Protein AF-M1AY85-F1 (afdb_monomer_lite)

Foldseek 3Di:
DPDPVPVVVPPPDDDPDDPPCPVLVVLVVLLVCCQPDVVSVVVVLVCLALVNLLPDDLVVVLSVLLQLLSVVVNDDLVSNLVSLVSLLVSLVVLVPDPPDDPLSNLSNLLSNLNNLQSNLVVPPDDDPRRLVSSLVSLLSSLVVLDQQPPPDPCNVSSVSSVVSNLSSLLSDDPVSSCVSLDADLVQQPPDLAHDPSNLSSLLSQLSSCLVVSDPCVVNVVCLLSLQLHDCVRNVVSLLSNLVSLLSDDLVSLLVSLLVLLLSLLFHQHVLSSLLSNLSSLCCQFPNNPPDDSDSLSSLQCLLVSVLRNCVDPSNVVCLLSNLVSLLSSLVVLLVCLVCVVVVHDDPRHDPVCVLCSLVNNVSSLSSCVSVVVSDDPVSNVVSVVRDHPDDDDSVNSVVVVVVVVVPDDDD

Structure (mmCIF, N/CA/C/O backbone):
data_AF-M1AY85-F1
#
_entry.id   AF-M1AY85-F1
#
loop_
_atom_site.group_PDB
_atom_site.id
_atom_site.type_symbol
_atom_site.label_atom_id
_atom_site.label_alt_id
_atom_site.label_comp_id
_atom_site.label_asym_id
_atom_site.label_entity_id
_atom_site.label_seq_id
_atom_site.pdbx_PDB_ins_code
_atom_site.Cartn_x
_atom_site.Cartn_y
_atom_site.Cartn_z
_atom_site.occupancy
_atom_site.B_iso_or_equiv
_atom_site.auth_seq_id
_atom_site.auth_comp_id
_atom_site.auth_asym_id
_atom_site.auth_atom_id
_atom_site.pdbx_PDB_model_num
ATOM 1 N N . MET A 1 1 ? 16.829 0.681 -63.361 1.00 41.28 1 MET A N 1
ATOM 2 C CA . MET A 1 1 ? 15.889 1.117 -62.310 1.00 41.28 1 MET A CA 1
ATOM 3 C C . MET A 1 1 ? 14.473 0.714 -62.709 1.00 41.28 1 MET A C 1
ATOM 5 O O . MET A 1 1 ? 13.866 1.378 -63.533 1.00 41.28 1 MET A O 1
ATOM 9 N N . ARG A 1 2 ? 13.992 -0.438 -62.228 1.00 37.09 2 ARG A N 1
ATOM 10 C CA . ARG A 1 2 ? 12.624 -0.956 -62.438 1.00 37.09 2 ARG A CA 1
ATOM 11 C C . ARG A 1 2 ? 12.160 -1.625 -61.138 1.00 37.09 2 ARG A C 1
ATOM 13 O O . ARG A 1 2 ? 12.037 -2.836 -61.093 1.00 37.09 2 ARG A O 1
ATOM 20 N N . TYR A 1 3 ? 12.012 -0.843 -60.072 1.00 40.38 3 TYR A N 1
ATOM 21 C CA . TYR A 1 3 ? 11.387 -1.315 -58.824 1.00 40.38 3 TYR A CA 1
ATOM 22 C C . TYR A 1 3 ? 10.556 -0.238 -58.102 1.00 40.38 3 TYR A C 1
ATOM 24 O O . TYR A 1 3 ? 9.799 -0.572 -57.201 1.00 40.38 3 TYR A O 1
ATOM 32 N N . GLU A 1 4 ? 10.594 1.030 -58.531 1.00 43.78 4 GLU A N 1
ATOM 33 C CA . GLU A 1 4 ? 9.813 2.106 -57.893 1.00 43.78 4 GLU A CA 1
ATOM 34 C C . GLU A 1 4 ? 8.296 1.980 -58.120 1.00 43.78 4 GLU A C 1
ATOM 36 O O . GLU A 1 4 ? 7.507 2.363 -57.262 1.00 43.78 4 GLU A O 1
ATOM 41 N N . SER A 1 5 ? 7.856 1.382 -59.232 1.00 38.75 5 SER A N 1
ATOM 42 C CA . SER A 1 5 ? 6.428 1.309 -59.568 1.00 38.75 5 SER A CA 1
ATOM 43 C C . SER A 1 5 ? 5.662 0.158 -58.905 1.00 38.75 5 SER A C 1
ATOM 45 O O . SER A 1 5 ? 4.437 0.142 -58.982 1.00 38.75 5 SER A O 1
ATOM 47 N N . GLN A 1 6 ? 6.342 -0.799 -58.258 1.00 38.62 6 GLN A N 1
ATOM 48 C CA . GLN A 1 6 ? 5.682 -1.934 -57.588 1.00 38.62 6 GLN A CA 1
ATOM 49 C C . GLN A 1 6 ? 5.478 -1.729 -56.081 1.00 38.62 6 GLN A C 1
ATOM 51 O O . GLN A 1 6 ? 4.607 -2.374 -55.508 1.00 38.62 6 GLN A O 1
ATOM 56 N N . VAL A 1 7 ? 6.204 -0.803 -55.445 1.00 43.25 7 VAL A N 1
ATOM 57 C CA . VAL A 1 7 ? 6.041 -0.511 -54.006 1.00 43.25 7 VAL A CA 1
ATOM 58 C C . VAL A 1 7 ? 4.966 0.555 -53.764 1.00 43.25 7 VAL A C 1
ATOM 60 O O . VAL A 1 7 ? 4.219 0.475 -52.792 1.00 43.25 7 VAL A O 1
ATOM 63 N N . ALA A 1 8 ? 4.799 1.496 -54.699 1.00 38.50 8 ALA A N 1
ATOM 64 C CA . ALA A 1 8 ? 3.798 2.560 -54.595 1.00 38.50 8 ALA A CA 1
ATOM 65 C C . ALA A 1 8 ? 2.338 2.053 -54.608 1.00 38.50 8 ALA A C 1
ATOM 67 O O . ALA A 1 8 ? 1.444 2.761 -54.157 1.00 38.50 8 ALA A O 1
ATOM 68 N N . GLY A 1 9 ? 2.087 0.830 -55.093 1.00 33.88 9 GLY A N 1
ATOM 69 C CA . GLY A 1 9 ? 0.748 0.228 -55.136 1.00 33.88 9 GLY A CA 1
ATOM 70 C C . GLY A 1 9 ? 0.290 -0.447 -53.837 1.00 33.88 9 GLY A C 1
ATOM 71 O O . GLY A 1 9 ? -0.885 -0.782 -53.730 1.00 33.88 9 GLY A O 1
ATOM 72 N N . LEU A 1 10 ? 1.184 -0.654 -52.861 1.00 38.16 10 LEU A N 1
ATOM 73 C CA . LEU A 1 10 ? 0.879 -1.365 -51.607 1.00 38.16 10 LEU A CA 1
ATOM 74 C C . LEU A 1 10 ? 0.710 -0.441 -50.389 1.00 38.16 10 LEU A C 1
ATOM 76 O O . LEU A 1 10 ? 0.252 -0.901 -49.350 1.00 38.16 10 LEU A O 1
ATOM 80 N N . LEU A 1 11 ? 1.038 0.850 -50.510 1.00 40.22 11 LEU A N 1
ATOM 81 C CA . LEU A 1 11 ? 1.024 1.817 -49.400 1.00 40.22 11 LEU A CA 1
ATOM 82 C C . LEU A 1 11 ? -0.182 2.770 -49.421 1.00 40.22 11 LEU A C 1
ATOM 84 O O . LEU A 1 11 ? -0.154 3.827 -48.799 1.00 40.22 11 LEU A O 1
ATOM 88 N N . ALA A 1 12 ? -1.253 2.401 -50.122 1.00 42.38 12 ALA A N 1
ATOM 89 C CA . ALA A 1 12 ? -2.529 3.105 -50.053 1.00 42.38 12 ALA A CA 1
ATOM 90 C C . ALA A 1 12 ? -3.440 2.436 -49.014 1.00 42.38 12 ALA A C 1
ATOM 92 O O . ALA A 1 12 ? -4.435 1.797 -49.350 1.00 42.38 12 ALA A O 1
ATOM 93 N N . GLN A 1 13 ? -3.076 2.560 -47.741 1.00 38.09 13 GLN A N 1
ATOM 94 C CA . GLN A 1 13 ? -4.054 2.526 -46.660 1.00 38.09 13 GLN A CA 1
ATOM 95 C C . GLN A 1 13 ? -3.875 3.809 -45.866 1.00 38.09 13 GLN A C 1
ATOM 97 O O . GLN A 1 13 ? -2.769 4.127 -45.438 1.00 38.09 13 GLN A O 1
ATOM 102 N N . ASP A 1 14 ? -4.964 4.566 -45.774 1.00 38.91 14 ASP A N 1
ATOM 103 C CA . ASP A 1 14 ? -5.072 5.859 -45.114 1.00 38.91 14 ASP A CA 1
ATOM 104 C C . ASP A 1 14 ? -4.510 5.806 -43.687 1.00 38.91 14 ASP A C 1
ATOM 106 O O . ASP A 1 14 ? -5.201 5.441 -42.738 1.00 38.91 14 ASP A O 1
ATOM 110 N N . ILE A 1 15 ? -3.246 6.196 -43.531 1.00 40.78 15 ILE A N 1
ATOM 111 C CA . ILE A 1 15 ? -2.683 6.592 -42.247 1.00 40.78 15 ILE A CA 1
ATOM 112 C C . ILE A 1 15 ? -2.688 8.113 -42.271 1.00 40.78 15 ILE A C 1
ATOM 114 O O . ILE A 1 15 ? -1.895 8.755 -42.963 1.00 40.78 15 ILE A O 1
ATOM 118 N N . THR A 1 16 ? -3.630 8.706 -41.547 1.00 34.34 16 THR A N 1
ATOM 119 C CA . THR A 1 16 ? -3.599 10.132 -41.236 1.00 34.34 16 THR A CA 1
ATOM 120 C C . THR A 1 16 ? -2.305 10.420 -40.479 1.00 34.34 16 THR A C 1
ATOM 122 O O . THR A 1 16 ? -2.194 10.104 -39.298 1.00 34.34 16 THR A O 1
ATOM 125 N N . PHE A 1 17 ? -1.309 10.977 -41.172 1.00 43.12 17 PHE A N 1
ATOM 126 C CA . PHE A 1 17 ? -0.049 11.402 -40.570 1.00 43.12 17 PHE A CA 1
ATOM 127 C C . PHE A 1 17 ? -0.321 12.536 -39.579 1.00 43.12 17 PHE A C 1
ATOM 129 O O . PHE A 1 17 ? -0.465 13.700 -39.963 1.00 43.12 17 PHE A O 1
ATOM 136 N N . GLU A 1 18 ? -0.380 12.208 -38.290 1.00 45.59 18 GLU A N 1
ATOM 137 C CA . GLU A 1 18 ? -0.295 13.217 -37.247 1.00 45.59 18 GLU A CA 1
ATOM 138 C C . GLU A 1 18 ? 1.096 13.859 -37.300 1.00 45.59 18 GLU A C 1
ATOM 140 O O . GLU A 1 18 ? 2.137 13.196 -37.307 1.00 45.59 18 GLU A O 1
ATOM 145 N N . ARG A 1 19 ? 1.110 15.188 -37.402 1.00 43.81 19 ARG A N 1
ATOM 146 C CA . ARG A 1 19 ? 2.298 16.021 -37.604 1.00 43.81 19 ARG A CA 1
ATOM 147 C C . ARG A 1 19 ? 3.160 16.018 -36.331 1.00 43.81 19 ARG A C 1
ATOM 149 O O . ARG A 1 19 ? 3.127 16.966 -35.559 1.00 43.81 19 ARG A O 1
ATOM 156 N N . GLY A 1 20 ? 3.892 14.930 -36.102 1.00 55.34 20 GLY A N 1
ATOM 157 C CA . GLY A 1 20 ? 4.744 14.725 -34.925 1.00 55.34 20 GLY A CA 1
ATOM 158 C C . GLY A 1 20 ? 5.475 13.375 -34.859 1.00 55.34 20 GLY A C 1
ATOM 159 O O . GLY A 1 20 ? 6.430 13.268 -34.102 1.00 55.34 20 GLY A O 1
ATOM 160 N N . ASN A 1 21 ? 5.094 12.376 -35.669 1.00 73.44 21 ASN A N 1
ATOM 161 C CA . ASN A 1 21 ? 5.582 10.996 -35.504 1.00 73.44 21 ASN A CA 1
ATOM 162 C C . ASN A 1 21 ? 6.885 10.652 -36.254 1.00 73.44 21 ASN A C 1
ATOM 164 O O . ASN A 1 21 ? 7.569 9.706 -35.890 1.00 73.44 21 ASN A O 1
ATOM 168 N N . LEU A 1 22 ? 7.284 11.419 -37.281 1.00 86.75 22 LEU A N 1
ATOM 169 C CA . LEU A 1 22 ? 8.407 11.019 -38.153 1.00 86.75 22 LEU A CA 1
ATOM 170 C C . LEU A 1 22 ? 9.731 10.844 -37.390 1.00 86.75 22 LEU A C 1
ATOM 172 O O . LEU A 1 22 ? 10.517 9.956 -37.701 1.00 86.75 22 LEU A O 1
ATOM 176 N N . ARG A 1 23 ? 10.003 11.695 -36.393 1.00 90.00 23 ARG A N 1
ATOM 177 C CA . ARG A 1 23 ? 11.230 11.578 -35.589 1.00 90.00 23 ARG A CA 1
ATOM 178 C C . ARG A 1 23 ? 11.206 10.332 -34.701 1.00 90.00 23 ARG A C 1
ATOM 180 O O . ARG A 1 23 ? 12.227 9.664 -34.607 1.00 90.00 23 ARG A O 1
ATOM 187 N N . GLU A 1 24 ? 10.060 10.010 -34.103 1.00 90.44 24 GLU A N 1
ATOM 188 C CA . GLU A 1 24 ? 9.864 8.791 -33.304 1.00 90.44 24 GLU A CA 1
ATOM 189 C C . GLU A 1 24 ? 9.985 7.542 -34.181 1.00 90.44 24 GLU A C 1
ATOM 191 O O . GLU A 1 24 ? 10.707 6.614 -33.835 1.00 90.44 24 GLU A O 1
ATOM 196 N N . GLU A 1 25 ? 9.388 7.555 -35.373 1.00 89.31 25 GLU A N 1
ATOM 197 C CA . GLU A 1 25 ? 9.512 6.479 -36.363 1.00 89.31 25 GLU A CA 1
ATOM 198 C C . GLU A 1 25 ? 10.964 6.273 -36.813 1.00 89.31 25 GLU A C 1
ATOM 200 O O . GLU A 1 25 ? 11.428 5.137 -36.898 1.00 89.31 25 GLU A O 1
ATOM 205 N N . CYS A 1 26 ? 11.721 7.353 -37.043 1.00 92.06 26 CYS A N 1
ATOM 206 C CA . CYS A 1 26 ? 13.153 7.267 -37.340 1.00 92.06 26 CYS A CA 1
ATOM 207 C C . CYS A 1 26 ? 13.956 6.678 -36.169 1.00 92.06 26 CYS A C 1
ATOM 209 O O . CYS A 1 26 ? 14.889 5.901 -36.396 1.00 92.06 26 CYS A O 1
ATOM 211 N N . LEU A 1 27 ? 13.615 7.025 -34.923 1.00 93.31 27 LEU A N 1
ATOM 212 C CA . LEU A 1 27 ? 14.247 6.433 -33.740 1.00 93.31 27 LEU A CA 1
ATOM 213 C C . LEU A 1 27 ? 13.897 4.953 -33.607 1.00 93.31 27 LEU A C 1
ATOM 215 O O . LEU A 1 27 ? 14.796 4.145 -33.402 1.00 93.31 27 LEU A O 1
ATOM 219 N N . LEU A 1 28 ? 12.636 4.576 -33.804 1.00 93.56 28 LEU A N 1
ATOM 220 C CA . LEU A 1 28 ? 12.197 3.182 -33.783 1.00 93.56 28 LEU A CA 1
ATOM 221 C C . LEU A 1 28 ? 12.878 2.356 -34.879 1.00 93.56 28 LEU A C 1
ATOM 223 O O . LEU A 1 28 ? 13.328 1.232 -34.644 1.00 93.56 28 LEU A O 1
ATOM 227 N N . PHE A 1 29 ? 13.002 2.925 -36.078 1.00 93.62 29 PHE A N 1
ATOM 228 C CA . PHE A 1 29 ? 13.765 2.329 -37.167 1.00 93.62 29 PHE A CA 1
ATOM 229 C C . PHE A 1 29 ? 15.230 2.128 -36.765 1.00 93.62 29 PHE A C 1
ATOM 231 O O . PHE A 1 29 ? 15.783 1.049 -36.975 1.00 93.62 29 PHE A O 1
ATOM 238 N N . SER A 1 30 ? 15.840 3.137 -36.138 1.00 95.00 30 SER A N 1
ATOM 239 C CA . SER A 1 30 ? 17.222 3.054 -35.661 1.00 95.00 30 SER A CA 1
ATOM 240 C C . SER A 1 30 ? 17.378 1.955 -34.607 1.00 95.00 30 SER A C 1
ATOM 242 O O . SER A 1 30 ? 18.254 1.111 -34.752 1.00 95.00 30 SER A O 1
ATOM 244 N N . LEU A 1 31 ? 16.494 1.906 -33.605 1.00 94.06 31 LEU A N 1
ATOM 245 C CA . LEU A 1 31 ? 16.491 0.897 -32.538 1.00 94.06 31 LEU A CA 1
ATOM 246 C C . LEU A 1 31 ? 16.362 -0.528 -33.092 1.00 94.06 31 LEU A C 1
ATOM 248 O O . LEU A 1 31 ? 17.121 -1.417 -32.718 1.00 94.06 31 LEU A O 1
ATOM 252 N N . SER A 1 32 ? 15.439 -0.740 -34.032 1.00 93.44 32 SER A N 1
ATOM 253 C CA . SER A 1 32 ? 15.174 -2.065 -34.613 1.00 93.44 32 SER A CA 1
ATOM 254 C C . SER A 1 32 ? 16.296 -2.587 -35.518 1.00 93.44 32 SER A C 1
ATOM 256 O O . SER A 1 32 ? 16.450 -3.802 -35.658 1.00 93.44 32 SER A O 1
ATOM 258 N N . HIS A 1 33 ? 17.099 -1.700 -36.114 1.00 93.69 33 HIS A N 1
ATOM 259 C CA . HIS A 1 33 ? 18.129 -2.072 -37.089 1.00 93.69 33 HIS A CA 1
ATOM 260 C C . HIS A 1 33 ? 19.569 -1.825 -36.607 1.00 93.69 33 HIS A C 1
ATOM 262 O O . HIS A 1 33 ? 20.507 -2.192 -37.314 1.00 93.69 33 HIS A O 1
ATOM 268 N N . ALA A 1 34 ? 19.780 -1.265 -35.411 1.00 92.94 34 ALA A N 1
ATOM 269 C CA . ALA A 1 34 ? 21.111 -0.923 -34.896 1.00 92.94 34 ALA A CA 1
ATOM 270 C C . ALA A 1 34 ? 22.079 -2.115 -34.832 1.00 92.94 34 ALA A C 1
ATOM 272 O O . ALA A 1 34 ? 23.253 -1.962 -35.149 1.00 92.94 34 ALA A O 1
ATOM 273 N N . ASN A 1 35 ? 21.582 -3.319 -34.533 1.00 89.44 35 ASN A N 1
ATOM 274 C CA . ASN A 1 35 ? 22.397 -4.543 -34.520 1.00 89.44 35 ASN A CA 1
ATOM 275 C C . ASN A 1 35 ? 22.911 -4.971 -35.906 1.00 89.44 35 ASN A C 1
ATOM 277 O O . ASN A 1 35 ? 23.779 -5.835 -35.999 1.00 89.44 35 ASN A O 1
ATOM 281 N N . GLN A 1 36 ? 22.344 -4.424 -36.983 1.00 92.31 36 GLN A N 1
ATOM 282 C CA . GLN A 1 36 ? 22.707 -4.752 -38.365 1.00 92.31 36 GLN A CA 1
ATOM 283 C C . GLN A 1 36 ? 23.559 -3.654 -39.016 1.00 92.31 36 GLN A C 1
ATOM 285 O O . GLN A 1 36 ? 24.231 -3.917 -40.013 1.00 92.31 36 GLN A O 1
ATOM 290 N N . PHE A 1 37 ? 23.527 -2.432 -38.476 1.00 93.50 37 PHE A N 1
ATOM 291 C CA . PHE A 1 37 ? 24.174 -1.264 -39.065 1.00 93.50 37 PHE A CA 1
ATOM 292 C C . PHE A 1 37 ? 24.897 -0.436 -37.998 1.00 93.50 37 PHE A C 1
ATOM 294 O O . PHE A 1 37 ? 24.276 0.374 -37.307 1.00 93.50 37 PHE A O 1
ATOM 301 N N . ASP A 1 38 ? 26.227 -0.555 -37.951 1.00 92.19 38 ASP A N 1
ATOM 302 C CA . ASP A 1 38 ? 27.087 0.195 -37.021 1.00 92.19 38 ASP A CA 1
ATOM 303 C C . ASP A 1 38 ? 26.814 1.713 -36.992 1.00 92.19 38 ASP A C 1
ATOM 305 O O . ASP A 1 38 ? 26.781 2.277 -35.899 1.00 92.19 38 ASP A O 1
ATOM 309 N N . PRO A 1 39 ? 26.538 2.408 -38.121 1.00 95.38 39 PRO A N 1
ATOM 310 C CA . PRO A 1 39 ? 26.232 3.838 -38.075 1.00 95.38 39 PRO A CA 1
ATOM 311 C C . PRO A 1 39 ? 24.971 4.180 -37.269 1.00 95.38 39 PRO A C 1
ATOM 313 O O . PRO A 1 39 ? 24.919 5.242 -36.652 1.00 95.38 39 PRO A O 1
ATOM 316 N N . LEU A 1 40 ? 23.961 3.299 -37.258 1.00 94.56 40 LEU A N 1
ATOM 317 C CA . LEU A 1 40 ? 22.746 3.493 -36.458 1.00 94.56 40 LEU A CA 1
ATOM 318 C C . LEU A 1 40 ? 23.033 3.258 -34.975 1.00 94.56 40 LEU A C 1
ATOM 320 O O . LEU A 1 40 ? 22.535 4.002 -34.134 1.00 94.56 40 LEU A O 1
ATOM 324 N N . LEU A 1 41 ? 23.876 2.273 -34.658 1.00 93.25 41 LEU A N 1
ATOM 325 C CA . LEU A 1 41 ? 24.322 2.025 -33.291 1.00 93.25 41 LEU A CA 1
ATOM 326 C C . LEU A 1 41 ? 25.130 3.209 -32.740 1.00 93.25 41 LEU A C 1
ATOM 328 O O . LEU A 1 41 ? 24.836 3.682 -31.647 1.00 93.25 41 LEU A O 1
ATOM 332 N N . SER A 1 42 ? 26.092 3.732 -33.509 1.00 93.75 42 SER A N 1
ATOM 333 C CA . SER A 1 42 ? 26.859 4.927 -33.128 1.00 93.75 42 SER A CA 1
ATOM 334 C C . SER A 1 42 ? 25.968 6.160 -32.982 1.00 93.75 42 SER A C 1
ATOM 336 O O . SER A 1 42 ? 26.139 6.932 -32.044 1.00 93.75 42 SER A O 1
ATOM 338 N N . PHE A 1 43 ? 24.984 6.334 -33.869 1.00 94.75 43 PHE A N 1
ATOM 339 C CA . PHE A 1 43 ? 24.010 7.418 -33.755 1.00 94.75 43 PHE A CA 1
ATOM 340 C C . PHE A 1 43 ? 23.212 7.342 -32.446 1.00 94.75 43 PHE A C 1
ATOM 342 O O . PHE A 1 43 ? 23.070 8.357 -31.764 1.00 94.75 43 PHE A O 1
ATOM 349 N N . LEU A 1 44 ? 22.714 6.155 -32.081 1.00 94.56 44 LEU A N 1
ATOM 350 C CA . LEU A 1 44 ? 21.981 5.949 -30.831 1.00 94.56 44 LEU A CA 1
ATOM 351 C C . LEU A 1 44 ? 22.876 6.140 -29.604 1.00 94.56 44 LEU A C 1
ATOM 353 O O . LEU A 1 44 ? 22.440 6.754 -28.636 1.00 94.56 44 LEU A O 1
ATOM 357 N N . ASP A 1 45 ? 24.122 5.666 -29.649 1.00 93.44 45 ASP A N 1
ATOM 358 C CA . ASP A 1 45 ? 25.088 5.845 -28.562 1.00 93.44 45 ASP A CA 1
ATOM 359 C C . ASP A 1 45 ? 25.343 7.332 -28.274 1.00 93.44 45 ASP A C 1
ATOM 361 O O . ASP A 1 45 ? 25.173 7.786 -27.139 1.00 93.44 45 ASP A O 1
ATOM 365 N N . GLU A 1 46 ? 25.637 8.110 -29.324 1.00 92.50 46 GLU A N 1
ATOM 366 C CA . GLU A 1 46 ? 25.820 9.559 -29.220 1.00 92.50 46 GLU A CA 1
ATOM 367 C C . GLU A 1 46 ? 24.544 10.271 -28.749 1.00 92.50 46 GLU A C 1
ATOM 369 O O . GLU A 1 46 ? 24.614 11.237 -27.990 1.00 92.50 46 GLU A O 1
ATOM 374 N N . LEU A 1 47 ? 23.369 9.838 -29.218 1.00 91.88 47 LEU A N 1
ATOM 375 C CA . LEU A 1 47 ? 22.088 10.423 -28.820 1.00 91.88 47 LEU A CA 1
ATOM 376 C C . LEU A 1 47 ? 21.784 10.180 -27.335 1.00 91.88 47 LEU A C 1
ATOM 378 O O . LEU A 1 47 ? 21.228 11.057 -26.674 1.00 91.88 47 LEU A O 1
ATOM 382 N N . CYS A 1 48 ? 22.171 9.014 -26.818 1.00 92.06 48 CYS A N 1
ATOM 383 C CA . CYS A 1 48 ? 22.008 8.618 -25.424 1.00 92.06 48 CYS A CA 1
ATOM 384 C C . CYS A 1 48 ? 23.094 9.173 -24.488 1.00 92.06 48 CYS A C 1
ATOM 386 O O . CYS A 1 48 ? 23.039 8.910 -23.288 1.00 92.06 48 CYS A O 1
ATOM 388 N N . ASP A 1 49 ? 24.089 9.916 -24.978 1.00 90.06 49 ASP A N 1
ATOM 389 C CA . ASP A 1 49 ? 25.007 10.642 -24.097 1.00 90.06 49 ASP A CA 1
ATOM 390 C C . ASP A 1 49 ? 24.283 11.817 -23.416 1.00 90.06 49 ASP A C 1
ATOM 392 O O . ASP A 1 49 ? 23.585 12.598 -24.072 1.00 90.06 49 ASP A O 1
ATOM 396 N N . ILE A 1 50 ? 24.505 11.994 -22.104 1.00 87.88 50 ILE A N 1
ATOM 397 C CA . ILE A 1 50 ? 23.803 12.986 -21.260 1.00 87.88 50 ILE A CA 1
ATOM 398 C C . ILE A 1 50 ? 23.664 14.368 -21.915 1.00 87.88 50 ILE A C 1
ATOM 400 O O . ILE A 1 50 ? 22.550 14.897 -21.927 1.00 87.88 50 ILE A O 1
ATOM 404 N N . PRO A 1 51 ? 24.728 14.998 -22.462 1.00 88.31 51 PRO A N 1
ATOM 405 C CA . PRO A 1 51 ? 24.607 16.354 -22.986 1.00 88.31 51 PRO A CA 1
ATOM 406 C C . PRO A 1 51 ? 23.648 16.441 -24.174 1.00 88.31 51 PRO A C 1
ATOM 408 O O . PRO A 1 51 ? 22.943 17.438 -24.313 1.00 88.31 51 PRO A O 1
ATOM 411 N N . ARG A 1 52 ? 23.603 15.405 -25.023 1.00 89.56 52 ARG A N 1
ATOM 412 C CA . ARG A 1 52 ? 22.690 15.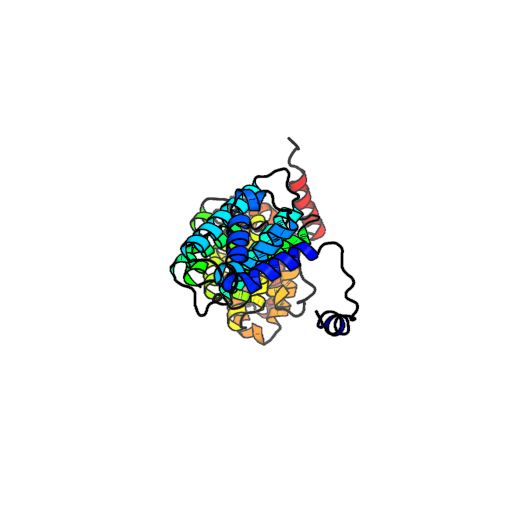358 -26.170 1.00 89.56 52 ARG A CA 1
ATOM 413 C C . ARG A 1 52 ? 21.282 14.999 -25.731 1.00 89.56 52 ARG A C 1
ATOM 415 O O . ARG A 1 52 ? 20.341 15.671 -26.147 1.00 89.56 52 ARG A O 1
ATOM 422 N N . LEU A 1 53 ? 21.152 14.019 -24.841 1.00 87.31 53 LEU A N 1
ATOM 423 C CA . LEU A 1 53 ? 19.865 13.595 -24.306 1.00 87.31 53 LEU A CA 1
ATOM 424 C C . LEU A 1 53 ? 19.157 14.741 -23.567 1.00 87.31 53 LEU A C 1
ATOM 426 O O . LEU A 1 53 ? 17.963 14.939 -23.758 1.00 87.31 53 LEU A O 1
ATOM 430 N N . ARG A 1 54 ? 19.896 15.562 -22.805 1.00 86.69 54 ARG A N 1
ATOM 431 C CA . ARG A 1 54 ? 19.360 16.727 -22.076 1.00 86.69 54 ARG A CA 1
ATOM 432 C C . ARG A 1 54 ? 18.826 17.830 -22.998 1.00 86.69 54 ARG A C 1
ATOM 434 O O . ARG A 1 54 ? 17.895 18.533 -22.622 1.00 86.69 54 ARG A O 1
ATOM 441 N N . VAL A 1 55 ? 19.424 18.011 -24.177 1.00 88.38 55 VAL A N 1
ATOM 442 C CA . VAL A 1 55 ? 19.029 19.049 -25.155 1.00 88.38 55 VAL A CA 1
ATOM 443 C C . VAL A 1 55 ? 17.947 18.544 -26.119 1.00 88.38 55 VAL A C 1
ATOM 445 O O . VAL A 1 55 ? 17.355 19.324 -26.865 1.00 88.38 55 VAL A O 1
ATOM 448 N N . LEU A 1 56 ? 17.670 17.240 -26.108 1.00 87.94 56 LEU A N 1
ATOM 449 C CA . LEU A 1 56 ? 16.662 16.623 -26.954 1.00 87.94 56 LEU A CA 1
ATOM 450 C C . LEU A 1 56 ? 15.254 17.134 -26.608 1.00 87.94 56 LEU A C 1
ATOM 452 O O . LEU A 1 56 ? 14.962 17.463 -25.463 1.00 87.94 56 LEU A O 1
ATOM 456 N N . GLU A 1 57 ? 14.363 17.172 -27.596 1.00 88.81 57 GLU A N 1
ATOM 457 C CA . GLU A 1 57 ? 12.945 17.481 -27.388 1.00 88.81 57 GLU A CA 1
ATOM 458 C C . GLU A 1 57 ? 12.315 16.513 -26.370 1.00 88.81 57 GLU A C 1
ATOM 460 O O . GLU A 1 57 ? 12.508 15.301 -26.490 1.00 88.81 57 GLU A O 1
ATOM 465 N N . SER A 1 58 ? 11.535 17.024 -25.404 1.00 87.31 58 SER A N 1
ATOM 466 C CA . SER A 1 58 ? 10.959 16.240 -24.294 1.00 87.31 58 SER A CA 1
ATOM 467 C C . SER A 1 58 ? 10.252 14.974 -24.777 1.00 87.31 58 SER A C 1
ATOM 469 O O . SER A 1 58 ? 10.475 13.889 -24.250 1.00 87.31 58 SER A O 1
ATOM 471 N N . ARG A 1 59 ? 9.478 15.082 -25.863 1.00 88.25 59 ARG A N 1
ATOM 472 C CA . ARG A 1 59 ? 8.776 13.952 -26.481 1.00 88.25 59 ARG A CA 1
ATOM 473 C C . ARG A 1 59 ? 9.722 12.822 -26.913 1.00 88.25 59 ARG A C 1
ATOM 475 O O . ARG A 1 59 ? 9.445 11.658 -26.649 1.00 88.25 59 ARG A O 1
ATOM 482 N N . LEU A 1 60 ? 10.867 13.153 -27.508 1.00 90.31 60 LEU A N 1
ATOM 483 C CA . LEU A 1 60 ? 11.861 12.158 -27.916 1.00 90.31 60 LEU A CA 1
ATOM 484 C C . LEU A 1 60 ? 12.647 11.604 -26.720 1.00 90.31 60 LEU A C 1
ATOM 486 O O . LEU A 1 60 ? 13.039 10.441 -26.752 1.00 90.31 60 LEU A O 1
ATOM 490 N N . GLN A 1 61 ? 12.844 12.396 -25.657 1.00 90.56 61 GLN A N 1
ATOM 491 C CA . GLN A 1 61 ? 13.385 11.874 -24.397 1.00 90.56 61 GLN A CA 1
ATOM 492 C C . GLN A 1 61 ? 12.446 10.807 -23.816 1.00 90.56 61 GLN A C 1
ATOM 494 O O . GLN A 1 61 ? 12.890 9.708 -23.496 1.00 90.56 61 GLN A O 1
ATOM 499 N N . PHE A 1 62 ? 11.142 11.100 -23.739 1.00 91.00 62 PHE A N 1
ATOM 500 C CA . PHE A 1 62 ? 10.117 10.162 -23.264 1.00 91.00 62 PHE A CA 1
ATOM 501 C C . PHE A 1 62 ? 10.080 8.892 -24.120 1.00 91.00 62 PHE A C 1
ATOM 503 O O . PHE A 1 62 ? 10.015 7.782 -23.591 1.00 91.00 62 PHE A O 1
ATOM 510 N N . PHE A 1 63 ? 10.180 9.055 -25.442 1.00 92.06 63 PHE A N 1
ATOM 511 C CA . PHE A 1 63 ? 10.237 7.948 -26.387 1.00 92.06 63 PHE A CA 1
ATOM 512 C C . PHE A 1 63 ? 11.441 7.037 -26.112 1.00 92.06 63 PHE A C 1
ATOM 514 O O . PHE A 1 63 ? 11.269 5.843 -25.886 1.00 92.06 63 PHE A O 1
ATOM 521 N N . LEU A 1 64 ? 12.655 7.593 -26.035 1.00 92.81 64 LEU A N 1
ATOM 522 C CA . LEU A 1 64 ? 13.864 6.812 -25.741 1.00 92.81 64 LEU A CA 1
ATOM 523 C C . LEU A 1 64 ? 13.784 6.100 -24.384 1.00 92.81 64 LEU A C 1
ATOM 525 O O . LEU A 1 64 ? 14.181 4.943 -24.280 1.00 92.81 64 LEU A O 1
ATOM 529 N N . LEU A 1 65 ? 13.231 6.760 -23.362 1.00 93.12 65 LEU A N 1
ATOM 530 C CA . LEU A 1 65 ? 13.037 6.161 -22.040 1.00 93.12 65 LEU A CA 1
ATOM 531 C C . LEU A 1 65 ? 12.029 5.012 -22.052 1.00 93.12 65 LEU A C 1
ATOM 533 O O . LEU A 1 65 ? 12.249 4.006 -21.390 1.00 93.12 65 LEU A O 1
ATOM 537 N N . SER A 1 66 ? 10.955 5.125 -22.829 1.00 93.12 66 SER A N 1
ATOM 538 C CA . SER A 1 66 ? 9.974 4.042 -22.980 1.00 93.12 66 SER A CA 1
ATOM 539 C C . SER A 1 66 ? 10.559 2.833 -23.725 1.00 93.12 66 SER A C 1
ATOM 541 O O . SER A 1 66 ? 10.090 1.713 -23.550 1.00 93.12 66 SER A O 1
ATOM 543 N N . HIS A 1 67 ? 11.623 3.050 -24.504 1.00 92.75 67 HIS A N 1
ATOM 544 C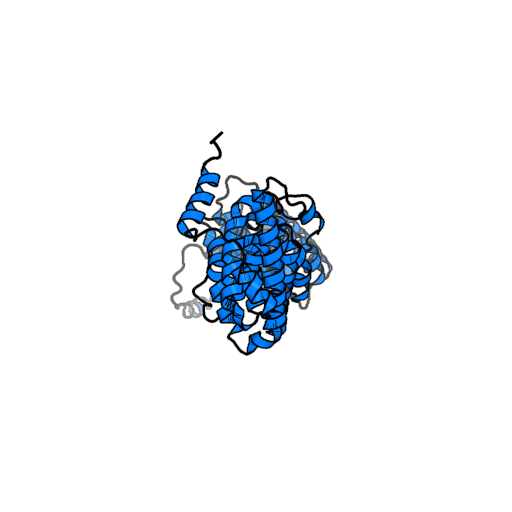 CA . HIS A 1 67 ? 12.344 2.044 -25.285 1.00 92.75 67 HIS A CA 1
ATOM 545 C C . HIS A 1 67 ? 13.698 1.633 -24.669 1.00 92.75 67 HIS A C 1
ATOM 547 O O . HIS A 1 67 ? 14.573 1.114 -25.367 1.00 92.75 67 HIS A O 1
ATOM 553 N N . LEU A 1 68 ? 13.889 1.810 -23.352 1.00 92.62 68 LEU A N 1
ATOM 554 C CA . LEU A 1 68 ? 15.120 1.386 -22.662 1.00 92.62 68 LEU A CA 1
ATOM 555 C C . LEU A 1 68 ? 15.456 -0.094 -22.896 1.00 92.62 68 LEU A C 1
ATOM 557 O O . LEU A 1 68 ? 16.626 -0.431 -23.059 1.00 92.62 68 LEU A O 1
ATOM 561 N N . ALA A 1 69 ? 14.450 -0.965 -22.969 1.00 90.94 69 ALA A N 1
ATOM 562 C CA . ALA A 1 69 ? 14.649 -2.389 -23.231 1.00 90.94 69 ALA A CA 1
ATOM 563 C C . ALA A 1 69 ? 15.311 -2.648 -24.595 1.00 90.94 69 ALA A C 1
ATOM 565 O O . ALA A 1 69 ? 16.205 -3.487 -24.709 1.00 90.94 69 ALA A O 1
ATOM 566 N N . ASP A 1 70 ? 14.946 -1.876 -25.620 1.00 91.56 70 ASP A N 1
ATOM 567 C CA . ASP A 1 70 ? 15.547 -1.988 -26.948 1.00 91.56 70 ASP A CA 1
ATOM 568 C C . ASP A 1 70 ? 16.996 -1.485 -26.949 1.00 91.56 70 ASP A C 1
ATOM 570 O O . ASP A 1 70 ? 17.863 -2.115 -27.551 1.00 91.56 70 ASP A O 1
ATOM 574 N N . LEU A 1 71 ? 17.295 -0.420 -26.196 1.00 91.81 71 LEU A N 1
ATOM 575 C CA . LEU A 1 71 ? 18.667 0.062 -25.987 1.00 91.81 71 LEU A CA 1
ATOM 576 C C . LEU A 1 71 ? 19.539 -0.978 -25.259 1.00 91.81 71 LEU A C 1
ATOM 578 O O . LEU A 1 71 ? 20.694 -1.197 -25.624 1.00 91.81 71 LEU A O 1
ATOM 582 N N . VAL A 1 72 ? 18.978 -1.672 -24.265 1.00 90.50 72 VAL A N 1
ATOM 583 C CA . VAL A 1 72 ? 19.659 -2.752 -23.528 1.00 90.50 72 VAL A CA 1
ATOM 584 C C . VAL A 1 72 ? 19.997 -3.945 -24.433 1.00 90.50 72 VAL A C 1
ATOM 586 O O . VAL A 1 72 ? 21.010 -4.601 -24.211 1.00 90.50 72 VAL A O 1
ATOM 589 N N . LYS A 1 73 ? 19.204 -4.223 -25.476 1.00 89.00 73 LYS A N 1
ATOM 590 C CA . LYS A 1 73 ? 19.491 -5.312 -26.433 1.00 89.00 73 LYS A CA 1
ATOM 591 C C . LYS A 1 73 ? 20.651 -5.013 -27.377 1.00 89.00 73 LYS A C 1
ATOM 593 O O . LYS A 1 73 ? 21.266 -5.952 -27.879 1.00 89.00 73 LYS A O 1
ATOM 598 N N . ILE A 1 74 ? 20.882 -3.738 -27.685 1.00 90.75 74 ILE A N 1
ATOM 599 C CA . ILE A 1 74 ? 21.843 -3.322 -28.716 1.00 90.75 74 ILE A CA 1
ATOM 600 C C . ILE A 1 74 ? 23.180 -2.866 -28.122 1.00 90.75 74 ILE A C 1
ATOM 602 O O . ILE A 1 74 ? 24.219 -2.986 -28.769 1.00 90.75 74 ILE A O 1
ATOM 606 N N . PHE A 1 75 ? 23.182 -2.344 -26.893 1.00 90.44 75 PHE A N 1
ATOM 607 C CA . PHE A 1 75 ? 24.390 -1.835 -26.252 1.00 90.44 75 PHE A CA 1
ATOM 608 C C . PHE A 1 75 ? 25.197 -2.918 -25.532 1.00 90.44 75 PHE A C 1
ATOM 610 O O . PHE A 1 75 ? 24.693 -3.947 -25.089 1.00 90.44 75 PHE A O 1
ATOM 617 N N . SER A 1 76 ? 26.498 -2.662 -25.384 1.00 88.38 76 SER A N 1
ATOM 618 C CA . SER A 1 76 ? 27.383 -3.493 -24.570 1.00 88.38 76 SER A CA 1
ATOM 619 C C . SER A 1 76 ? 27.091 -3.313 -23.075 1.00 88.38 76 SER A C 1
ATOM 621 O O . SER A 1 76 ? 26.626 -2.258 -22.644 1.00 88.38 76 SER A O 1
ATOM 623 N N . GLY A 1 77 ? 27.427 -4.311 -22.248 1.00 85.75 77 GLY A N 1
ATOM 624 C CA . GLY A 1 77 ? 27.176 -4.270 -20.798 1.00 85.75 77 GLY A CA 1
ATOM 625 C C . GLY A 1 77 ? 27.729 -3.021 -20.097 1.00 85.75 77 GLY A C 1
ATOM 626 O O . GLY A 1 77 ? 27.040 -2.414 -19.280 1.00 85.75 77 GLY A O 1
ATOM 627 N N . SER A 1 78 ? 28.939 -2.579 -20.458 1.00 87.31 78 SER A N 1
ATOM 628 C CA . SER A 1 78 ? 29.530 -1.351 -19.909 1.00 87.31 78 SER A CA 1
ATOM 629 C C . SER A 1 78 ? 28.775 -0.091 -20.326 1.00 87.31 78 SER A C 1
ATOM 631 O O . SER A 1 78 ? 28.592 0.808 -19.505 1.00 87.31 78 SER A O 1
ATOM 633 N N . ARG A 1 79 ? 28.289 -0.028 -21.572 1.00 91.12 79 ARG A N 1
ATOM 634 C CA . ARG A 1 79 ? 27.483 1.103 -22.037 1.00 91.12 79 ARG A CA 1
ATOM 635 C C . ARG A 1 79 ? 26.101 1.124 -21.391 1.00 91.12 79 ARG A C 1
ATOM 637 O O . ARG A 1 79 ? 25.624 2.207 -21.071 1.00 91.12 79 ARG A O 1
ATOM 644 N N . ILE A 1 80 ? 25.497 -0.039 -21.142 1.00 90.31 80 ILE A N 1
ATOM 645 C CA . ILE A 1 80 ? 24.220 -0.155 -20.420 1.00 90.31 80 ILE A CA 1
ATOM 646 C C . ILE A 1 80 ? 24.353 0.384 -18.993 1.00 90.31 80 ILE A C 1
ATOM 648 O O . ILE A 1 80 ? 23.507 1.157 -18.553 1.00 90.31 80 ILE A O 1
ATOM 652 N N . MET A 1 81 ? 25.430 0.033 -18.278 1.00 89.06 81 MET A N 1
ATOM 653 C CA . MET A 1 81 ? 25.683 0.595 -16.944 1.00 89.06 81 MET A CA 1
ATOM 654 C C . MET A 1 81 ? 25.755 2.124 -16.989 1.00 89.06 81 MET A C 1
ATOM 656 O O . MET A 1 81 ? 25.052 2.781 -16.225 1.00 89.06 81 MET A O 1
ATOM 660 N N . LYS A 1 82 ? 26.524 2.677 -17.939 1.00 91.25 82 LYS A N 1
ATOM 661 C CA . LYS A 1 82 ? 26.603 4.126 -18.161 1.00 91.25 82 LYS A CA 1
ATOM 662 C C . LYS A 1 82 ? 25.234 4.722 -18.511 1.00 91.25 82 LYS A C 1
ATOM 664 O O . LYS A 1 82 ? 24.878 5.755 -17.975 1.00 91.25 82 LYS A O 1
ATOM 669 N N . LEU A 1 83 ? 24.436 4.065 -19.358 1.00 92.38 83 LEU A N 1
ATOM 670 C CA . LEU A 1 83 ? 23.098 4.536 -19.739 1.00 92.38 83 LEU A CA 1
ATOM 671 C C . LEU A 1 83 ? 22.186 4.691 -18.515 1.00 92.38 83 LEU A C 1
ATOM 673 O O . LEU A 1 83 ? 21.489 5.691 -18.398 1.00 92.38 83 LEU A O 1
ATOM 677 N N . PHE A 1 84 ? 22.195 3.730 -17.590 1.00 91.50 84 PHE A N 1
ATOM 678 C CA . PHE A 1 84 ? 21.407 3.834 -16.360 1.00 91.50 84 PHE A CA 1
ATOM 679 C C . PHE A 1 84 ? 21.909 4.952 -15.433 1.00 91.50 84 PHE A C 1
ATOM 681 O O . PHE A 1 84 ? 21.098 5.681 -14.861 1.00 91.50 84 PHE A O 1
ATOM 688 N N . GLU A 1 85 ? 23.226 5.146 -15.327 1.00 89.88 85 GLU A N 1
ATOM 689 C CA . GLU A 1 85 ? 23.804 6.295 -14.612 1.00 89.88 85 GLU A CA 1
ATOM 690 C C . GLU A 1 85 ? 23.379 7.629 -15.250 1.00 89.88 85 GLU A C 1
ATOM 692 O O . GLU A 1 85 ? 22.910 8.528 -14.549 1.00 89.88 85 GLU A O 1
ATOM 697 N N . ASP A 1 86 ? 23.440 7.717 -16.580 1.00 90.62 86 ASP A N 1
ATOM 698 C CA . ASP A 1 86 ? 23.028 8.876 -17.373 1.00 90.62 86 ASP A CA 1
ATOM 699 C C . ASP A 1 86 ? 21.530 9.192 -17.170 1.00 90.62 86 ASP A C 1
ATOM 701 O O . ASP A 1 86 ? 21.140 10.351 -16.999 1.00 90.62 86 ASP A O 1
ATOM 705 N N . VAL A 1 87 ? 20.675 8.162 -17.133 1.00 90.00 87 VAL A N 1
ATOM 706 C CA . VAL A 1 87 ? 19.232 8.288 -16.857 1.00 90.00 87 VAL A CA 1
ATOM 707 C C . VAL A 1 87 ? 18.977 8.767 -15.427 1.00 90.00 87 VAL A C 1
ATOM 709 O O . VAL A 1 87 ? 18.119 9.628 -15.220 1.00 90.00 87 VAL A O 1
ATOM 712 N N . ALA A 1 88 ? 19.714 8.257 -14.437 1.00 87.94 88 ALA A N 1
ATOM 713 C CA . ALA A 1 88 ? 19.605 8.718 -13.053 1.00 87.94 88 ALA A CA 1
ATOM 714 C C . ALA A 1 88 ? 20.020 10.195 -12.916 1.00 87.94 88 ALA A C 1
ATOM 716 O O . ALA A 1 88 ? 19.318 10.978 -12.267 1.00 87.94 88 ALA A O 1
ATOM 717 N N . GLU A 1 89 ? 21.100 10.610 -13.589 1.00 88.69 89 GLU A N 1
ATOM 718 C CA . GLU A 1 89 ? 21.495 12.019 -13.649 1.00 88.69 89 GLU A CA 1
ATOM 719 C C . GLU A 1 89 ? 20.395 12.868 -14.303 1.00 88.69 89 GLU A C 1
ATOM 721 O O . GLU A 1 89 ? 20.023 13.920 -13.774 1.00 88.69 89 GLU A O 1
ATOM 726 N N . LEU A 1 90 ? 19.813 12.408 -15.413 1.00 86.12 90 LEU A N 1
ATOM 727 C CA . LEU A 1 90 ? 18.754 13.136 -16.109 1.00 86.12 90 LEU A CA 1
ATOM 728 C C . LEU A 1 90 ? 17.481 13.275 -15.258 1.00 86.12 90 LEU A C 1
ATOM 730 O O . LEU A 1 90 ? 16.896 14.359 -15.204 1.00 86.12 90 LEU A O 1
ATOM 734 N N . LEU A 1 91 ? 17.096 12.226 -14.526 1.00 85.25 91 LEU A N 1
ATOM 735 C CA . LEU A 1 91 ? 16.000 12.265 -13.553 1.00 85.25 91 LEU A CA 1
ATOM 736 C C . LEU A 1 91 ? 16.260 13.314 -12.463 1.00 85.25 91 LEU A C 1
ATOM 738 O O . LEU A 1 91 ? 15.373 14.115 -12.148 1.00 85.25 91 LEU A O 1
ATOM 742 N N . SER A 1 92 ? 17.484 13.362 -11.928 1.00 84.62 92 SER A N 1
ATOM 743 C CA . SER A 1 92 ? 17.854 14.336 -10.895 1.00 84.62 92 SER A CA 1
ATOM 744 C C . SER A 1 92 ? 17.781 15.773 -11.424 1.00 84.62 92 SER A C 1
ATOM 746 O O . SER A 1 92 ? 17.207 16.655 -10.781 1.00 84.62 92 SER A O 1
ATOM 748 N N . TRP A 1 93 ? 18.256 15.991 -12.653 1.00 82.25 93 TRP A N 1
ATOM 749 C CA . TRP A 1 93 ? 18.218 17.285 -13.321 1.00 82.25 93 TRP A CA 1
ATOM 750 C C . TRP A 1 93 ? 16.784 17.747 -13.603 1.00 82.25 93 TRP A C 1
ATOM 752 O O . TRP A 1 93 ? 16.442 18.894 -13.310 1.00 82.25 93 TRP A O 1
ATOM 762 N N . SER A 1 94 ? 15.930 16.850 -14.109 1.00 75.94 94 SER A N 1
ATOM 763 C CA . SER A 1 94 ? 14.520 17.154 -14.392 1.00 75.94 94 SER A CA 1
ATOM 764 C C . SER A 1 94 ? 13.767 17.597 -13.132 1.00 75.94 94 SER A C 1
ATOM 766 O O . SER A 1 94 ? 12.919 18.488 -13.181 1.00 75.94 94 SER A O 1
ATOM 768 N N . THR A 1 95 ? 14.126 17.033 -11.977 1.00 67.25 95 THR A N 1
ATOM 769 C CA . THR A 1 95 ? 13.505 17.361 -10.692 1.00 67.25 95 THR A CA 1
ATOM 770 C C . THR A 1 95 ? 13.915 18.760 -10.228 1.00 67.25 95 THR A C 1
ATOM 772 O O . THR A 1 95 ? 13.043 19.564 -9.894 1.00 67.25 95 THR A O 1
ATOM 775 N N . CYS A 1 96 ? 15.212 19.083 -10.295 1.00 62.59 96 CYS A N 1
ATOM 776 C CA . CYS A 1 96 ? 15.779 20.362 -9.846 1.00 62.59 96 CYS A CA 1
ATOM 777 C C . CYS A 1 96 ? 15.528 21.546 -1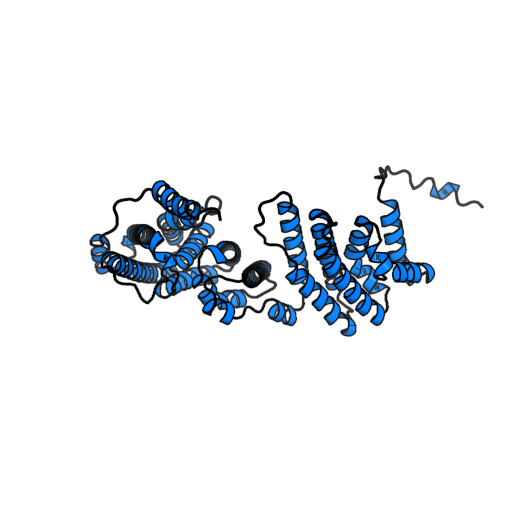0.796 1.00 62.59 96 CYS A C 1
ATOM 779 O O . CYS A 1 96 ? 15.674 22.697 -10.391 1.00 62.59 96 CYS A O 1
ATOM 781 N N . SER A 1 97 ? 15.181 21.298 -12.060 1.00 67.31 97 SER A N 1
ATOM 782 C CA . SER A 1 97 ? 14.925 22.364 -13.031 1.00 67.31 97 SER A CA 1
ATOM 783 C C . SER A 1 97 ? 13.585 23.059 -12.753 1.00 67.31 97 SER A C 1
ATOM 785 O O . SER A 1 97 ? 12.520 22.479 -12.965 1.00 67.31 97 SER A O 1
ATOM 787 N N . GLU A 1 98 ? 13.615 24.317 -12.307 1.00 61.59 98 GLU A N 1
ATOM 788 C CA . GLU A 1 98 ? 12.406 25.146 -12.126 1.00 61.59 98 GLU A CA 1
ATOM 789 C C . GLU A 1 98 ? 11.718 25.501 -13.456 1.00 61.59 98 GLU A C 1
ATOM 791 O O . GLU A 1 98 ? 10.543 25.852 -13.471 1.00 61.59 98 GLU A O 1
ATOM 796 N N . SER A 1 99 ? 12.428 25.384 -14.582 1.00 64.31 99 SER A N 1
ATOM 797 C CA . SER A 1 99 ? 11.921 25.738 -15.913 1.00 64.31 99 SER A CA 1
ATOM 798 C C . SER A 1 99 ? 11.095 24.644 -16.596 1.00 64.31 99 SER A C 1
ATOM 800 O O . SER A 1 99 ? 10.538 24.900 -17.659 1.00 64.31 99 SER A O 1
ATOM 802 N N . CYS A 1 100 ? 11.056 23.427 -16.048 1.00 65.75 100 CYS A N 1
ATOM 803 C CA . CYS A 1 100 ? 10.343 22.303 -16.655 1.00 65.75 100 CYS A CA 1
ATOM 804 C C . CYS A 1 100 ? 8.918 22.195 -16.100 1.00 65.75 100 CYS A C 1
ATOM 806 O O . CYS A 1 100 ? 8.704 22.265 -14.885 1.00 65.75 100 CYS A O 1
ATOM 808 N N . ASP A 1 101 ? 7.952 22.019 -16.999 1.00 81.75 101 ASP A N 1
ATOM 809 C CA . ASP A 1 101 ? 6.539 21.919 -16.659 1.00 81.75 101 ASP A CA 1
ATOM 810 C C . ASP A 1 101 ? 6.259 20.676 -15.779 1.00 81.75 101 ASP A C 1
ATOM 812 O O . ASP A 1 101 ? 6.779 19.589 -16.056 1.00 81.75 101 ASP A O 1
ATOM 816 N N . PRO A 1 102 ? 5.452 20.783 -14.704 1.00 81.88 102 PRO A N 1
ATOM 817 C CA . PRO A 1 102 ? 5.177 19.655 -13.814 1.00 81.88 102 PRO A CA 1
ATOM 818 C C . PRO A 1 102 ? 4.611 18.414 -14.519 1.00 81.88 102 PRO A C 1
ATOM 820 O O . PRO A 1 102 ? 4.924 17.291 -14.112 1.00 81.88 102 PRO A O 1
ATOM 823 N N . LEU A 1 103 ? 3.813 18.590 -15.580 1.00 85.06 103 LEU A N 1
ATOM 824 C CA . LEU A 1 103 ? 3.236 17.479 -16.337 1.00 85.06 103 LEU A CA 1
ATOM 825 C C . LEU A 1 103 ? 4.299 16.766 -17.181 1.00 85.06 103 LEU A C 1
ATOM 827 O O . LEU A 1 103 ? 4.289 15.534 -17.268 1.00 85.06 103 LEU A O 1
ATOM 831 N N . GLU A 1 104 ? 5.242 17.512 -17.756 1.00 86.06 104 GLU A N 1
ATOM 832 C CA . GLU A 1 104 ? 6.398 16.941 -18.453 1.00 86.06 104 GLU A CA 1
ATOM 833 C C . GLU A 1 104 ? 7.270 16.121 -17.499 1.00 86.06 104 GLU A C 1
ATOM 835 O O . GLU A 1 104 ? 7.642 14.998 -17.836 1.00 86.06 104 GLU A O 1
ATOM 840 N N . LYS A 1 105 ? 7.518 16.613 -16.276 1.00 87.62 105 LYS A N 1
ATOM 841 C CA . LYS A 1 105 ? 8.273 15.865 -15.253 1.00 87.62 105 LYS A CA 1
ATOM 842 C C . LYS A 1 105 ? 7.606 14.536 -14.893 1.00 87.62 105 LYS A C 1
ATOM 844 O O . LYS A 1 105 ? 8.291 13.525 -14.763 1.00 87.62 105 LYS A O 1
ATOM 849 N N . ILE A 1 106 ? 6.280 14.522 -14.722 1.00 88.50 106 ILE A N 1
ATOM 850 C CA . ILE A 1 106 ? 5.531 13.286 -14.435 1.00 88.50 106 ILE A CA 1
ATOM 851 C C . ILE A 1 106 ? 5.593 12.335 -15.638 1.00 88.50 106 ILE A C 1
ATOM 853 O O . ILE A 1 106 ? 5.898 11.156 -15.480 1.00 88.50 106 ILE A O 1
ATOM 857 N N . THR A 1 107 ? 5.379 12.848 -16.852 1.00 90.81 107 THR A N 1
ATOM 858 C CA . THR A 1 107 ? 5.416 12.048 -18.090 1.00 90.81 107 THR A CA 1
ATOM 859 C C . THR A 1 107 ? 6.796 11.432 -18.330 1.00 90.81 107 THR A C 1
ATOM 861 O O . THR A 1 107 ? 6.900 10.271 -18.731 1.00 90.81 107 THR A O 1
ATOM 864 N N . PHE A 1 108 ? 7.859 12.167 -18.008 1.00 90.75 108 PHE A N 1
ATOM 865 C CA . PHE A 1 108 ? 9.232 11.677 -18.035 1.00 90.75 108 PHE A CA 1
ATOM 866 C C . PHE A 1 108 ? 9.424 10.466 -17.110 1.00 90.75 108 PHE A C 1
ATOM 868 O O . PHE A 1 108 ? 9.936 9.430 -17.538 1.00 90.75 108 PHE A O 1
ATOM 875 N N . ARG A 1 109 ? 8.965 10.561 -15.853 1.00 93.00 109 ARG A N 1
ATOM 876 C CA . ARG A 1 109 ? 9.064 9.460 -14.880 1.00 93.00 109 ARG A CA 1
ATOM 877 C C . ARG A 1 109 ? 8.209 8.258 -15.276 1.00 93.00 109 ARG A C 1
ATOM 879 O O . ARG A 1 109 ? 8.703 7.139 -15.193 1.00 93.00 109 ARG A O 1
ATOM 886 N N . ILE A 1 110 ? 6.987 8.477 -15.775 1.00 94.00 110 ILE A N 1
ATOM 887 C CA . ILE A 1 110 ? 6.125 7.412 -16.326 1.00 94.00 110 ILE A CA 1
ATOM 888 C C . ILE A 1 110 ? 6.851 6.655 -17.444 1.00 94.00 110 ILE A C 1
ATOM 890 O O . ILE A 1 110 ? 6.906 5.427 -17.426 1.00 94.00 110 ILE A O 1
ATOM 894 N N . SER A 1 111 ? 7.447 7.385 -18.389 1.00 94.31 111 SER A N 1
ATOM 895 C CA . SER A 1 111 ? 8.168 6.796 -19.525 1.00 94.31 111 SER A CA 1
ATOM 896 C C . SER A 1 111 ? 9.355 5.950 -19.063 1.00 94.31 111 SER A C 1
ATOM 898 O O . SER A 1 111 ? 9.561 4.839 -19.545 1.00 94.31 111 SER A O 1
ATOM 900 N N . CYS A 1 112 ? 10.099 6.443 -18.068 1.00 94.62 112 CYS A N 1
ATOM 901 C CA . CYS A 1 112 ? 11.212 5.713 -17.468 1.00 94.62 112 CYS A CA 1
ATOM 902 C C . CYS A 1 112 ? 10.746 4.433 -16.751 1.00 94.62 112 CYS A C 1
ATOM 904 O O . CYS A 1 112 ? 11.311 3.363 -16.982 1.00 94.62 112 CYS A O 1
ATOM 906 N N . TRP A 1 113 ? 9.676 4.505 -15.947 1.00 95.50 113 TRP A N 1
ATOM 907 C CA . TRP A 1 113 ? 9.069 3.323 -15.321 1.00 95.50 113 TRP A CA 1
ATOM 908 C C . TRP A 1 113 ? 8.654 2.274 -16.353 1.00 95.50 113 TRP A C 1
ATOM 910 O O . TRP A 1 113 ? 8.914 1.085 -16.154 1.00 95.50 113 TRP A O 1
ATOM 920 N N . SER A 1 114 ? 8.053 2.715 -17.460 1.00 94.56 114 SER A N 1
ATOM 921 C CA . SER A 1 114 ? 7.593 1.827 -18.526 1.00 94.56 114 SER A CA 1
ATOM 922 C C . SER A 1 114 ? 8.742 1.115 -19.236 1.00 94.56 114 SER A C 1
ATOM 924 O O . SER A 1 114 ? 8.708 -0.108 -19.389 1.00 94.56 114 SER A O 1
ATOM 926 N N . GLY A 1 115 ? 9.810 1.840 -19.577 1.00 93.38 115 GLY A N 1
ATOM 927 C CA . GLY A 1 115 ? 11.004 1.235 -20.165 1.00 93.38 115 GLY A CA 1
ATOM 928 C C . GLY A 1 115 ? 11.695 0.243 -19.233 1.00 93.38 115 GLY A C 1
ATOM 929 O O . GLY A 1 115 ? 12.023 -0.864 -19.653 1.00 93.38 115 GLY A O 1
ATOM 930 N N . LEU A 1 116 ? 11.863 0.593 -17.951 1.00 93.00 116 LEU A N 1
ATOM 931 C CA . LEU A 1 116 ? 12.465 -0.293 -16.941 1.00 93.00 116 LEU A CA 1
ATOM 932 C C . LEU A 1 116 ? 11.661 -1.584 -16.748 1.00 93.00 116 LEU A C 1
ATOM 934 O O . LEU A 1 116 ? 12.226 -2.667 -16.609 1.00 93.00 116 LEU A O 1
ATOM 938 N N . LYS A 1 117 ? 10.334 -1.486 -16.784 1.00 92.81 117 LYS A N 1
ATOM 939 C CA . LYS A 1 117 ? 9.441 -2.644 -16.717 1.00 92.81 117 LYS A CA 1
ATOM 940 C C . LYS A 1 117 ? 9.616 -3.575 -17.913 1.00 92.81 117 LYS A C 1
ATOM 942 O O . LYS A 1 117 ? 9.614 -4.788 -17.722 1.00 92.81 117 LYS A O 1
ATOM 947 N N . LEU A 1 118 ? 9.774 -3.032 -19.122 1.00 91.19 118 LEU A N 1
ATOM 948 C CA . LEU A 1 118 ? 10.059 -3.838 -20.312 1.00 91.19 118 LEU A CA 1
ATOM 949 C C . LEU A 1 118 ? 11.434 -4.503 -20.222 1.00 91.19 118 LEU A C 1
ATOM 951 O O . LEU A 1 118 ? 11.556 -5.671 -20.585 1.00 91.19 118 LEU A O 1
ATOM 955 N N . CYS A 1 119 ? 12.435 -3.818 -19.654 1.00 89.81 119 CYS A N 1
ATOM 956 C CA . CYS A 1 119 ? 13.721 -4.446 -19.358 1.00 89.81 119 CYS A CA 1
ATOM 957 C C . CYS A 1 119 ? 13.518 -5.692 -18.485 1.00 89.81 119 CYS A C 1
ATOM 959 O O . CYS A 1 119 ? 14.066 -6.734 -18.809 1.00 89.81 119 CYS A O 1
ATOM 961 N N . LEU A 1 120 ? 12.686 -5.616 -17.438 1.00 87.62 120 LEU A N 1
ATOM 962 C CA . LEU A 1 120 ? 12.383 -6.743 -16.544 1.00 87.62 120 LEU A CA 1
ATOM 963 C C . LEU A 1 120 ? 11.565 -7.877 -17.197 1.00 87.62 120 LEU A C 1
ATOM 965 O O . LEU A 1 120 ? 11.630 -9.010 -16.722 1.00 87.62 120 LEU A O 1
ATOM 969 N N . ASP A 1 121 ? 10.793 -7.611 -18.254 1.00 81.38 121 ASP A N 1
ATOM 970 C CA . ASP A 1 121 ? 9.950 -8.611 -18.936 1.00 81.38 121 ASP A CA 1
ATOM 971 C C . ASP A 1 121 ? 10.726 -9.545 -19.862 1.00 81.38 121 ASP A C 1
ATOM 973 O O . ASP A 1 121 ? 10.421 -10.731 -19.976 1.00 81.38 121 ASP A O 1
ATOM 977 N N . GLU A 1 122 ? 11.746 -9.025 -20.533 1.00 70.44 122 GLU A N 1
ATOM 978 C CA . GLU A 1 122 ? 12.492 -9.753 -21.567 1.00 70.44 122 GLU A CA 1
ATOM 979 C C . GLU A 1 122 ? 13.603 -10.649 -20.966 1.00 70.44 122 GLU A C 1
ATOM 981 O O . GLU A 1 122 ? 14.503 -11.150 -21.646 1.00 70.44 122 GLU A O 1
ATOM 986 N N . SER A 1 123 ? 13.495 -10.901 -19.660 1.00 54.97 123 SER A N 1
ATOM 987 C CA . SER A 1 123 ? 14.518 -11.311 -18.698 1.00 54.97 123 SER A CA 1
ATOM 988 C C . SER A 1 123 ? 14.902 -12.794 -18.673 1.00 54.97 123 SER A C 1
ATOM 990 O O . SER A 1 123 ? 15.252 -13.332 -17.623 1.00 54.97 123 SER A O 1
ATOM 992 N N . SER A 1 124 ? 14.946 -13.476 -19.820 1.00 49.66 124 SER A N 1
ATOM 993 C CA . SER A 1 124 ? 15.592 -14.806 -19.870 1.00 49.66 124 SER A CA 1
ATOM 994 C C . SER A 1 124 ? 17.130 -14.742 -19.945 1.00 49.66 124 SER A C 1
ATOM 996 O O . SER A 1 124 ? 17.791 -15.761 -19.740 1.00 49.66 124 SER A O 1
ATOM 998 N N . HIS A 1 125 ? 17.720 -13.558 -20.181 1.00 51.28 125 HIS A N 1
ATOM 999 C CA . HIS A 1 125 ? 19.153 -13.412 -20.490 1.00 51.28 125 HIS A CA 1
ATOM 1000 C C . HIS A 1 125 ? 19.904 -12.277 -19.764 1.00 51.28 125 HIS A C 1
ATOM 1002 O O . HIS A 1 125 ? 21.014 -11.944 -20.176 1.00 51.28 125 HIS A O 1
ATOM 1008 N N . HIS A 1 126 ? 19.375 -11.672 -18.692 1.00 56.66 126 HIS A N 1
ATOM 1009 C CA . HIS A 1 126 ? 20.117 -10.604 -18.005 1.00 56.66 126 HIS A CA 1
ATOM 1010 C C . HIS A 1 126 ? 21.424 -11.111 -17.394 1.00 56.66 126 HIS A C 1
ATOM 1012 O O . HIS A 1 126 ? 21.431 -11.915 -16.460 1.00 56.66 126 HIS A O 1
ATOM 1018 N N . THR A 1 127 ? 22.540 -10.582 -17.885 1.00 57.88 127 THR A N 1
ATOM 1019 C CA . THR A 1 127 ? 23.832 -10.681 -17.217 1.00 57.88 127 THR A CA 1
ATOM 1020 C C . THR A 1 127 ? 23.745 -9.920 -15.893 1.00 57.88 127 THR A C 1
ATOM 1022 O O . THR A 1 127 ? 23.268 -8.785 -15.856 1.00 57.88 127 THR A O 1
ATOM 1025 N N . GLN A 1 128 ? 24.211 -10.535 -14.802 1.00 64.88 128 GLN A N 1
ATOM 1026 C CA . GLN A 1 128 ? 24.265 -9.956 -13.448 1.00 64.88 128 GLN A CA 1
ATOM 1027 C C . GLN A 1 128 ? 24.869 -8.531 -13.418 1.00 64.88 128 GLN A C 1
ATOM 1029 O O . GLN A 1 128 ? 24.564 -7.743 -12.524 1.00 64.88 128 GLN A O 1
ATOM 1034 N N . ASP A 1 129 ? 25.688 -8.206 -14.419 1.00 69.25 129 ASP A N 1
ATOM 1035 C CA . ASP A 1 129 ? 26.545 -7.029 -14.526 1.00 69.25 129 ASP A CA 1
ATOM 1036 C C . ASP A 1 129 ? 25.814 -5.677 -14.436 1.00 69.25 129 ASP A C 1
ATOM 1038 O O . ASP A 1 129 ? 26.312 -4.781 -13.762 1.00 69.25 129 ASP A O 1
ATOM 1042 N N . TYR A 1 130 ? 24.633 -5.505 -15.046 1.00 79.56 130 TYR A N 1
ATOM 1043 C CA . TYR A 1 130 ? 23.922 -4.206 -15.054 1.00 79.56 130 TYR A CA 1
ATOM 1044 C C . TYR A 1 130 ? 22.639 -4.174 -14.216 1.00 79.56 130 TYR A C 1
ATOM 1046 O O . TYR A 1 130 ? 22.002 -3.126 -14.089 1.00 79.56 130 TYR A O 1
ATOM 1054 N N . LYS A 1 131 ? 22.264 -5.304 -13.605 1.00 85.06 131 LYS A N 1
ATOM 1055 C CA . LYS A 1 131 ? 21.054 -5.418 -12.781 1.00 85.06 131 LYS A CA 1
ATOM 1056 C C . LYS A 1 131 ? 21.042 -4.412 -11.628 1.00 85.06 131 LYS A C 1
ATOM 1058 O O . LYS A 1 131 ? 20.041 -3.741 -11.404 1.00 85.06 131 LYS A O 1
ATOM 1063 N N . SER A 1 132 ? 22.179 -4.268 -10.948 1.00 86.81 132 SER A N 1
ATOM 1064 C CA . SER A 1 132 ? 22.317 -3.331 -9.828 1.00 86.81 132 SER A CA 1
ATOM 1065 C C . SER A 1 132 ? 22.151 -1.864 -10.245 1.00 86.81 132 SER A C 1
ATOM 1067 O O . SER A 1 132 ? 21.612 -1.068 -9.481 1.00 86.81 132 SER A O 1
ATOM 1069 N N . SER A 1 133 ? 22.570 -1.488 -11.459 1.00 87.88 133 SER A N 1
ATOM 1070 C CA . SER A 1 133 ? 22.362 -0.133 -11.987 1.00 87.88 133 SER A CA 1
ATOM 1071 C C . SER A 1 133 ? 20.885 0.135 -12.267 1.00 87.88 133 SER A C 1
ATOM 1073 O O . SER A 1 133 ? 20.380 1.198 -11.919 1.00 87.88 133 SER A O 1
ATOM 1075 N N . MET A 1 134 ? 20.173 -0.850 -12.820 1.00 89.00 134 MET A N 1
ATOM 1076 C CA . MET A 1 134 ? 18.729 -0.762 -13.046 1.00 89.00 134 MET A CA 1
ATOM 1077 C C . MET A 1 134 ? 17.952 -0.631 -11.725 1.00 89.00 134 MET A C 1
ATOM 1079 O O . MET A 1 134 ? 17.089 0.235 -11.599 1.00 89.00 134 MET A O 1
ATOM 1083 N N . GLU A 1 135 ? 18.304 -1.436 -10.720 1.00 91.12 135 GLU A N 1
ATOM 1084 C CA . GLU A 1 135 ? 17.737 -1.363 -9.367 1.00 91.12 135 GLU A CA 1
ATOM 1085 C C . GLU A 1 135 ? 17.953 0.022 -8.733 1.00 91.12 135 GLU A C 1
ATOM 1087 O O . GLU A 1 135 ? 17.012 0.600 -8.193 1.00 91.12 135 GLU A O 1
ATOM 1092 N N . LYS A 1 136 ? 19.142 0.624 -8.882 1.00 90.19 136 LYS A N 1
ATOM 1093 C CA . LYS A 1 136 ? 19.405 2.004 -8.429 1.00 90.19 136 LYS A CA 1
ATOM 1094 C C . LYS A 1 136 ? 18.527 3.041 -9.134 1.00 90.19 136 LYS A C 1
ATOM 1096 O O . LYS A 1 136 ? 18.063 3.979 -8.488 1.00 90.19 136 LYS A O 1
ATOM 1101 N N . CYS A 1 137 ? 18.275 2.895 -10.437 1.00 91.44 137 CYS A N 1
ATOM 1102 C CA . CYS A 1 137 ? 17.354 3.783 -11.155 1.00 91.44 137 CYS A CA 1
ATOM 1103 C C . CYS A 1 137 ? 15.925 3.668 -10.617 1.00 91.44 137 CYS A C 1
ATOM 1105 O O . CYS A 1 137 ? 15.271 4.687 -10.400 1.00 91.44 137 CYS A O 1
ATOM 1107 N N . MET A 1 138 ? 15.450 2.442 -10.380 1.00 93.69 138 MET A N 1
ATOM 1108 C CA . MET A 1 138 ? 14.125 2.196 -9.808 1.00 93.69 138 MET A CA 1
ATOM 1109 C C . MET A 1 138 ? 14.014 2.742 -8.382 1.00 93.69 138 MET A C 1
ATOM 1111 O O . MET A 1 138 ? 13.010 3.365 -8.046 1.00 93.69 138 MET A O 1
ATOM 1115 N N . GLU A 1 139 ? 15.044 2.556 -7.554 1.00 93.00 139 GLU A N 1
ATOM 1116 C CA . GLU A 1 139 ? 15.118 3.139 -6.212 1.00 93.00 139 GLU A CA 1
ATOM 1117 C C . GLU A 1 139 ? 15.027 4.666 -6.282 1.00 93.00 139 GLU A C 1
ATOM 1119 O O . GLU A 1 139 ? 14.192 5.269 -5.608 1.00 93.00 139 GLU A O 1
ATOM 1124 N N . PHE A 1 140 ? 15.807 5.296 -7.164 1.00 91.69 140 PHE A N 1
ATOM 1125 C CA . PHE A 1 140 ? 15.770 6.742 -7.341 1.00 91.69 140 PHE A CA 1
ATOM 1126 C C . PHE A 1 140 ? 14.391 7.231 -7.808 1.00 91.69 140 PHE A C 1
ATOM 1128 O O . PHE A 1 140 ? 13.824 8.136 -7.195 1.00 91.69 140 PHE A O 1
ATOM 1135 N N . LEU A 1 141 ? 13.789 6.591 -8.815 1.00 93.12 141 LEU A N 1
ATOM 1136 C CA . LEU A 1 141 ? 12.421 6.895 -9.250 1.00 93.12 141 LEU A CA 1
ATOM 1137 C C . LEU A 1 141 ? 11.402 6.737 -8.118 1.00 93.12 141 LEU A C 1
ATOM 1139 O O . LEU A 1 141 ? 10.509 7.570 -7.971 1.00 93.12 141 LEU A O 1
ATOM 1143 N N . PHE A 1 142 ? 11.549 5.705 -7.288 1.00 92.94 142 PHE A N 1
ATOM 1144 C CA . PHE A 1 142 ? 10.679 5.491 -6.141 1.00 92.94 142 PHE A CA 1
ATOM 1145 C C . PHE A 1 142 ? 10.795 6.633 -5.125 1.00 92.94 142 PHE A C 1
ATOM 1147 O O . PHE A 1 142 ? 9.778 7.078 -4.588 1.00 92.94 142 PHE A O 1
ATOM 1154 N N . THR A 1 143 ? 11.995 7.182 -4.891 1.00 89.88 143 THR A N 1
ATOM 1155 C CA . THR A 1 143 ? 12.152 8.370 -4.027 1.00 89.88 143 THR A CA 1
ATOM 1156 C C . THR A 1 143 ? 11.412 9.589 -4.585 1.00 89.88 143 THR A C 1
ATOM 1158 O O . THR A 1 143 ? 10.791 10.318 -3.809 1.00 89.88 143 THR A O 1
ATOM 1161 N N . LEU A 1 144 ? 11.375 9.735 -5.915 1.00 89.69 144 LEU A N 1
ATOM 1162 C CA . LEU A 1 144 ? 10.715 10.828 -6.637 1.00 89.69 144 LEU A CA 1
ATOM 1163 C C . LEU A 1 144 ? 9.195 10.672 -6.789 1.00 89.69 144 LEU A C 1
ATOM 1165 O O . LEU A 1 144 ? 8.544 11.635 -7.197 1.00 89.69 144 LEU A O 1
ATOM 1169 N N . LEU A 1 145 ? 8.622 9.504 -6.465 1.00 88.94 145 LEU A N 1
ATOM 1170 C CA . LEU A 1 145 ? 7.173 9.302 -6.549 1.00 88.94 145 LEU A CA 1
ATOM 1171 C C . LEU A 1 145 ? 6.424 10.366 -5.725 1.00 88.94 145 LEU A C 1
ATOM 1173 O O . LEU A 1 145 ? 6.716 10.512 -4.525 1.00 88.94 145 LEU A O 1
ATOM 1177 N N . PRO A 1 146 ? 5.462 11.077 -6.346 1.00 82.88 146 PRO A N 1
ATOM 1178 C CA . PRO A 1 146 ? 4.693 12.135 -5.706 1.00 82.88 146 PRO A CA 1
ATOM 1179 C C . PRO A 1 146 ? 3.715 11.574 -4.671 1.00 82.88 146 PRO A C 1
ATOM 1181 O O . PRO A 1 146 ? 3.390 10.385 -4.664 1.00 82.88 146 PRO A O 1
ATOM 1184 N N . SER A 1 147 ? 3.194 12.450 -3.810 1.00 76.69 147 SER A N 1
ATOM 1185 C CA . SER A 1 147 ? 2.118 12.064 -2.898 1.00 76.69 147 SER A CA 1
ATOM 1186 C C . SER A 1 147 ? 0.878 11.658 -3.682 1.00 76.69 147 SER A C 1
ATOM 1188 O O . SER A 1 147 ? 0.421 12.412 -4.545 1.00 76.69 147 SER A O 1
ATOM 1190 N N . ALA A 1 148 ? 0.328 10.485 -3.354 1.00 63.06 148 ALA A N 1
ATOM 1191 C CA . ALA A 1 148 ? -0.878 9.942 -3.976 1.00 63.06 148 ALA A CA 1
ATOM 1192 C C . ALA A 1 148 ? -2.097 10.884 -3.850 1.00 63.06 148 ALA A C 1
ATOM 1194 O O . ALA A 1 148 ? -3.025 10.782 -4.647 1.00 63.06 148 ALA A O 1
ATOM 1195 N N . HIS A 1 149 ? -2.062 11.842 -2.913 1.00 58.09 149 HIS A N 1
ATOM 1196 C CA . HIS A 1 149 ? -3.183 12.726 -2.567 1.00 58.09 149 HIS A CA 1
ATOM 1197 C C . HIS A 1 149 ? -2.905 14.209 -2.835 1.00 58.09 149 HIS A C 1
ATOM 1199 O O . HIS A 1 149 ? -3.374 15.086 -2.117 1.00 58.09 149 HIS A O 1
ATOM 1205 N N . THR A 1 150 ? -2.127 14.516 -3.874 1.00 56.97 150 THR A N 1
ATOM 1206 C CA . THR A 1 150 ? -1.982 15.912 -4.303 1.00 56.97 150 THR A CA 1
ATOM 1207 C C . THR A 1 150 ? -3.230 16.324 -5.085 1.00 56.97 150 THR A C 1
ATOM 1209 O O . THR A 1 150 ? -3.350 16.011 -6.272 1.00 56.97 150 THR A O 1
ATOM 1212 N N . ASP A 1 151 ? -4.154 17.020 -4.422 1.00 57.59 151 ASP A N 1
ATOM 1213 C CA . ASP A 1 151 ? -5.292 17.660 -5.082 1.00 57.59 151 ASP A CA 1
ATOM 1214 C C . ASP A 1 151 ? -4.773 18.712 -6.065 1.00 57.59 151 ASP A C 1
ATOM 1216 O O . ASP A 1 151 ? -4.083 19.667 -5.696 1.00 57.59 151 ASP A O 1
ATOM 1220 N N . GLY A 1 152 ? -5.062 18.524 -7.350 1.00 67.62 152 GLY A N 1
ATOM 1221 C CA . GLY A 1 152 ? -4.569 19.432 -8.371 1.00 67.62 152 GLY A CA 1
ATOM 1222 C C . GLY A 1 152 ? -4.776 18.945 -9.801 1.00 67.62 152 GLY A C 1
ATOM 1223 O O . GLY A 1 152 ? -5.187 17.808 -10.040 1.00 67.62 152 GLY A O 1
ATOM 1224 N N . PRO A 1 153 ? -4.440 19.793 -10.787 1.00 69.44 153 PRO A N 1
ATOM 1225 C CA . PRO A 1 153 ? -4.663 19.512 -12.206 1.00 69.44 153 PRO A CA 1
ATOM 1226 C C . PRO A 1 153 ? -3.894 18.283 -12.723 1.00 69.44 153 PRO A C 1
ATOM 1228 O O . PRO A 1 153 ? -4.235 17.744 -13.770 1.00 69.44 153 PRO A O 1
ATOM 1231 N N . CYS A 1 154 ? -2.874 17.817 -11.992 1.00 76.81 154 CYS A N 1
ATOM 1232 C CA . CYS A 1 154 ? -2.035 16.676 -12.366 1.00 76.81 154 CYS A CA 1
ATOM 1233 C C . CYS A 1 154 ? -2.470 15.335 -11.740 1.00 76.81 154 CYS A C 1
ATOM 1235 O O . CYS A 1 154 ? -1.791 14.332 -11.957 1.00 76.81 154 CYS A O 1
ATOM 1237 N N . GLN A 1 155 ? -3.576 15.278 -10.986 1.00 80.75 155 GLN A N 1
ATOM 1238 C CA . GLN A 1 155 ? -3.976 14.086 -10.219 1.00 80.75 155 GLN A CA 1
ATOM 1239 C C . GLN A 1 155 ? -4.088 12.813 -11.077 1.00 80.75 155 GLN A C 1
ATOM 1241 O O . GLN A 1 155 ? -3.574 11.763 -10.696 1.00 80.75 155 GLN A O 1
ATOM 1246 N N . GLY A 1 156 ? -4.694 12.903 -12.267 1.00 84.19 156 GLY A N 1
ATOM 1247 C CA . GLY A 1 156 ? -4.822 11.748 -13.166 1.00 84.19 156 GLY A CA 1
ATOM 1248 C C . GLY A 1 156 ? -3.469 11.177 -13.606 1.00 84.19 156 GLY A C 1
ATOM 1249 O O . GLY A 1 156 ? -3.298 9.964 -13.681 1.00 84.19 156 GLY A O 1
ATOM 1250 N N . LYS A 1 157 ? -2.479 12.048 -13.821 1.00 86.75 157 LYS A N 1
ATOM 1251 C CA . LYS A 1 157 ? -1.118 11.669 -14.224 1.00 86.75 157 LYS A CA 1
ATOM 1252 C C . LYS A 1 157 ? -0.288 11.145 -13.057 1.00 86.75 157 LYS A C 1
ATOM 1254 O O . LYS A 1 157 ? 0.505 10.234 -13.245 1.00 86.75 157 LYS A O 1
ATOM 1259 N N . ILE A 1 158 ? -0.518 11.653 -11.848 1.00 86.75 158 ILE A N 1
ATOM 1260 C CA . ILE A 1 158 ? 0.049 11.084 -10.618 1.00 86.75 158 ILE A CA 1
ATOM 1261 C C . ILE A 1 158 ? -0.440 9.643 -10.430 1.00 86.75 158 ILE A C 1
ATOM 1263 O O . ILE A 1 158 ? 0.360 8.752 -10.161 1.00 86.75 158 ILE A O 1
ATOM 1267 N N . PHE A 1 159 ? -1.738 9.391 -10.620 1.00 87.88 159 PHE A N 1
ATOM 1268 C CA . PHE A 1 159 ? -2.294 8.039 -10.531 1.00 87.88 159 PHE A CA 1
ATOM 1269 C C . PHE A 1 159 ? -1.717 7.097 -11.601 1.00 87.88 159 PHE A C 1
ATOM 1271 O O . PHE A 1 159 ? -1.419 5.934 -11.318 1.00 87.88 159 PHE A O 1
ATOM 1278 N N . GLU A 1 160 ? -1.525 7.600 -12.822 1.00 91.62 160 GLU A N 1
ATOM 1279 C CA . GLU A 1 160 ? -0.858 6.871 -13.906 1.00 91.62 160 GLU A CA 1
ATOM 1280 C C . GLU A 1 160 ? 0.598 6.527 -13.550 1.00 91.62 160 GLU A C 1
ATOM 1282 O O . GLU A 1 160 ? 1.015 5.384 -13.730 1.00 91.62 160 GLU A O 1
ATOM 1287 N N . GLU A 1 161 ? 1.346 7.471 -12.968 1.00 93.12 161 GLU A N 1
ATOM 1288 C CA . GLU A 1 161 ? 2.717 7.245 -12.493 1.00 93.12 161 GLU A CA 1
ATOM 1289 C C . GLU A 1 161 ? 2.789 6.155 -11.427 1.00 93.12 161 GL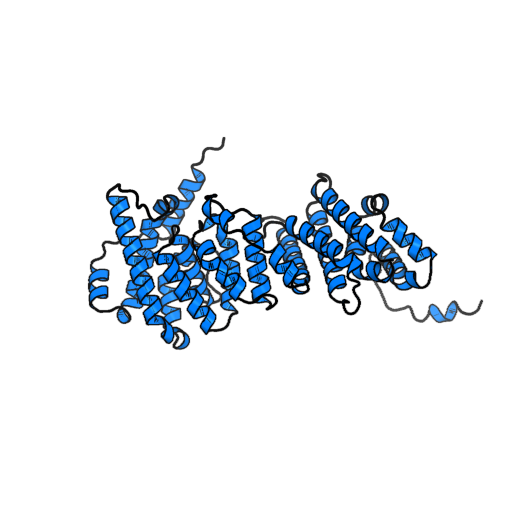U A C 1
ATOM 1291 O O . GLU A 1 161 ? 3.589 5.229 -11.553 1.00 93.12 161 GLU A O 1
ATOM 1296 N N . TRP A 1 162 ? 1.919 6.217 -10.419 1.00 92.31 162 TRP A N 1
ATOM 1297 C CA . TRP A 1 162 ? 1.814 5.167 -9.409 1.00 92.31 162 TRP A CA 1
ATOM 1298 C C . TRP A 1 162 ? 1.486 3.808 -10.031 1.00 92.31 162 TRP A C 1
ATOM 1300 O O . TRP A 1 162 ? 2.109 2.804 -9.690 1.00 92.31 162 TRP A O 1
ATOM 1310 N N . SER A 1 163 ? 0.548 3.773 -10.978 1.00 91.94 163 SER A N 1
ATOM 1311 C CA . SER A 1 163 ? 0.147 2.538 -11.656 1.00 91.94 163 SER A CA 1
ATOM 1312 C C . SER A 1 163 ? 1.306 1.899 -12.425 1.00 91.94 163 SER A C 1
ATOM 1314 O O . SER A 1 163 ? 1.511 0.687 -12.330 1.00 91.94 163 SER A O 1
ATOM 1316 N N . GLU A 1 164 ? 2.091 2.690 -13.160 1.00 94.06 164 GLU A N 1
ATOM 1317 C CA . GLU A 1 164 ? 3.223 2.155 -13.923 1.00 94.06 164 GLU A CA 1
ATOM 1318 C C . GLU A 1 164 ? 4.410 1.787 -13.023 1.00 94.06 164 GLU A C 1
ATOM 1320 O O . GLU A 1 164 ? 5.044 0.752 -13.247 1.00 94.06 164 GLU A O 1
ATOM 1325 N N . ALA A 1 165 ? 4.649 2.548 -11.948 1.00 94.88 165 ALA A N 1
ATOM 1326 C CA . ALA A 1 165 ? 5.625 2.190 -10.924 1.00 94.88 165 ALA A CA 1
ATOM 1327 C C . ALA A 1 165 ? 5.303 0.825 -10.301 1.00 94.88 165 ALA A C 1
ATOM 1329 O O . ALA A 1 165 ? 6.180 -0.035 -10.222 1.00 94.88 165 ALA A O 1
ATOM 1330 N N . PHE A 1 166 ? 4.043 0.572 -9.929 1.00 92.25 166 PHE A N 1
ATOM 1331 C CA . PHE A 1 166 ? 3.642 -0.726 -9.382 1.00 92.25 166 PHE A CA 1
ATOM 1332 C C . PHE A 1 166 ? 3.813 -1.857 -10.386 1.00 92.25 166 PHE A C 1
ATOM 1334 O O . PHE A 1 166 ? 4.442 -2.857 -10.050 1.00 92.25 166 PHE A O 1
ATOM 1341 N N . ARG A 1 167 ? 3.373 -1.682 -11.637 1.00 92.44 167 ARG A N 1
ATOM 1342 C CA . ARG A 1 167 ? 3.584 -2.698 -12.683 1.00 92.44 167 ARG A CA 1
ATOM 1343 C C . ARG A 1 167 ? 5.058 -3.025 -12.926 1.00 92.44 167 ARG A C 1
ATOM 1345 O O . ARG A 1 167 ? 5.357 -4.118 -13.405 1.00 92.44 167 ARG A O 1
ATOM 1352 N N . CYS A 1 168 ? 5.960 -2.080 -12.667 1.00 93.31 168 CYS A N 1
ATOM 1353 C CA . CYS A 1 168 ? 7.401 -2.297 -12.723 1.00 93.31 168 CYS A CA 1
ATOM 1354 C C . CYS A 1 168 ? 7.900 -3.060 -11.482 1.00 93.31 168 CYS A C 1
ATOM 1356 O O . CYS A 1 168 ? 8.561 -4.090 -11.609 1.00 93.31 168 CYS A O 1
ATOM 1358 N N . LEU A 1 169 ? 7.518 -2.614 -10.280 1.00 94.06 169 LEU A N 1
ATOM 1359 C CA . LEU A 1 169 ? 7.908 -3.230 -9.004 1.00 94.06 169 LEU A CA 1
ATOM 1360 C C . LEU A 1 169 ? 7.407 -4.673 -8.842 1.00 94.06 169 LEU A C 1
ATOM 1362 O O . LEU A 1 169 ? 8.113 -5.489 -8.256 1.00 94.06 169 LEU A O 1
ATOM 1366 N N . GLU A 1 170 ? 6.244 -5.017 -9.397 1.00 92.62 170 GLU A N 1
ATOM 1367 C CA . GLU A 1 170 ? 5.709 -6.392 -9.427 1.00 92.62 170 GLU A CA 1
ATOM 1368 C C . GLU A 1 170 ? 6.662 -7.396 -10.093 1.00 92.62 170 GLU A C 1
ATOM 1370 O O . GLU A 1 170 ? 6.642 -8.584 -9.776 1.00 92.62 170 GLU A O 1
ATOM 1375 N N . LYS A 1 171 ? 7.518 -6.922 -11.006 1.00 89.94 171 LYS A N 1
ATOM 1376 C CA . LYS A 1 171 ? 8.476 -7.747 -11.759 1.00 89.94 171 LYS A CA 1
ATOM 1377 C C . LYS A 1 171 ? 9.874 -7.742 -11.152 1.00 89.94 171 LYS A C 1
ATOM 1379 O O . LYS A 1 171 ? 10.755 -8.460 -11.621 1.00 89.94 171 LYS A O 1
ATOM 1384 N N . ALA A 1 172 ? 10.099 -6.918 -10.131 1.00 89.25 172 ALA A N 1
ATOM 1385 C CA . ALA A 1 172 ? 11.392 -6.797 -9.486 1.00 89.25 172 ALA A CA 1
ATOM 1386 C C . ALA A 1 172 ? 11.737 -8.054 -8.673 1.00 89.25 172 ALA A C 1
ATOM 1388 O O . ALA A 1 172 ? 10.874 -8.822 -8.243 1.00 89.25 172 ALA A O 1
ATOM 1389 N N . GLN A 1 173 ? 13.030 -8.259 -8.405 1.00 88.38 173 GLN A N 1
ATOM 1390 C CA . GLN A 1 173 ? 13.453 -9.353 -7.536 1.00 88.38 173 GLN A CA 1
ATOM 1391 C C . GLN A 1 173 ? 12.952 -9.114 -6.104 1.00 88.38 173 GLN A C 1
ATOM 1393 O O . GLN A 1 173 ? 13.258 -8.089 -5.498 1.00 88.38 173 GLN A O 1
ATOM 1398 N N . GLN A 1 174 ? 12.271 -10.110 -5.527 1.00 87.12 174 GLN A N 1
ATOM 1399 C CA . GLN A 1 174 ? 11.687 -10.007 -4.184 1.00 87.12 174 GLN A CA 1
ATOM 1400 C C . GLN A 1 174 ? 12.689 -9.601 -3.092 1.00 87.12 174 GLN A C 1
ATOM 1402 O O . GLN A 1 174 ? 12.330 -8.829 -2.212 1.00 87.12 174 GLN A O 1
ATOM 1407 N N . GLY A 1 175 ? 13.933 -10.096 -3.138 1.00 88.56 175 GLY A N 1
ATOM 1408 C CA . GLY A 1 175 ? 14.963 -9.748 -2.149 1.00 88.56 175 GLY A CA 1
ATOM 1409 C C . GLY A 1 175 ? 15.251 -8.245 -2.110 1.00 88.56 175 GLY A C 1
ATOM 1410 O O . GLY A 1 175 ? 15.076 -7.617 -1.072 1.00 88.56 175 GLY A O 1
ATOM 1411 N N . TRP A 1 176 ? 15.588 -7.665 -3.265 1.00 92.44 176 TRP A N 1
ATOM 1412 C CA . TRP A 1 176 ? 15.816 -6.225 -3.400 1.00 92.44 176 TRP A CA 1
ATOM 1413 C C . TRP A 1 176 ? 14.556 -5.407 -3.082 1.00 92.44 176 TRP A C 1
ATOM 1415 O O . TRP A 1 176 ? 14.628 -4.404 -2.377 1.00 92.44 176 TRP A O 1
ATOM 1425 N N . LEU A 1 177 ? 13.384 -5.860 -3.538 1.00 92.50 177 LEU A N 1
ATOM 1426 C CA . LEU A 1 177 ? 12.114 -5.174 -3.292 1.00 92.50 177 LEU A CA 1
ATOM 1427 C C . LEU A 1 177 ? 11.792 -5.071 -1.792 1.00 92.50 177 LEU A C 1
ATOM 1429 O O . LEU A 1 177 ? 11.319 -4.034 -1.329 1.00 92.50 177 LEU A O 1
ATOM 1433 N N . LEU A 1 178 ? 12.068 -6.126 -1.019 1.00 91.81 178 LEU A N 1
ATOM 1434 C CA . LEU A 1 178 ? 11.900 -6.117 0.436 1.00 91.81 178 LEU A CA 1
ATOM 1435 C C . LEU A 1 178 ? 12.887 -5.172 1.131 1.00 91.81 178 LEU A C 1
ATOM 1437 O O . LEU A 1 178 ? 12.513 -4.547 2.124 1.00 91.81 178 LEU A O 1
ATOM 1441 N N . ASP A 1 179 ? 14.110 -5.044 0.615 1.00 92.44 179 ASP A N 1
ATOM 1442 C CA . ASP A 1 179 ? 15.101 -4.098 1.134 1.00 92.44 179 ASP A CA 1
ATOM 1443 C C . ASP A 1 179 ? 14.699 -2.644 0.837 1.00 92.44 179 ASP A C 1
ATOM 1445 O O . ASP A 1 179 ? 14.720 -1.810 1.745 1.00 92.44 179 ASP A O 1
ATOM 1449 N N . LEU A 1 180 ? 14.233 -2.353 -0.386 1.00 92.00 180 LEU A N 1
ATOM 1450 C CA . LEU A 1 180 ? 13.705 -1.039 -0.781 1.00 92.00 180 LEU A CA 1
ATOM 1451 C C . LEU A 1 180 ? 12.522 -0.617 0.102 1.00 92.00 180 LEU A C 1
ATOM 1453 O O . LEU A 1 180 ? 12.453 0.517 0.582 1.00 92.00 180 LEU A O 1
ATOM 1457 N N . LEU A 1 181 ? 11.578 -1.536 0.319 1.00 91.94 181 LEU A N 1
ATOM 1458 C CA . LEU A 1 181 ? 10.339 -1.286 1.059 1.00 91.94 181 LEU A CA 1
ATOM 1459 C C . LEU A 1 181 ? 10.493 -1.452 2.570 1.00 91.94 181 LEU A C 1
ATOM 1461 O O . LEU A 1 181 ? 9.506 -1.364 3.301 1.00 91.94 181 LEU A O 1
ATOM 1465 N N . LYS A 1 182 ? 11.709 -1.680 3.068 1.00 89.69 182 LYS A N 1
ATOM 1466 C CA . LYS A 1 182 ? 11.943 -1.860 4.495 1.00 89.69 182 LYS A CA 1
ATOM 1467 C C . LYS A 1 182 ? 11.529 -0.607 5.265 1.00 89.69 182 LYS A C 1
ATOM 1469 O O . LYS A 1 182 ? 12.062 0.489 5.075 1.00 89.69 182 LYS A O 1
ATOM 1474 N N . VAL A 1 183 ? 10.578 -0.798 6.171 1.00 83.19 183 VAL A N 1
ATOM 1475 C CA . VAL A 1 183 ? 10.061 0.231 7.066 1.00 83.19 183 VAL A CA 1
ATOM 1476 C C . VAL A 1 183 ? 10.712 0.049 8.441 1.00 83.19 183 VAL A C 1
ATOM 1478 O O . VAL A 1 183 ? 10.668 -1.032 9.024 1.00 83.19 183 VAL A O 1
ATOM 1481 N N . SER A 1 184 ? 11.377 1.096 8.932 1.00 73.75 184 SER A N 1
ATOM 1482 C CA . SER A 1 184 ? 12.066 1.105 10.228 1.00 73.75 184 SER A CA 1
ATOM 1483 C C . SER A 1 184 ? 11.061 1.336 11.362 1.00 73.75 184 SER A C 1
ATOM 1485 O O . SER A 1 184 ? 10.323 2.317 11.333 1.00 73.75 184 SER A O 1
ATOM 1487 N N . GLU A 1 185 ? 11.060 0.475 12.386 1.00 63.53 185 GLU A N 1
ATOM 1488 C CA . GLU A 1 185 ? 10.218 0.642 13.587 1.00 63.53 185 GLU A CA 1
ATOM 1489 C C . GLU A 1 185 ? 10.564 1.921 14.376 1.00 63.53 185 GLU A C 1
ATOM 1491 O O . GLU A 1 185 ? 9.706 2.515 15.026 1.00 63.53 185 GLU A O 1
ATOM 1496 N N . VAL A 1 186 ? 11.805 2.408 14.261 1.00 56.69 186 VAL A N 1
ATOM 1497 C CA . VAL A 1 186 ? 12.265 3.653 14.904 1.00 56.69 186 VAL A CA 1
ATOM 1498 C C . VAL A 1 186 ? 11.533 4.879 14.344 1.00 56.69 186 VAL A C 1
ATOM 1500 O O . VAL A 1 186 ? 11.350 5.867 15.053 1.00 56.69 186 VAL A O 1
ATOM 1503 N N . ASN A 1 187 ? 11.036 4.805 13.104 1.00 57.31 187 ASN A N 1
ATOM 1504 C CA . ASN A 1 187 ? 10.300 5.906 12.479 1.00 57.31 187 ASN A CA 1
ATOM 1505 C C . ASN A 1 187 ? 8.942 6.168 13.159 1.00 57.31 187 ASN A C 1
ATOM 1507 O O . ASN A 1 187 ? 8.406 7.260 13.012 1.00 57.31 187 ASN A O 1
ATOM 1511 N N . PHE A 1 188 ? 8.404 5.198 13.907 1.00 59.78 188 PHE A N 1
ATOM 1512 C CA . PHE A 1 188 ? 7.094 5.285 14.568 1.00 59.78 188 PHE A CA 1
ATOM 1513 C C . PHE A 1 188 ? 7.172 5.756 16.025 1.00 59.78 188 PHE A C 1
ATOM 1515 O O . PHE A 1 188 ? 6.181 6.215 16.589 1.00 59.78 188 PHE A O 1
ATOM 1522 N N . THR A 1 189 ? 8.332 5.603 16.668 1.00 52.72 189 THR A N 1
ATOM 1523 C CA . THR A 1 189 ? 8.471 5.794 18.120 1.00 52.72 189 THR A CA 1
ATOM 1524 C C . THR A 1 189 ? 8.957 7.187 18.509 1.00 52.72 189 THR A C 1
ATOM 1526 O O . THR A 1 189 ? 8.657 7.641 19.609 1.00 52.72 189 THR A O 1
ATOM 1529 N N . VAL A 1 190 ? 9.687 7.877 17.625 1.00 48.19 190 VAL A N 1
ATOM 1530 C CA . VAL A 1 190 ? 10.344 9.162 17.937 1.00 48.19 190 VAL A CA 1
ATOM 1531 C C . VAL A 1 190 ? 9.583 10.374 17.394 1.00 48.19 190 VAL A C 1
ATOM 1533 O O . VAL A 1 190 ? 9.656 11.455 17.976 1.00 48.19 190 VAL A O 1
ATOM 1536 N N . ALA A 1 191 ? 8.848 10.218 16.295 1.00 49.62 191 ALA A N 1
ATOM 1537 C CA . ALA A 1 191 ? 8.142 11.315 15.652 1.00 49.62 191 ALA A CA 1
ATOM 1538 C C . ALA A 1 191 ? 6.635 11.170 15.877 1.00 49.62 191 ALA A C 1
ATOM 1540 O O . ALA A 1 191 ? 6.034 10.172 15.493 1.00 49.62 191 ALA A O 1
ATOM 1541 N N . ASN A 1 192 ? 6.005 12.203 16.439 1.00 53.72 192 ASN A N 1
ATOM 1542 C CA . ASN A 1 192 ? 4.543 12.326 16.519 1.00 53.72 192 ASN A CA 1
ATOM 1543 C C . ASN A 1 192 ? 3.870 12.487 15.134 1.00 53.72 192 ASN A C 1
ATOM 1545 O O . ASN A 1 192 ? 2.701 12.856 15.073 1.00 53.72 192 ASN A O 1
ATOM 1549 N N . SER A 1 193 ? 4.616 12.270 14.047 1.00 61.38 193 SER A N 1
ATOM 1550 C CA . SER A 1 193 ? 4.163 12.265 12.663 1.00 61.38 193 SER A CA 1
ATOM 1551 C C . SER A 1 193 ? 5.029 11.320 11.825 1.00 61.38 193 SER A C 1
ATOM 1553 O O . SER A 1 193 ? 6.253 11.263 11.963 1.00 61.38 193 SER A O 1
ATOM 1555 N N . LEU A 1 194 ? 4.387 10.563 10.939 1.00 71.44 194 LEU A N 1
ATOM 1556 C CA . LEU A 1 194 ? 5.073 9.676 10.003 1.00 71.44 194 LEU A CA 1
ATOM 1557 C C . LEU A 1 194 ? 5.715 10.467 8.867 1.00 71.44 194 LEU A C 1
ATOM 1559 O O . LEU A 1 194 ? 5.130 11.408 8.332 1.00 71.44 194 LEU A O 1
ATOM 1563 N N . SER A 1 195 ? 6.909 10.046 8.439 1.00 79.06 195 SER A N 1
ATOM 1564 C CA . SER A 1 195 ? 7.496 10.604 7.224 1.00 79.06 195 SER A CA 1
ATOM 1565 C C . SER A 1 195 ? 6.680 10.182 6.003 1.00 79.06 195 SER A C 1
ATOM 1567 O O . SER A 1 195 ? 6.257 9.029 5.884 1.00 79.06 195 SER A O 1
ATOM 1569 N N . PHE A 1 196 ? 6.534 11.103 5.051 1.00 79.19 196 PHE A N 1
ATOM 1570 C CA . PHE A 1 196 ? 5.908 10.839 3.754 1.00 79.19 196 PHE A CA 1
ATOM 1571 C C . PHE A 1 196 ? 6.482 9.584 3.068 1.00 79.19 196 PHE A C 1
ATOM 1573 O O . PHE A 1 196 ? 5.752 8.777 2.496 1.00 79.19 196 PHE A O 1
ATOM 1580 N N . GLU A 1 197 ? 7.796 9.374 3.183 1.00 84.50 197 GLU A N 1
ATOM 1581 C CA . GLU A 1 197 ? 8.475 8.197 2.639 1.00 84.50 197 GLU A CA 1
ATOM 1582 C C . GLU A 1 197 ? 7.979 6.882 3.264 1.00 84.50 197 GLU A C 1
ATOM 1584 O O . GLU A 1 197 ? 7.814 5.886 2.560 1.00 84.50 197 GLU A O 1
ATOM 1589 N N . THR A 1 198 ? 7.697 6.876 4.570 1.00 87.31 198 THR A N 1
ATOM 1590 C CA . THR A 1 198 ? 7.190 5.689 5.271 1.00 87.31 198 THR A CA 1
ATOM 1591 C C . THR A 1 198 ? 5.777 5.343 4.800 1.00 87.31 198 THR A C 1
ATOM 1593 O O . THR A 1 198 ? 5.510 4.185 4.483 1.00 87.31 198 THR A O 1
ATOM 1596 N N . VAL A 1 199 ? 4.898 6.343 4.672 1.00 88.06 199 VAL A N 1
ATOM 1597 C CA . VAL A 1 199 ? 3.526 6.167 4.159 1.00 88.06 199 VAL A CA 1
ATOM 1598 C C . VAL A 1 199 ? 3.547 5.609 2.735 1.00 88.06 199 VAL A C 1
ATOM 1600 O O . VAL A 1 199 ? 2.896 4.602 2.459 1.00 88.06 199 VAL A O 1
ATOM 1603 N N . LYS A 1 200 ? 4.383 6.183 1.860 1.00 89.94 200 LYS A N 1
ATOM 1604 C CA . LYS A 1 200 ? 4.593 5.700 0.487 1.00 89.94 200 LYS A CA 1
ATOM 1605 C C . LYS A 1 200 ? 5.046 4.236 0.446 1.00 89.94 200 LYS A C 1
ATOM 1607 O O . LYS A 1 200 ? 4.517 3.454 -0.344 1.00 89.94 200 LYS A O 1
ATOM 1612 N N . LYS A 1 201 ? 5.994 3.836 1.302 1.00 92.38 201 LYS A N 1
ATOM 1613 C CA . LYS A 1 201 ? 6.442 2.435 1.401 1.00 92.38 201 LYS A CA 1
ATOM 1614 C C . LYS A 1 201 ? 5.305 1.505 1.824 1.00 92.38 201 LYS A C 1
ATOM 1616 O O . LYS A 1 201 ? 5.144 0.445 1.227 1.00 92.38 201 LYS A O 1
ATOM 1621 N N . ILE A 1 202 ? 4.481 1.907 2.791 1.00 92.00 202 ILE A N 1
ATOM 1622 C CA . ILE A 1 202 ? 3.325 1.117 3.244 1.00 92.00 202 ILE A CA 1
ATOM 1623 C C . ILE A 1 202 ? 2.289 0.958 2.125 1.00 92.00 202 ILE A C 1
ATOM 1625 O O . ILE A 1 202 ? 1.825 -0.157 1.888 1.00 92.00 202 ILE A O 1
ATOM 1629 N N . GLN A 1 203 ? 1.961 2.035 1.406 1.00 91.50 203 GLN A N 1
ATOM 1630 C CA . GLN A 1 203 ? 1.048 1.988 0.257 1.00 91.50 203 GLN A CA 1
ATOM 1631 C C . GLN A 1 203 ? 1.571 1.045 -0.831 1.00 91.50 203 GLN A C 1
ATOM 1633 O O . GLN A 1 203 ? 0.817 0.230 -1.365 1.00 91.50 203 GLN A O 1
ATOM 1638 N N . ALA A 1 204 ? 2.877 1.093 -1.107 1.00 93.06 204 ALA A N 1
ATOM 1639 C CA . ALA A 1 204 ? 3.500 0.187 -2.059 1.00 93.06 204 ALA A CA 1
ATOM 1640 C C . ALA A 1 204 ? 3.444 -1.277 -1.609 1.00 93.06 204 ALA A C 1
ATOM 1642 O O . ALA A 1 204 ? 3.074 -2.140 -2.402 1.00 93.06 204 ALA A O 1
ATOM 1643 N N . ILE A 1 205 ? 3.732 -1.560 -0.334 1.00 94.75 205 ILE A N 1
ATOM 1644 C CA . ILE A 1 205 ? 3.578 -2.905 0.237 1.00 94.75 205 ILE A CA 1
ATOM 1645 C C . ILE A 1 205 ? 2.134 -3.389 0.079 1.00 94.75 205 ILE A C 1
ATOM 1647 O O . ILE A 1 205 ? 1.925 -4.516 -0.363 1.00 94.75 205 ILE A O 1
ATOM 1651 N N . ALA A 1 206 ? 1.144 -2.557 0.410 1.00 93.31 206 ALA A N 1
ATOM 1652 C CA . ALA A 1 206 ? -0.270 -2.909 0.309 1.00 93.31 206 ALA A CA 1
ATOM 1653 C C . ALA A 1 206 ? -0.658 -3.289 -1.133 1.00 93.31 206 ALA A C 1
ATOM 1655 O O . ALA A 1 206 ? -1.133 -4.400 -1.368 1.00 93.31 206 ALA A O 1
ATOM 1656 N N . LYS A 1 207 ? -0.330 -2.441 -2.116 1.00 92.38 207 LYS A N 1
ATOM 1657 C CA . LYS A 1 207 ? -0.586 -2.711 -3.542 1.00 92.38 207 LYS A CA 1
ATOM 1658 C C . LYS A 1 207 ? 0.100 -3.978 -4.055 1.00 92.38 207 LYS A C 1
ATOM 1660 O O . LYS A 1 207 ? -0.527 -4.778 -4.744 1.00 92.38 207 LYS A O 1
ATOM 1665 N N . LEU A 1 208 ? 1.360 -4.201 -3.683 1.00 93.94 208 LEU A N 1
ATOM 1666 C CA . LEU A 1 208 ? 2.114 -5.393 -4.089 1.00 93.94 208 LEU A CA 1
ATOM 1667 C C . LEU A 1 208 ? 1.598 -6.677 -3.427 1.00 93.94 208 LEU A C 1
ATOM 1669 O O . LEU A 1 208 ? 1.694 -7.757 -4.008 1.00 93.94 208 LEU A O 1
ATOM 1673 N N . VAL A 1 209 ? 1.042 -6.582 -2.217 1.00 94.25 209 VAL A N 1
ATOM 1674 C CA . VAL A 1 209 ? 0.326 -7.695 -1.581 1.00 94.25 209 VAL A CA 1
ATOM 1675 C C . VAL A 1 209 ? -0.996 -7.959 -2.298 1.00 94.25 209 VAL A C 1
ATOM 1677 O O . VAL A 1 209 ? -1.331 -9.117 -2.539 1.00 94.25 209 VAL A O 1
ATOM 1680 N N . GLN A 1 210 ? -1.728 -6.909 -2.680 1.00 90.94 210 GLN A N 1
ATOM 1681 C CA . GLN A 1 210 ? -2.991 -7.033 -3.408 1.00 90.94 210 GLN A CA 1
ATOM 1682 C C . GLN A 1 210 ? -2.811 -7.740 -4.759 1.00 90.94 210 GLN A C 1
ATOM 1684 O O . GLN A 1 210 ? -3.643 -8.571 -5.120 1.00 90.94 210 GLN A O 1
ATOM 1689 N N . SER A 1 211 ? -1.728 -7.452 -5.488 1.00 90.25 211 SER A N 1
ATOM 1690 C CA . SER A 1 211 ? -1.422 -8.125 -6.757 1.00 90.25 211 SER A CA 1
ATOM 1691 C C . SER A 1 211 ? -0.794 -9.514 -6.604 1.00 90.25 211 SER A C 1
ATOM 1693 O O . SER A 1 211 ? -0.619 -10.223 -7.593 1.00 90.25 211 SER A O 1
ATOM 1695 N N . GLY A 1 212 ? -0.484 -9.935 -5.373 1.00 89.06 212 GLY A N 1
ATOM 1696 C CA . GLY A 1 212 ? 0.110 -11.240 -5.071 1.00 89.06 212 GLY A CA 1
ATOM 1697 C C . GLY A 1 212 ? 1.633 -11.305 -5.231 1.00 89.06 212 GLY A C 1
ATOM 1698 O O . GLY A 1 212 ? 2.211 -12.380 -5.075 1.00 89.06 212 GLY A O 1
ATOM 1699 N N . SER A 1 213 ? 2.297 -10.176 -5.496 1.00 89.88 213 SER A N 1
ATOM 1700 C CA . SER A 1 213 ? 3.761 -10.094 -5.628 1.00 89.88 213 SER A CA 1
ATOM 1701 C C . SER A 1 213 ? 4.484 -10.245 -4.286 1.00 89.88 213 SER A C 1
ATOM 1703 O O . SER A 1 213 ? 5.607 -10.756 -4.227 1.00 89.88 213 SER A O 1
ATOM 1705 N N . LEU A 1 214 ? 3.834 -9.826 -3.195 1.00 92.88 214 LEU A N 1
ATOM 1706 C CA . LEU A 1 214 ? 4.304 -9.989 -1.820 1.00 92.88 214 LEU A CA 1
ATOM 1707 C C . LEU A 1 214 ? 3.293 -10.782 -0.977 1.00 92.88 214 LEU A C 1
ATOM 1709 O O . LEU A 1 214 ? 2.084 -10.659 -1.176 1.00 92.88 214 LEU A O 1
ATOM 1713 N N . PRO A 1 215 ? 3.748 -11.568 0.015 1.00 91.81 215 PRO A N 1
ATOM 1714 C CA . PRO A 1 215 ? 2.835 -12.263 0.907 1.00 91.81 215 PRO A CA 1
ATOM 1715 C C . PRO A 1 215 ? 2.203 -11.293 1.916 1.00 91.81 215 PRO A C 1
ATOM 1717 O O . PRO A 1 215 ? 2.870 -10.412 2.463 1.00 91.81 215 PRO A O 1
ATOM 1720 N N . LEU A 1 216 ? 0.930 -11.528 2.257 1.00 92.75 216 LEU A N 1
ATOM 1721 C CA . LEU A 1 216 ? 0.169 -10.736 3.239 1.00 92.75 216 LEU A CA 1
ATOM 1722 C C . LEU A 1 216 ? 0.849 -10.650 4.619 1.00 92.75 216 LEU A C 1
ATOM 1724 O O . LEU A 1 216 ? 0.608 -9.716 5.382 1.00 92.75 216 LEU A O 1
ATOM 1728 N N . THR A 1 217 ? 1.733 -11.597 4.941 1.00 91.81 217 THR A N 1
ATOM 1729 C CA . THR A 1 217 ? 2.523 -11.601 6.178 1.00 91.81 217 THR A CA 1
ATOM 1730 C C . THR A 1 217 ? 3.468 -10.405 6.294 1.00 91.81 217 THR A C 1
ATOM 1732 O O . THR A 1 217 ? 3.735 -9.976 7.414 1.00 91.81 217 THR A O 1
ATOM 1735 N N . VAL A 1 218 ? 3.946 -9.834 5.180 1.00 92.44 218 VAL A N 1
ATOM 1736 C CA . VAL A 1 218 ? 4.770 -8.610 5.191 1.00 92.44 218 VAL A CA 1
ATOM 1737 C C . VAL A 1 218 ? 3.954 -7.449 5.744 1.00 92.44 218 VAL A C 1
ATOM 1739 O O . VAL A 1 218 ? 4.390 -6.777 6.674 1.00 92.44 218 VAL A O 1
ATOM 1742 N N . LEU A 1 219 ? 2.735 -7.279 5.234 1.00 92.94 219 LEU A N 1
ATOM 1743 C CA . LEU A 1 219 ? 1.816 -6.248 5.699 1.00 92.94 219 LEU A CA 1
ATOM 1744 C C . LEU A 1 219 ? 1.337 -6.518 7.135 1.00 92.94 219 LEU A C 1
ATOM 1746 O O . LEU A 1 219 ? 1.211 -5.598 7.937 1.00 92.94 219 LEU A O 1
ATOM 1750 N N . GLY A 1 220 ? 1.150 -7.792 7.495 1.00 91.31 220 GLY A N 1
ATOM 1751 C CA . GLY A 1 220 ? 0.776 -8.205 8.847 1.00 91.31 220 GLY A CA 1
ATOM 1752 C C . GLY A 1 220 ? 1.772 -7.786 9.932 1.00 91.31 220 GLY A C 1
ATOM 1753 O O . GLY A 1 220 ? 1.351 -7.438 11.030 1.00 91.31 220 GLY A O 1
ATOM 1754 N N . LYS A 1 221 ? 3.075 -7.740 9.626 1.00 91.56 221 LYS A N 1
ATOM 1755 C CA . LYS A 1 221 ? 4.109 -7.281 10.574 1.00 91.56 221 LYS A CA 1
ATOM 1756 C C . LYS A 1 221 ? 3.990 -5.797 10.927 1.00 91.56 221 LYS A C 1
ATOM 1758 O O . LYS A 1 221 ? 4.474 -5.391 11.973 1.00 91.56 221 LYS A O 1
ATOM 1763 N N . LEU A 1 222 ? 3.343 -5.000 10.077 1.00 91.19 222 LEU A N 1
ATOM 1764 C CA . LEU A 1 222 ? 3.222 -3.555 10.265 1.00 91.19 222 LEU A CA 1
ATOM 1765 C C . LEU A 1 222 ? 1.988 -3.156 11.088 1.00 91.19 222 LEU A C 1
ATOM 1767 O O . LEU A 1 222 ? 1.901 -2.006 11.500 1.00 91.19 222 LEU A O 1
ATOM 1771 N N . LYS A 1 223 ? 1.054 -4.079 11.369 1.00 92.00 223 LYS A N 1
ATOM 1772 C CA . LYS A 1 223 ? -0.236 -3.800 12.037 1.00 92.00 223 LYS A CA 1
ATOM 1773 C C . LYS A 1 223 ? -0.109 -2.949 13.296 1.00 92.00 223 LYS A C 1
ATOM 1775 O O . LYS A 1 223 ? -0.743 -1.904 13.389 1.00 92.00 223 LYS A O 1
ATOM 1780 N N . ALA A 1 224 ? 0.715 -3.393 14.244 1.00 88.94 224 ALA A N 1
ATOM 1781 C CA . ALA A 1 224 ? 0.874 -2.713 15.525 1.00 88.94 224 ALA A CA 1
ATOM 1782 C C . ALA A 1 224 ? 1.384 -1.277 15.338 1.00 88.94 224 ALA A C 1
ATOM 1784 O O . ALA A 1 224 ? 0.846 -0.356 15.938 1.00 88.94 224 ALA A O 1
ATOM 1785 N N . CYS A 1 225 ? 2.357 -1.078 14.446 1.00 87.81 225 CYS A N 1
ATOM 1786 C CA . CYS A 1 225 ? 2.903 0.242 14.144 1.00 87.81 225 CYS A CA 1
ATOM 1787 C C . CYS A 1 225 ? 1.887 1.139 13.424 1.00 87.81 225 CYS A C 1
ATOM 1789 O O . CYS A 1 225 ? 1.744 2.302 13.782 1.00 87.81 225 CYS A O 1
ATOM 1791 N N . LEU A 1 226 ? 1.163 0.603 12.434 1.00 90.31 226 LEU A N 1
ATOM 1792 C CA . LEU A 1 226 ? 0.163 1.347 11.658 1.00 90.31 226 LEU A CA 1
ATOM 1793 C C . LEU A 1 226 ? -0.964 1.882 12.539 1.00 90.31 226 LEU A C 1
ATOM 1795 O O . LEU A 1 226 ? -1.383 3.026 12.386 1.00 90.31 226 LEU A O 1
ATOM 1799 N N . LEU A 1 227 ? -1.459 1.039 13.444 1.00 92.12 227 LEU A N 1
ATOM 1800 C CA . LEU A 1 227 ? -2.589 1.377 14.304 1.00 92.12 227 LEU A CA 1
ATOM 1801 C C . LEU A 1 227 ? -2.174 2.178 15.543 1.00 92.12 227 LEU A C 1
ATOM 1803 O O . LEU A 1 227 ? -3.038 2.766 16.180 1.00 92.12 227 LEU A O 1
ATOM 1807 N N . ASP A 1 228 ? -0.872 2.257 15.838 1.00 89.94 228 ASP A N 1
ATOM 1808 C CA . ASP A 1 228 ? -0.297 3.115 16.881 1.00 89.94 228 ASP A CA 1
ATOM 1809 C C . ASP A 1 228 ? 0.229 4.458 16.343 1.00 89.94 228 ASP A C 1
ATOM 1811 O O . ASP A 1 228 ? 1.136 5.063 16.914 1.00 89.94 228 ASP A O 1
ATOM 1815 N N . CYS A 1 229 ? -0.362 4.937 15.248 1.00 88.12 229 CYS A N 1
ATOM 1816 C CA . CYS A 1 229 ? -0.094 6.248 14.660 1.00 88.12 229 CYS A CA 1
ATOM 1817 C C . CYS A 1 229 ? -1.315 7.155 14.723 1.00 88.12 229 CYS A C 1
ATOM 1819 O O . CYS A 1 229 ? -2.453 6.689 14.769 1.00 88.12 229 CYS A O 1
ATOM 1821 N N . ARG A 1 230 ? -1.095 8.468 14.628 1.00 88.50 230 ARG A N 1
ATOM 1822 C CA . ARG A 1 230 ? -2.185 9.428 14.462 1.00 88.50 230 ARG A CA 1
ATOM 1823 C C . ARG A 1 230 ? -2.869 9.223 13.111 1.00 88.50 230 ARG A C 1
ATOM 1825 O O . ARG A 1 230 ? -2.214 9.189 12.071 1.00 88.50 230 ARG A O 1
ATOM 1832 N N . SER A 1 231 ? -4.198 9.175 13.127 1.00 86.19 231 SER A N 1
ATOM 1833 C CA . SER A 1 231 ? -5.023 8.943 11.937 1.00 86.19 231 SER A CA 1
ATOM 1834 C C . SER A 1 231 ? -4.713 9.882 10.773 1.00 86.19 231 SER A C 1
ATOM 1836 O O . SER A 1 231 ? -4.635 9.432 9.637 1.00 86.19 231 SER A O 1
ATOM 1838 N N . GLN A 1 232 ? -4.478 11.169 11.044 1.00 84.44 232 GLN A N 1
ATOM 1839 C CA . GLN A 1 232 ? -4.192 12.174 10.015 1.00 84.44 232 GLN A CA 1
ATOM 1840 C C . GLN A 1 232 ? -2.947 11.852 9.177 1.00 84.44 232 GLN A C 1
ATOM 1842 O O . GLN A 1 232 ? -2.908 12.210 8.005 1.00 84.44 232 GLN A O 1
ATOM 1847 N N . ASP A 1 233 ? -1.959 11.175 9.761 1.00 84.44 233 ASP A N 1
ATOM 1848 C CA . ASP A 1 233 ? -0.669 10.934 9.111 1.00 84.44 233 ASP A CA 1
ATOM 1849 C C . ASP A 1 233 ? -0.644 9.613 8.330 1.00 84.44 233 ASP A C 1
ATOM 1851 O O . ASP A 1 233 ? 0.238 9.402 7.501 1.00 84.44 233 ASP A O 1
ATOM 1855 N N . ILE A 1 234 ? -1.591 8.707 8.601 1.00 88.12 234 ILE A N 1
ATOM 1856 C CA . ILE A 1 234 ? -1.598 7.342 8.054 1.00 88.12 234 ILE A CA 1
ATOM 1857 C C . ILE A 1 234 ? -2.905 6.970 7.343 1.00 88.12 234 ILE A C 1
ATOM 1859 O O . ILE A 1 234 ? -2.991 5.884 6.775 1.00 88.12 234 ILE A O 1
ATOM 1863 N N . TRP A 1 235 ? -3.915 7.848 7.335 1.00 88.25 235 TRP A N 1
ATOM 1864 C CA . TRP A 1 235 ? -5.243 7.570 6.773 1.00 88.25 235 TRP A CA 1
ATOM 1865 C C . TRP A 1 235 ? -5.179 6.959 5.372 1.00 88.25 235 TRP A C 1
ATOM 1867 O O . TRP A 1 235 ? -5.727 5.886 5.129 1.00 88.25 235 TRP A O 1
ATOM 1877 N N . ASP A 1 236 ? -4.419 7.584 4.482 1.00 85.38 236 ASP A N 1
ATOM 1878 C CA . ASP A 1 236 ? -4.270 7.154 3.095 1.00 85.38 236 ASP A CA 1
ATOM 1879 C C . ASP A 1 236 ? -3.692 5.739 2.982 1.00 85.38 236 ASP A C 1
ATOM 1881 O O . ASP A 1 236 ? -4.172 4.909 2.210 1.00 85.38 236 ASP A O 1
ATOM 1885 N N . ALA A 1 237 ? -2.700 5.413 3.810 1.00 89.50 237 ALA A N 1
ATOM 1886 C CA . ALA A 1 237 ? -2.173 4.059 3.880 1.00 89.50 237 ALA A CA 1
ATOM 1887 C C . ALA A 1 237 ? -3.192 3.078 4.478 1.00 89.50 237 ALA A C 1
ATOM 1889 O O . ALA A 1 237 ? -3.323 1.971 3.965 1.00 89.50 237 ALA A O 1
ATOM 1890 N N . LEU A 1 238 ? -3.948 3.460 5.513 1.00 91.44 238 LEU A N 1
ATOM 1891 C CA . LEU A 1 238 ? -4.987 2.604 6.098 1.00 91.44 238 LEU A CA 1
ATOM 1892 C C . LEU A 1 238 ? -6.096 2.276 5.096 1.00 91.44 238 LEU A C 1
ATOM 1894 O O . LEU A 1 238 ? -6.556 1.134 5.063 1.00 91.44 238 LEU A O 1
ATOM 1898 N N . THR A 1 239 ? -6.496 3.237 4.259 1.00 89.62 239 THR A N 1
ATOM 1899 C CA . THR A 1 239 ? -7.488 2.989 3.203 1.00 89.62 239 THR A CA 1
ATOM 1900 C C . THR A 1 239 ? -6.971 1.957 2.200 1.00 89.62 239 THR A C 1
ATOM 1902 O O . THR A 1 239 ? -7.642 0.951 1.967 1.00 89.62 239 THR A O 1
ATOM 1905 N N . GLU A 1 240 ? -5.741 2.107 1.707 1.00 89.88 240 GLU A N 1
ATOM 1906 C CA . GLU A 1 240 ? -5.118 1.156 0.778 1.00 89.88 240 GLU A CA 1
ATOM 1907 C C . GLU A 1 240 ? -4.922 -0.239 1.404 1.00 89.88 240 GLU A C 1
ATOM 1909 O O . GLU A 1 240 ? -5.210 -1.273 0.792 1.00 89.88 240 GLU A O 1
ATOM 1914 N N . VAL A 1 241 ? -4.503 -0.287 2.671 1.00 92.94 241 VAL A N 1
ATOM 1915 C CA . VAL A 1 241 ? -4.385 -1.532 3.442 1.00 92.94 241 VAL A CA 1
ATOM 1916 C C . VAL A 1 241 ? -5.748 -2.200 3.607 1.00 92.94 241 VAL A C 1
ATOM 1918 O O . VAL A 1 241 ? -5.848 -3.416 3.450 1.00 92.94 241 VAL A O 1
ATOM 1921 N N . SER A 1 242 ? -6.812 -1.438 3.866 1.00 91.81 242 SER A N 1
ATOM 1922 C CA . SER A 1 242 ? -8.163 -1.992 4.006 1.00 91.81 242 SER A CA 1
ATOM 1923 C C . SER A 1 242 ? -8.663 -2.616 2.700 1.00 91.81 242 SER A C 1
ATOM 1925 O O . SER A 1 242 ? -9.179 -3.735 2.723 1.00 91.81 242 SER A O 1
ATOM 1927 N N . ILE A 1 243 ? -8.409 -1.967 1.557 1.00 89.38 243 ILE A N 1
ATOM 1928 C CA . ILE A 1 243 ? -8.709 -2.501 0.221 1.00 89.38 243 ILE A CA 1
ATOM 1929 C C . ILE A 1 243 ? -7.922 -3.794 -0.009 1.00 89.38 243 ILE A C 1
ATOM 1931 O O . ILE A 1 243 ? -8.475 -4.794 -0.466 1.00 89.38 243 ILE A O 1
ATOM 1935 N N . THR A 1 244 ? -6.643 -3.815 0.360 1.00 91.88 244 THR A N 1
ATOM 1936 C CA . THR A 1 244 ? -5.793 -5.006 0.234 1.00 91.88 244 THR A CA 1
ATOM 1937 C C . THR A 1 24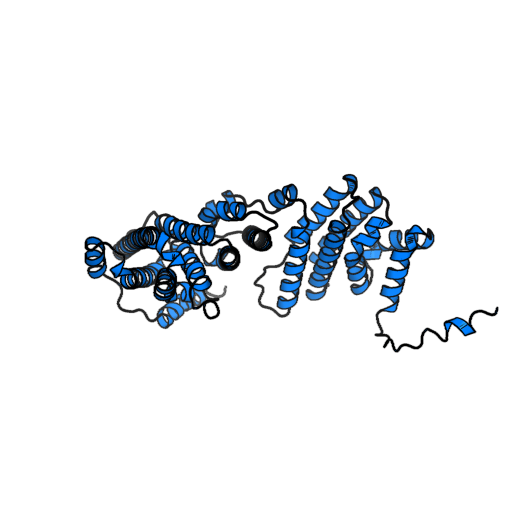4 ? -6.337 -6.175 1.061 1.00 91.88 244 THR A C 1
ATOM 1939 O O . THR A 1 244 ? -6.511 -7.283 0.550 1.00 91.88 244 THR A O 1
ATOM 1942 N N . VAL A 1 245 ? -6.686 -5.934 2.328 1.00 91.81 245 VAL A N 1
ATOM 1943 C CA . VAL A 1 245 ? -7.263 -6.953 3.221 1.00 91.81 245 VAL A CA 1
ATOM 1944 C C . VAL A 1 245 ? -8.628 -7.422 2.712 1.00 91.81 245 VAL A C 1
ATOM 1946 O O . VAL A 1 245 ? -8.918 -8.618 2.759 1.00 91.81 245 VAL A O 1
ATOM 1949 N N . GLN A 1 246 ? -9.444 -6.535 2.139 1.00 89.06 246 GLN A N 1
ATOM 1950 C CA . GLN A 1 246 ? -10.730 -6.890 1.533 1.00 89.06 246 GLN A CA 1
ATOM 1951 C C . GLN A 1 246 ? -10.589 -7.933 0.410 1.00 89.06 246 GLN A C 1
ATOM 1953 O O . GLN A 1 246 ? -11.515 -8.720 0.206 1.00 89.06 246 GLN A O 1
ATOM 1958 N N . HIS A 1 247 ? -9.450 -7.997 -0.283 1.00 87.56 247 HIS A N 1
ATOM 1959 C CA . HIS A 1 247 ? -9.183 -8.985 -1.337 1.00 87.56 247 HIS A CA 1
ATOM 1960 C C . HIS A 1 247 ? -8.529 -10.282 -0.822 1.00 87.56 247 HIS A C 1
ATOM 1962 O O . HIS A 1 247 ? -8.425 -11.247 -1.574 1.00 87.56 247 HIS A O 1
ATOM 1968 N N . ALA A 1 248 ? -8.135 -10.345 0.455 1.00 90.00 248 ALA A N 1
ATOM 1969 C CA . ALA A 1 248 ? -7.505 -11.524 1.049 1.00 90.00 248 ALA A CA 1
ATOM 1970 C C . ALA A 1 248 ? -8.481 -12.705 1.250 1.00 90.00 248 ALA A C 1
ATOM 1972 O O . ALA A 1 248 ? -9.689 -12.608 1.027 1.00 90.00 248 ALA A O 1
ATOM 1973 N N . GLU A 1 249 ? -7.972 -13.843 1.723 1.00 89.00 249 GLU A N 1
ATOM 1974 C CA . GLU A 1 249 ? -8.804 -14.986 2.117 1.00 89.00 249 GLU A CA 1
ATOM 1975 C C . GLU A 1 249 ? -9.664 -14.683 3.356 1.00 89.00 249 GLU A C 1
ATOM 1977 O O . GLU A 1 249 ? -9.293 -13.888 4.222 1.00 89.00 249 GLU A O 1
ATOM 1982 N N . GLY A 1 250 ? -10.809 -15.364 3.490 1.00 87.19 250 GLY A N 1
ATOM 1983 C CA . GLY A 1 250 ? -11.769 -15.110 4.574 1.00 87.19 250 GLY A CA 1
ATOM 1984 C C . GLY A 1 250 ? -11.178 -15.242 5.984 1.00 87.19 250 GLY A C 1
ATOM 1985 O O . GLY A 1 250 ? -11.451 -14.406 6.839 1.00 87.19 250 GLY A O 1
ATOM 1986 N N . ASN A 1 251 ? -10.321 -16.240 6.224 1.00 91.44 251 ASN A N 1
ATOM 1987 C CA . ASN A 1 251 ? -9.656 -16.405 7.523 1.00 91.44 251 ASN A CA 1
ATOM 1988 C C . ASN A 1 251 ? -8.709 -15.242 7.831 1.00 91.44 251 ASN A C 1
ATOM 1990 O O . ASN A 1 251 ? -8.702 -14.744 8.953 1.00 91.44 251 ASN A O 1
ATOM 1994 N N . ALA A 1 252 ? -7.967 -14.767 6.827 1.00 92.62 252 ALA A N 1
ATOM 1995 C CA . ALA A 1 252 ? -7.093 -13.618 6.992 1.00 92.62 252 ALA A CA 1
ATOM 1996 C C . ALA A 1 252 ? -7.903 -12.361 7.344 1.00 92.62 252 ALA A C 1
ATOM 1998 O O . ALA A 1 252 ? -7.579 -11.703 8.326 1.00 92.62 252 ALA A O 1
ATOM 1999 N N . LYS A 1 253 ? -8.999 -12.062 6.630 1.00 93.06 253 LYS A N 1
ATOM 2000 C CA . LYS A 1 253 ? -9.861 -10.897 6.932 1.00 93.06 253 LYS A CA 1
ATOM 2001 C C . LYS A 1 253 ? -10.360 -10.889 8.372 1.00 93.06 253 LYS A C 1
ATOM 2003 O O . LYS A 1 253 ? -10.269 -9.875 9.057 1.00 93.06 253 LYS A O 1
ATOM 2008 N N . ARG A 1 254 ? -10.866 -12.037 8.828 1.00 95.19 254 ARG A N 1
ATOM 2009 C CA . ARG A 1 254 ? -11.358 -12.213 10.199 1.00 95.19 254 ARG A CA 1
ATOM 2010 C C . ARG A 1 254 ? -10.259 -11.968 11.225 1.00 95.19 254 ARG A C 1
ATOM 2012 O O . ARG A 1 254 ? -10.480 -11.250 12.192 1.00 95.19 254 ARG A O 1
ATOM 2019 N N . GLN A 1 255 ? -9.069 -12.509 10.976 1.00 95.19 255 GLN A N 1
ATOM 2020 C CA . GLN A 1 255 ? -7.924 -12.321 11.857 1.00 95.19 255 GLN A CA 1
ATOM 2021 C C . GLN A 1 255 ? -7.467 -10.856 11.902 1.00 95.19 255 GLN A C 1
ATOM 2023 O O . GLN A 1 255 ? -7.175 -10.335 12.971 1.00 95.19 255 GLN A O 1
ATOM 2028 N N . TRP A 1 256 ? -7.460 -10.164 10.759 1.00 96.25 256 TRP A N 1
ATOM 2029 C CA . TRP A 1 256 ? -7.176 -8.728 10.689 1.00 96.25 256 TRP A CA 1
ATOM 2030 C C . TRP A 1 256 ? -8.174 -7.891 11.503 1.00 96.25 256 TRP A C 1
ATOM 2032 O O . TRP A 1 256 ? -7.754 -6.954 12.176 1.00 96.25 256 TRP A O 1
ATOM 2042 N N . LEU A 1 257 ? -9.465 -8.242 11.483 1.00 96.56 257 LEU A N 1
ATOM 2043 C CA . LEU A 1 257 ? -10.485 -7.573 12.296 1.00 96.56 257 LEU A CA 1
ATOM 2044 C C . LEU A 1 257 ? -10.264 -7.797 13.800 1.00 96.56 257 LEU A C 1
ATOM 2046 O O . LEU A 1 257 ? -10.303 -6.836 14.566 1.00 96.56 257 LEU A O 1
ATOM 2050 N N . ILE A 1 258 ? -10.020 -9.047 14.215 1.00 96.81 258 ILE A N 1
ATOM 2051 C CA . ILE A 1 258 ? -9.758 -9.386 15.623 1.00 96.81 258 ILE A CA 1
ATOM 2052 C C . ILE A 1 258 ? -8.529 -8.630 16.129 1.00 96.81 258 ILE A C 1
ATOM 2054 O O . ILE A 1 258 ? -8.604 -7.957 17.151 1.00 96.81 258 ILE A O 1
ATOM 2058 N N . GLU A 1 259 ? -7.416 -8.703 15.399 1.00 96.69 259 GLU A N 1
ATOM 2059 C CA . GLU A 1 259 ? -6.160 -8.076 15.816 1.00 96.69 259 GLU A CA 1
ATOM 2060 C C . GLU A 1 259 ? -6.257 -6.547 15.846 1.00 96.69 259 GLU A C 1
ATOM 2062 O O . GLU A 1 259 ? -5.670 -5.918 16.719 1.00 96.69 259 GLU A O 1
ATOM 2067 N N . ALA A 1 260 ? -7.019 -5.922 14.942 1.00 97.12 260 ALA A N 1
ATOM 2068 C CA . ALA A 1 260 ? -7.234 -4.476 14.982 1.00 97.12 260 ALA A CA 1
ATOM 2069 C C . ALA A 1 260 ? -8.005 -4.034 16.243 1.00 97.12 260 ALA A C 1
ATOM 2071 O O . ALA A 1 260 ? -7.652 -3.026 16.856 1.00 97.12 260 ALA A O 1
ATOM 2072 N N . LEU A 1 261 ? -9.014 -4.808 16.661 1.00 96.88 261 LEU A N 1
ATOM 2073 C CA . LEU A 1 261 ? -9.742 -4.587 17.918 1.00 96.88 261 LEU A CA 1
ATOM 2074 C C . LEU A 1 261 ? -8.887 -4.900 19.152 1.00 96.88 261 LEU A C 1
ATOM 2076 O O . LEU A 1 261 ? -8.964 -4.211 20.164 1.00 96.88 261 LEU A O 1
ATOM 2080 N N . GLU A 1 262 ? -8.044 -5.924 19.085 1.00 97.00 262 GLU A N 1
ATOM 2081 C CA . GLU A 1 262 ? -7.088 -6.211 20.151 1.00 97.00 262 GLU A CA 1
ATOM 2082 C C . GLU A 1 262 ? -6.092 -5.053 20.318 1.00 97.00 262 GLU A C 1
ATOM 2084 O O . GLU A 1 262 ? -5.871 -4.576 21.432 1.00 97.00 262 GLU A O 1
ATOM 2089 N N . ILE A 1 263 ? -5.560 -4.519 19.215 1.00 95.75 263 ILE A N 1
ATOM 2090 C CA . ILE A 1 263 ? -4.665 -3.357 19.242 1.00 95.75 263 ILE A CA 1
ATOM 2091 C C . ILE A 1 263 ? -5.390 -2.111 19.772 1.00 95.75 263 ILE A C 1
ATOM 2093 O O . ILE A 1 263 ? -4.794 -1.359 20.547 1.00 95.75 263 ILE A O 1
ATOM 2097 N N . SER A 1 264 ? -6.679 -1.908 19.461 1.00 95.88 264 SER A N 1
ATOM 2098 C CA . SER A 1 264 ? -7.458 -0.780 20.007 1.00 95.88 264 SER A CA 1
ATOM 2099 C C . SER A 1 264 ? -7.564 -0.809 21.541 1.00 95.88 264 SER A C 1
ATOM 2101 O O . SER A 1 264 ? -7.750 0.231 22.181 1.00 95.88 264 SER A O 1
ATOM 2103 N N . CYS A 1 265 ? -7.382 -1.978 22.162 1.00 94.94 265 CYS A N 1
ATOM 2104 C CA . CYS A 1 265 ? -7.356 -2.127 23.615 1.00 94.94 265 CYS A CA 1
ATOM 2105 C C . CYS A 1 265 ? -6.058 -1.615 24.258 1.00 94.94 265 CYS A C 1
ATOM 2107 O O . CYS A 1 265 ? -6.065 -1.352 25.457 1.00 94.94 265 CYS A O 1
ATOM 2109 N N . ILE A 1 266 ? -4.966 -1.439 23.502 1.00 93.69 266 ILE A N 1
ATOM 2110 C CA . ILE A 1 266 ? -3.641 -1.093 24.060 1.00 93.69 266 ILE A CA 1
ATOM 2111 C C . ILE A 1 266 ? -2.953 0.116 23.410 1.00 93.69 266 ILE A C 1
ATOM 2113 O O . ILE A 1 266 ? -2.125 0.754 24.053 1.00 93.69 266 ILE A O 1
ATOM 2117 N N . THR A 1 267 ? -3.303 0.473 22.174 1.00 92.38 267 THR A N 1
ATOM 2118 C CA . THR A 1 267 ? -2.672 1.578 21.429 1.00 92.38 267 THR A CA 1
ATOM 2119 C C . THR A 1 267 ? -2.827 2.939 22.110 1.00 92.38 267 THR A C 1
ATOM 2121 O O . THR A 1 267 ? -3.803 3.178 22.829 1.00 92.38 267 THR A O 1
ATOM 2124 N N . ARG A 1 268 ? -1.893 3.852 21.833 1.00 91.94 268 ARG A N 1
ATOM 2125 C CA . ARG A 1 268 ? -1.968 5.274 22.189 1.00 91.94 268 ARG A CA 1
ATOM 2126 C C . ARG A 1 268 ? -3.012 6.042 21.371 1.00 91.94 268 ARG A C 1
ATOM 2128 O O . ARG A 1 268 ? -3.465 7.082 21.839 1.00 91.94 268 ARG A O 1
ATOM 2135 N N . PHE A 1 269 ? -3.405 5.529 20.199 1.00 93.00 269 PHE A N 1
ATOM 2136 C CA . PHE A 1 269 ? -4.322 6.175 19.250 1.00 93.00 269 PHE A CA 1
ATOM 2137 C C . PHE A 1 269 ? -5.564 5.306 18.982 1.00 93.00 269 PHE A C 1
ATOM 2139 O O . PHE A 1 269 ? -5.713 4.729 17.899 1.00 93.00 269 PHE A O 1
ATOM 2146 N N . PRO A 1 270 ? -6.478 5.167 19.963 1.00 94.31 270 PRO A N 1
ATOM 2147 C CA . PRO A 1 270 ? -7.671 4.341 19.802 1.00 94.31 270 PRO A CA 1
ATOM 2148 C C . PRO A 1 270 ? -8.549 4.787 18.625 1.00 94.31 270 PRO A C 1
ATOM 2150 O O . PRO A 1 270 ? -9.166 3.923 18.000 1.00 94.31 270 PRO A O 1
ATOM 2153 N N . SER A 1 271 ? -8.583 6.081 18.266 1.00 94.44 271 SER A N 1
ATOM 2154 C CA . SER A 1 271 ? -9.321 6.538 17.082 1.00 94.44 271 SER A CA 1
ATOM 2155 C C . SER A 1 271 ? -8.837 5.863 15.801 1.00 94.44 271 SER A C 1
ATOM 2157 O O . SER A 1 271 ? -9.660 5.354 15.047 1.00 94.44 271 SER A O 1
ATOM 2159 N N . THR A 1 272 ? -7.524 5.786 15.579 1.00 94.44 272 THR A N 1
ATOM 2160 C CA . THR A 1 272 ? -6.919 5.200 14.377 1.00 94.44 272 THR A CA 1
ATOM 2161 C C . THR A 1 272 ? -7.251 3.717 14.250 1.00 94.44 272 THR A C 1
ATOM 2163 O O . THR A 1 272 ? -7.684 3.261 13.190 1.00 94.44 272 THR A O 1
ATOM 2166 N N . ALA A 1 273 ? -7.099 2.960 15.340 1.00 95.94 273 ALA A N 1
ATOM 2167 C CA . ALA A 1 273 ? -7.434 1.540 15.355 1.00 95.94 273 ALA A CA 1
ATOM 2168 C C . ALA A 1 273 ? -8.923 1.309 15.048 1.00 95.94 273 ALA A C 1
ATOM 2170 O O . ALA A 1 273 ? -9.260 0.486 14.197 1.00 95.94 273 ALA A O 1
ATOM 2171 N N . LEU A 1 274 ? -9.817 2.079 15.677 1.00 96.31 274 LEU A N 1
ATOM 2172 C CA . LEU A 1 274 ? -11.263 1.960 15.468 1.00 96.31 274 LEU A CA 1
ATOM 2173 C C . LEU A 1 274 ? -11.710 2.431 14.080 1.00 96.31 274 LEU A C 1
ATOM 2175 O O . LEU A 1 274 ? -12.612 1.840 13.490 1.00 96.31 274 LEU A O 1
ATOM 2179 N N . GLN A 1 275 ? -11.058 3.449 13.524 1.00 94.75 275 GLN A N 1
ATOM 2180 C CA . GLN A 1 275 ? -11.273 3.876 12.145 1.00 94.75 275 GLN A CA 1
ATOM 2181 C C . GLN A 1 275 ? -10.894 2.762 11.168 1.00 94.75 275 GLN A C 1
ATOM 2183 O O . GLN A 1 275 ? -11.651 2.458 10.250 1.00 94.75 275 GLN A O 1
ATOM 2188 N N . PHE A 1 276 ? -9.763 2.090 11.385 1.00 95.06 276 PHE A N 1
ATOM 2189 C CA . PHE A 1 276 ? -9.383 0.951 10.556 1.00 95.06 276 PHE A CA 1
ATOM 2190 C C . PHE A 1 276 ? -10.352 -0.234 10.706 1.00 95.06 276 PHE A C 1
ATOM 2192 O O . PHE A 1 276 ? -10.728 -0.850 9.709 1.00 95.06 276 PHE A O 1
ATOM 2199 N N . VAL A 1 277 ? -10.834 -0.513 11.923 1.00 95.50 277 VAL A N 1
ATOM 2200 C CA . VAL A 1 277 ? -11.913 -1.492 12.155 1.00 95.50 277 VAL A CA 1
ATOM 2201 C C . VAL A 1 277 ? -13.159 -1.123 11.349 1.00 95.50 277 VAL A C 1
ATOM 2203 O O . VAL A 1 277 ? -13.726 -1.987 10.679 1.00 95.50 277 VAL A O 1
ATOM 2206 N N . GLY A 1 278 ? -13.563 0.148 11.352 1.00 93.19 278 GLY A N 1
ATOM 2207 C CA . GLY A 1 278 ? -14.689 0.622 10.551 1.00 93.19 278 GLY A CA 1
ATOM 2208 C C . GLY A 1 278 ? -14.464 0.463 9.044 1.00 93.19 278 GLY A C 1
ATOM 2209 O O . GLY A 1 278 ? -15.377 0.019 8.352 1.00 93.19 278 GLY A O 1
ATOM 2210 N N . LEU A 1 279 ? -13.250 0.713 8.532 1.00 92.00 279 LEU A N 1
ATOM 2211 C CA . LEU A 1 279 ? -12.901 0.459 7.124 1.00 92.00 279 LEU A CA 1
ATOM 2212 C C . LEU A 1 279 ? -13.048 -1.028 6.766 1.00 92.00 279 LEU A C 1
ATOM 2214 O O . LEU A 1 279 ? -13.629 -1.375 5.733 1.00 92.00 279 LEU A O 1
ATOM 2218 N N . LEU A 1 280 ? -12.565 -1.930 7.628 1.00 92.25 280 LEU A N 1
ATOM 2219 C CA . LEU A 1 280 ? -12.719 -3.375 7.432 1.00 92.25 280 LEU A CA 1
ATOM 2220 C C . LEU A 1 280 ? -14.193 -3.800 7.470 1.00 92.25 280 LEU A C 1
ATOM 2222 O O . LEU A 1 280 ? -14.628 -4.588 6.629 1.00 92.25 280 LEU A O 1
ATOM 2226 N N . CYS A 1 281 ? -14.981 -3.254 8.398 1.00 91.38 281 CYS A N 1
ATOM 2227 C CA . CYS A 1 281 ? -16.408 -3.555 8.501 1.00 91.38 281 CYS A CA 1
ATOM 2228 C C . CYS A 1 281 ? -17.182 -3.043 7.282 1.00 91.38 281 CYS A C 1
ATOM 2230 O O . CYS A 1 281 ? -17.914 -3.809 6.653 1.00 91.38 281 CYS A O 1
ATOM 2232 N N . GLY A 1 282 ? -16.977 -1.782 6.897 1.00 88.62 282 GLY A N 1
ATOM 2233 C CA . GLY A 1 282 ? -17.610 -1.161 5.733 1.00 88.62 282 GLY A CA 1
ATOM 2234 C C . GLY A 1 282 ? -17.288 -1.895 4.430 1.00 88.62 282 GLY A C 1
ATOM 2235 O O . GLY A 1 282 ? -18.194 -2.232 3.668 1.00 88.62 282 GLY A O 1
ATOM 2236 N N . SER A 1 283 ? -16.018 -2.253 4.223 1.00 85.88 283 SER A N 1
ATOM 2237 C CA . SER A 1 283 ? -15.568 -2.974 3.024 1.00 85.88 283 SER A CA 1
ATOM 2238 C C . SER A 1 283 ? -16.016 -4.442 2.972 1.00 85.88 283 SER A C 1
ATOM 2240 O O . SER A 1 283 ? -16.079 -5.031 1.889 1.00 85.88 283 SER A O 1
ATOM 2242 N N . CYS A 1 284 ? -16.348 -5.066 4.105 1.00 86.12 284 CYS A N 1
ATOM 2243 C CA . CYS A 1 284 ? -16.721 -6.483 4.148 1.00 86.12 284 CYS A CA 1
ATOM 2244 C C . CYS A 1 284 ? -18.227 -6.738 4.321 1.00 86.12 284 CYS A C 1
ATOM 2246 O O . CYS A 1 284 ? -18.686 -7.824 3.950 1.00 86.12 284 CYS A O 1
ATOM 2248 N N . CYS A 1 285 ? -19.003 -5.768 4.812 1.00 84.12 285 CYS A N 1
ATOM 2249 C CA . CYS A 1 285 ? -20.448 -5.901 5.027 1.00 84.12 285 CYS A CA 1
ATOM 2250 C C . CYS A 1 285 ? -21.272 -5.758 3.728 1.00 84.12 285 CYS A C 1
ATOM 2252 O O . CYS A 1 285 ? -20.732 -5.671 2.625 1.00 84.12 285 CYS A O 1
ATOM 2254 N N . ILE A 1 286 ? -22.604 -5.754 3.834 1.00 76.12 286 ILE A N 1
ATOM 2255 C CA . ILE A 1 286 ? -23.512 -5.631 2.676 1.00 76.12 286 ILE A CA 1
ATOM 2256 C C . ILE A 1 286 ? -23.490 -4.239 2.017 1.00 76.12 286 ILE A C 1
ATOM 2258 O O . ILE A 1 286 ? -23.909 -4.101 0.872 1.00 76.12 286 ILE A O 1
ATOM 2262 N N . TYR A 1 287 ? -22.972 -3.218 2.706 1.00 71.94 287 TYR A N 1
ATOM 2263 C CA . TYR A 1 287 ? -22.952 -1.819 2.251 1.00 71.94 287 TYR A CA 1
ATOM 2264 C C . TYR A 1 287 ? -21.704 -1.449 1.419 1.00 71.94 287 TYR A C 1
ATOM 2266 O O . TYR A 1 287 ? -21.439 -0.270 1.186 1.00 71.94 287 TYR A O 1
ATOM 2274 N N . ARG A 1 288 ? -20.973 -2.466 0.934 1.00 66.00 288 ARG A N 1
ATOM 2275 C CA . ARG A 1 288 ? -19.696 -2.427 0.187 1.00 66.00 288 ARG A CA 1
ATOM 2276 C C . ARG A 1 288 ? -19.438 -1.250 -0.773 1.00 66.00 288 ARG A C 1
ATOM 2278 O O . ARG A 1 288 ? -18.283 -0.846 -0.829 1.00 66.00 288 ARG A O 1
ATOM 2285 N N . PRO A 1 289 ? -20.401 -0.717 -1.556 1.00 52.84 289 PRO A N 1
ATOM 2286 C CA . PRO A 1 289 ? -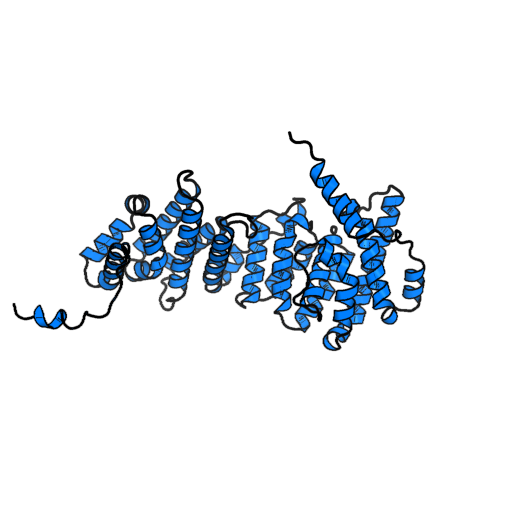20.108 0.370 -2.495 1.00 52.84 289 PRO A CA 1
ATOM 2287 C C . PRO A 1 289 ? -20.382 1.782 -1.949 1.00 52.84 289 PRO A C 1
ATOM 2289 O O . PRO A 1 289 ? -20.055 2.747 -2.631 1.00 52.84 289 PRO A O 1
ATOM 2292 N N . VAL A 1 290 ? -21.032 1.927 -0.787 1.00 49.84 290 VAL A N 1
ATOM 2293 C CA . VAL A 1 290 ? -21.611 3.217 -0.347 1.00 49.84 290 VAL A CA 1
ATOM 2294 C C . VAL A 1 290 ? -20.768 3.912 0.727 1.00 49.84 290 VAL A C 1
ATOM 2296 O O . VAL A 1 290 ? -20.930 5.109 0.941 1.00 49.84 290 VAL A O 1
ATOM 2299 N N . LEU A 1 291 ? -19.839 3.198 1.371 1.00 52.62 291 LEU A N 1
ATOM 2300 C CA . LEU A 1 291 ? -19.153 3.670 2.570 1.00 52.62 291 LEU A CA 1
ATOM 2301 C C . LEU A 1 291 ? -17.625 3.487 2.454 1.00 52.62 291 LEU A C 1
ATOM 2303 O O . LEU A 1 291 ? -17.201 2.364 2.214 1.00 52.62 291 LEU A O 1
ATOM 2307 N N . ILE A 1 292 ? -16.701 4.441 2.621 1.00 59.06 292 ILE A N 1
ATOM 2308 C CA . ILE A 1 292 ? -16.660 5.850 3.055 1.00 59.06 292 ILE A CA 1
ATOM 2309 C C . ILE A 1 292 ? -15.241 6.362 2.677 1.00 59.06 292 ILE A C 1
ATOM 2311 O O . ILE A 1 292 ? -14.281 5.602 2.783 1.00 59.06 292 ILE A O 1
ATOM 2315 N N . VAL A 1 293 ? -15.079 7.639 2.297 1.00 66.00 293 VAL A N 1
ATOM 2316 C CA . VAL A 1 293 ? -13.753 8.287 2.093 1.00 66.00 293 VAL A CA 1
ATOM 2317 C C . VAL A 1 293 ? -13.289 9.077 3.338 1.00 66.00 293 VAL A C 1
ATOM 2319 O O . VAL A 1 293 ? -12.096 9.303 3.528 1.00 66.00 293 VAL A O 1
ATOM 2322 N N . ASP A 1 294 ? -14.222 9.461 4.219 1.00 82.38 294 ASP A N 1
ATOM 2323 C CA . ASP A 1 294 ? -13.986 10.305 5.398 1.00 82.38 294 ASP A CA 1
ATOM 2324 C C . ASP A 1 294 ? -13.828 9.525 6.723 1.00 82.38 294 ASP A C 1
ATOM 2326 O O . ASP A 1 294 ? -14.678 8.730 7.124 1.00 82.38 294 ASP A O 1
ATOM 2330 N N . LYS A 1 295 ? -12.760 9.822 7.466 1.00 84.56 295 LYS A N 1
ATOM 2331 C CA . LYS A 1 295 ? -12.379 9.124 8.707 1.00 84.56 295 LYS A CA 1
ATOM 2332 C C . LYS A 1 295 ? -13.420 9.160 9.835 1.00 84.56 295 LYS A C 1
ATOM 2334 O O . LYS A 1 295 ? -13.475 8.227 10.634 1.00 84.56 295 LYS A O 1
ATOM 2339 N N . PHE A 1 296 ? -14.242 10.203 9.935 1.00 85.50 296 PHE A N 1
ATOM 2340 C CA . PHE A 1 296 ? -15.244 10.312 11.004 1.00 85.50 296 PHE A CA 1
ATOM 2341 C C . PHE A 1 296 ? -16.522 9.573 10.655 1.00 85.50 296 PHE A C 1
ATOM 2343 O O . PHE A 1 296 ? -17.096 8.911 11.519 1.00 85.50 296 PHE A O 1
ATOM 2350 N N . THR A 1 297 ? -16.914 9.626 9.385 1.00 86.69 297 THR A N 1
ATOM 2351 C CA . THR A 1 297 ? -18.061 8.864 8.892 1.00 86.69 297 THR A CA 1
ATOM 2352 C C . THR A 1 297 ? -17.820 7.360 9.092 1.00 86.69 297 THR A C 1
ATOM 2354 O O . THR A 1 297 ? -18.716 6.631 9.512 1.00 86.69 297 THR A O 1
ATOM 2357 N N . VAL A 1 298 ? -16.575 6.882 8.908 1.00 88.38 298 VAL A N 1
ATOM 2358 C CA . VAL A 1 298 ? -16.211 5.473 9.181 1.00 88.38 298 VAL A CA 1
ATOM 2359 C C . VAL A 1 298 ? -16.510 5.068 10.620 1.00 88.38 298 VAL A C 1
ATOM 2361 O O . VAL A 1 298 ? -16.999 3.966 10.869 1.00 88.38 298 VAL A O 1
ATOM 2364 N N . LEU A 1 299 ? -16.232 5.958 11.569 1.00 90.44 299 LEU A N 1
ATOM 2365 C CA . LEU A 1 299 ? -16.529 5.717 12.974 1.00 90.44 299 LEU A CA 1
ATOM 2366 C C . LEU A 1 299 ? -18.028 5.820 13.262 1.00 90.44 299 LEU A C 1
ATOM 2368 O O . LEU A 1 299 ? -18.552 4.958 13.960 1.00 90.44 299 LEU A O 1
ATOM 2372 N N . SER A 1 300 ? -18.732 6.824 12.730 1.00 88.56 300 SER A N 1
ATOM 2373 C CA . SER A 1 300 ? -20.175 6.975 12.981 1.00 88.56 300 SER A CA 1
ATOM 2374 C C . SER A 1 300 ? -20.975 5.769 12.502 1.00 88.56 300 SER A C 1
ATOM 2376 O O . SER A 1 300 ? -21.942 5.374 13.150 1.00 88.56 300 SER A O 1
ATOM 2378 N N . ASP A 1 301 ? -20.536 5.152 11.407 1.00 89.19 301 ASP A N 1
ATOM 2379 C CA . ASP A 1 301 ? -21.221 4.021 10.790 1.00 89.19 301 ASP A CA 1
ATOM 2380 C C . ASP A 1 301 ? -20.766 2.673 11.362 1.00 89.19 301 ASP A C 1
ATOM 2382 O O . ASP A 1 301 ? -21.345 1.630 11.037 1.00 89.19 301 ASP A O 1
ATOM 2386 N N . LEU A 1 302 ? -19.760 2.660 12.244 1.00 91.44 302 LEU A N 1
ATOM 2387 C CA . LEU A 1 302 ? -19.239 1.444 12.869 1.00 91.44 302 LEU A CA 1
ATOM 2388 C C . LEU A 1 302 ? -20.333 0.599 13.555 1.00 91.44 302 LEU A C 1
ATOM 2390 O O . LEU A 1 302 ? -20.367 -0.606 13.300 1.00 91.44 302 LEU A O 1
ATOM 2394 N N . PRO A 1 303 ? -21.271 1.158 14.353 1.00 91.50 303 PRO A N 1
ATOM 2395 C CA . PRO A 1 303 ? -22.326 0.367 14.991 1.00 91.50 303 PRO A CA 1
ATOM 2396 C C . PRO A 1 303 ? -23.194 -0.398 13.985 1.00 91.50 303 PRO A C 1
ATOM 2398 O O . PRO A 1 303 ? -23.587 -1.538 14.233 1.00 91.50 303 PRO A O 1
ATOM 2401 N N . VAL A 1 304 ? -23.460 0.206 12.825 1.00 90.00 304 VAL A N 1
ATOM 2402 C CA . VAL A 1 304 ? -24.293 -0.382 11.769 1.00 90.00 304 VAL A CA 1
ATOM 2403 C C . VAL A 1 304 ? -23.491 -1.381 10.936 1.00 90.00 304 VAL A C 1
ATOM 2405 O O . VAL A 1 304 ? -23.949 -2.500 10.694 1.00 90.00 304 VAL A O 1
ATOM 2408 N N . THR A 1 305 ? -22.289 -0.999 10.504 1.00 91.38 305 THR A N 1
ATOM 2409 C CA . THR A 1 305 ? -21.436 -1.822 9.634 1.00 91.38 305 THR A CA 1
ATOM 2410 C C . THR A 1 305 ? -20.931 -3.070 10.348 1.00 91.38 305 THR A C 1
ATOM 2412 O O . THR A 1 305 ? -20.985 -4.152 9.765 1.00 91.38 305 THR A O 1
ATOM 2415 N N . LEU A 1 306 ? -20.522 -2.963 11.617 1.00 92.50 306 LEU A N 1
ATOM 2416 C CA . LEU A 1 306 ? -20.074 -4.101 12.420 1.00 92.50 306 LEU A CA 1
ATOM 2417 C C . LEU A 1 306 ? -21.217 -5.088 12.688 1.00 92.50 306 LEU A C 1
ATOM 2419 O O . LEU A 1 306 ? -21.048 -6.292 12.513 1.00 92.50 306 LEU A O 1
ATOM 2423 N N . THR A 1 307 ? -22.402 -4.591 13.050 1.00 91.75 307 THR A N 1
ATOM 2424 C CA . THR A 1 307 ? -23.580 -5.445 13.283 1.00 91.75 307 THR A CA 1
ATOM 2425 C C . THR A 1 307 ? -24.016 -6.157 12.007 1.00 91.75 307 THR A C 1
ATOM 2427 O O . THR A 1 307 ? -24.293 -7.357 12.019 1.00 91.75 307 THR A O 1
ATOM 2430 N N . SER A 1 308 ? -24.016 -5.441 10.883 1.00 91.12 308 SER A N 1
ATOM 2431 C CA . SER A 1 308 ? -24.289 -6.014 9.565 1.00 91.12 308 SER A CA 1
ATOM 2432 C C . SER A 1 308 ? -23.269 -7.092 9.185 1.00 91.12 308 SER A C 1
ATOM 2434 O O . SER A 1 308 ? -23.651 -8.155 8.698 1.00 91.12 308 SER A O 1
ATOM 2436 N N . LEU A 1 309 ? -21.982 -6.859 9.466 1.00 92.06 309 LEU A N 1
ATOM 2437 C CA . LEU A 1 309 ? -20.915 -7.826 9.218 1.00 92.06 309 LEU A CA 1
ATOM 2438 C C . LEU A 1 309 ? -21.114 -9.113 10.028 1.00 92.06 309 LEU A C 1
ATOM 2440 O O . LEU A 1 309 ? -21.064 -10.201 9.464 1.00 92.06 309 LEU A O 1
ATOM 2444 N N . LEU A 1 310 ? -21.366 -8.991 11.334 1.00 92.50 310 LEU A N 1
ATOM 2445 C CA . LEU A 1 310 ? -21.542 -10.141 12.225 1.00 92.50 310 LEU A CA 1
ATOM 2446 C C . LEU A 1 310 ? -22.870 -10.875 12.009 1.00 92.50 310 LEU A C 1
ATOM 2448 O O . LEU A 1 310 ? -22.983 -12.034 12.385 1.00 92.50 310 LEU A O 1
ATOM 2452 N N . SER A 1 311 ? -23.855 -10.248 11.363 1.00 90.12 311 SER A N 1
ATOM 2453 C CA . SER A 1 311 ? -25.103 -10.921 10.979 1.00 90.12 311 SER A CA 1
ATOM 2454 C C . SER A 1 311 ? -24.897 -11.967 9.876 1.00 90.12 311 SER A C 1
ATOM 2456 O O . SER A 1 311 ? -25.731 -12.857 9.700 1.00 90.12 311 SER A O 1
ATOM 2458 N N . ASP A 1 312 ? -23.796 -11.886 9.123 1.00 89.81 312 ASP A N 1
ATOM 2459 C CA . ASP A 1 312 ? -23.418 -12.924 8.172 1.00 89.81 312 ASP A CA 1
ATOM 2460 C C . ASP A 1 312 ? -22.827 -14.136 8.911 1.00 89.81 312 ASP A C 1
ATOM 2462 O O . ASP A 1 312 ? -21.820 -14.051 9.618 1.00 89.81 312 ASP A O 1
ATOM 2466 N N . SER A 1 313 ? -23.420 -15.308 8.668 1.00 88.12 313 SER A N 1
ATOM 2467 C CA . SER A 1 313 ? -22.950 -16.613 9.148 1.00 88.12 313 SER A CA 1
ATOM 2468 C C . SER A 1 313 ? -21.453 -16.862 8.925 1.00 88.12 313 SER A C 1
ATOM 2470 O O . SER A 1 313 ? -20.816 -17.544 9.728 1.00 88.12 313 SER A O 1
ATOM 2472 N N . SER A 1 314 ? -20.868 -16.286 7.871 1.00 89.75 314 SER A N 1
ATOM 2473 C CA . SER A 1 314 ? -19.445 -16.420 7.580 1.00 89.75 314 SER A CA 1
ATOM 2474 C C . SER A 1 314 ? -18.554 -15.712 8.611 1.00 89.75 314 SER A C 1
ATOM 2476 O O . SER A 1 314 ? -17.392 -16.086 8.751 1.00 89.75 314 SER A O 1
ATOM 2478 N N . TRP A 1 315 ? -19.067 -14.737 9.363 1.00 92.56 315 TRP A N 1
ATOM 2479 C CA . TRP A 1 315 ? -18.340 -13.987 10.395 1.00 92.56 315 TRP A CA 1
ATOM 2480 C C . TRP A 1 315 ? -18.670 -14.430 11.822 1.00 92.56 315 TRP A C 1
ATOM 2482 O O . TRP A 1 315 ? -17.888 -14.160 12.732 1.00 92.56 315 TRP A O 1
ATOM 2492 N N . MET A 1 316 ? -19.746 -15.195 12.016 1.00 89.69 316 MET A N 1
ATOM 2493 C CA . MET A 1 316 ? -20.165 -15.687 13.336 1.00 89.69 316 MET A CA 1
ATOM 2494 C C . MET A 1 316 ? -19.084 -16.478 14.087 1.00 89.69 316 MET A C 1
ATOM 2496 O O . MET A 1 316 ? -19.048 -16.447 15.310 1.00 89.69 316 MET A O 1
ATOM 2500 N N . VAL A 1 317 ? -18.160 -17.136 13.376 1.00 93.00 317 VAL A N 1
ATOM 2501 C CA . VAL A 1 317 ? -17.048 -17.903 13.978 1.00 93.00 317 VAL A CA 1
ATOM 2502 C C . VAL A 1 317 ? -16.114 -17.029 14.827 1.00 93.00 317 VAL A C 1
ATOM 2504 O O . VAL A 1 317 ? -15.454 -17.539 15.725 1.00 93.00 317 VAL A O 1
ATOM 2507 N N . VAL A 1 318 ? -16.053 -15.721 14.558 1.00 95.06 318 VAL A N 1
ATOM 2508 C CA . VAL A 1 318 ? -15.205 -14.768 15.296 1.00 95.06 318 VAL A CA 1
ATOM 2509 C C . VAL A 1 318 ? -16.000 -13.767 16.133 1.00 95.06 318 VAL A C 1
ATOM 2511 O O . VAL A 1 318 ? -15.401 -12.885 16.746 1.00 95.06 318 VAL A O 1
ATOM 2514 N N . ALA A 1 319 ? -17.329 -13.899 16.186 1.00 92.69 319 ALA A N 1
ATOM 2515 C CA . ALA A 1 319 ? -18.208 -12.952 16.867 1.00 92.69 319 ALA A CA 1
ATOM 2516 C C . ALA A 1 319 ? -17.867 -12.809 18.359 1.00 92.69 319 ALA A C 1
ATOM 2518 O O . ALA A 1 319 ? -17.730 -11.686 18.836 1.00 92.69 319 ALA A O 1
ATOM 2519 N N . ASP A 1 320 ? -17.634 -13.918 19.066 1.00 93.12 320 ASP A N 1
ATOM 2520 C CA . ASP A 1 320 ? -17.305 -13.898 20.498 1.00 93.12 320 ASP A CA 1
ATOM 2521 C C . ASP A 1 320 ? -16.008 -13.124 20.780 1.00 93.12 320 ASP A C 1
ATOM 2523 O O . ASP A 1 320 ? -15.956 -12.282 21.680 1.00 93.12 320 ASP A O 1
ATOM 2527 N N . SER A 1 321 ? -14.963 -13.362 19.979 1.00 95.50 321 SER A N 1
ATOM 2528 C CA . SER A 1 321 ? -13.689 -12.642 20.093 1.00 95.50 321 SER A CA 1
ATOM 2529 C C . SER A 1 321 ? -13.868 -11.155 19.796 1.00 95.50 321 SER A C 1
ATOM 2531 O O . SER A 1 321 ? -13.437 -10.316 20.585 1.00 95.50 321 SER A O 1
ATOM 2533 N N . VAL A 1 322 ? -14.548 -10.826 18.694 1.00 95.81 322 VAL A N 1
ATOM 2534 C CA . VAL A 1 322 ? -14.822 -9.443 18.279 1.00 95.81 322 VAL A CA 1
ATOM 2535 C C . VAL A 1 322 ? -15.584 -8.685 19.366 1.00 95.81 322 VAL A C 1
ATOM 2537 O O . VAL A 1 322 ? -15.164 -7.601 19.760 1.00 95.81 322 VAL A O 1
ATOM 2540 N N . VAL A 1 323 ? -16.659 -9.264 19.902 1.00 95.06 323 VAL A N 1
ATOM 2541 C CA . VAL A 1 323 ? -17.481 -8.653 20.956 1.00 95.06 323 VAL A CA 1
ATOM 2542 C C . VAL A 1 323 ? -16.694 -8.503 22.260 1.00 95.06 323 VAL A C 1
ATOM 2544 O O . VAL A 1 323 ? -16.815 -7.482 22.939 1.00 95.06 323 VAL A O 1
ATOM 2547 N N . SER A 1 324 ? -15.849 -9.479 22.605 1.00 95.81 324 SER A N 1
ATOM 2548 C CA . SER A 1 324 ? -15.002 -9.406 23.798 1.00 95.81 324 SER A CA 1
ATOM 2549 C C . SER A 1 324 ? -13.991 -8.256 23.726 1.00 95.81 324 SER A C 1
ATOM 2551 O O . SER A 1 324 ? -13.890 -7.480 24.679 1.00 95.81 324 SER A O 1
ATOM 2553 N N . TYR A 1 325 ? -13.271 -8.110 22.607 1.00 97.31 325 TYR A N 1
ATOM 2554 C CA . TYR A 1 325 ? -12.308 -7.018 22.426 1.00 97.31 325 TYR A CA 1
ATOM 2555 C C . TYR A 1 325 ? -12.993 -5.659 22.240 1.00 97.31 325 TYR A C 1
ATOM 2557 O O . TYR A 1 325 ? -12.534 -4.666 22.802 1.00 97.31 325 TYR A O 1
ATOM 2565 N N . LEU A 1 326 ? -14.133 -5.603 21.539 1.00 96.38 326 LEU A N 1
ATOM 2566 C CA . LEU A 1 326 ? -14.941 -4.384 21.432 1.00 96.38 326 LEU A CA 1
ATOM 2567 C C . LEU A 1 326 ? -15.355 -3.876 22.820 1.00 96.38 326 LEU A C 1
ATOM 2569 O O . LEU A 1 326 ? -15.224 -2.687 23.115 1.00 96.38 326 LEU A O 1
ATOM 2573 N N . TRP A 1 327 ? -15.806 -4.783 23.693 1.00 96.00 327 TRP A N 1
ATOM 2574 C CA . TRP A 1 327 ? -16.147 -4.457 25.075 1.00 96.00 327 TRP A CA 1
ATOM 2575 C C . TRP A 1 327 ? -14.942 -3.923 25.855 1.00 96.00 327 TRP A C 1
ATOM 2577 O O . TRP A 1 327 ? -15.031 -2.849 26.443 1.00 96.00 327 TRP A O 1
ATOM 2587 N N . ALA A 1 328 ? -13.808 -4.627 25.817 1.00 96.31 328 ALA A N 1
ATOM 2588 C CA . ALA A 1 328 ? -12.594 -4.212 26.522 1.00 96.31 328 ALA A CA 1
ATOM 2589 C C . ALA A 1 328 ? -12.094 -2.830 26.052 1.00 96.31 328 ALA A C 1
ATOM 2591 O O . ALA A 1 328 ? -11.730 -1.978 26.865 1.00 96.31 328 ALA A O 1
ATOM 2592 N N . SER A 1 329 ? -12.144 -2.565 24.743 1.00 95.88 329 SER A N 1
ATOM 2593 C CA . SER A 1 329 ? -11.821 -1.252 24.178 1.00 95.88 329 SER A CA 1
ATOM 2594 C C . SER A 1 329 ? -12.819 -0.174 24.630 1.00 95.88 329 SER A C 1
ATOM 2596 O O . SER A 1 329 ? -12.408 0.935 24.975 1.00 95.88 329 SER A O 1
ATOM 2598 N N . THR A 1 330 ? -14.113 -0.507 24.723 1.00 95.94 330 THR A N 1
ATOM 2599 C CA . THR A 1 330 ? -15.155 0.398 25.245 1.00 95.94 330 THR A CA 1
ATOM 2600 C C . THR A 1 330 ? -14.907 0.758 26.710 1.00 95.94 330 THR A C 1
ATOM 2602 O O . THR A 1 330 ? -14.959 1.936 27.057 1.00 95.94 330 THR A O 1
ATOM 2605 N N . GLU A 1 331 ? -14.593 -0.220 27.567 1.00 94.81 331 GLU A N 1
ATOM 2606 C CA . GLU A 1 331 ? -14.271 0.020 28.982 1.00 94.81 331 GLU A CA 1
ATOM 2607 C C . GLU A 1 331 ? -13.067 0.949 29.130 1.00 94.81 331 GLU A C 1
ATOM 2609 O O . GLU A 1 331 ? -13.123 1.923 29.882 1.00 94.81 331 GLU A O 1
ATOM 2614 N N . ARG A 1 332 ? -12.004 0.708 28.353 1.00 94.56 332 ARG A N 1
ATOM 2615 C CA . ARG A 1 332 ? -10.817 1.569 28.347 1.00 94.56 332 ARG A CA 1
ATOM 2616 C C . ARG A 1 332 ? -11.155 3.010 27.963 1.00 94.56 332 ARG A C 1
ATOM 2618 O O . ARG A 1 332 ? -10.731 3.939 28.648 1.00 94.56 332 ARG A O 1
ATOM 2625 N N . ILE A 1 333 ? -11.927 3.204 26.893 1.00 94.19 333 ILE A N 1
ATOM 2626 C CA . ILE A 1 333 ? -12.337 4.539 26.428 1.00 94.19 333 ILE A CA 1
ATOM 2627 C C . ILE A 1 333 ? -13.255 5.220 27.453 1.00 94.19 333 ILE A C 1
ATOM 2629 O O . ILE A 1 333 ? -13.158 6.433 27.660 1.00 94.19 333 ILE A O 1
ATOM 2633 N N . TYR A 1 334 ? -14.125 4.462 28.120 1.00 93.50 334 TYR A N 1
ATOM 2634 C CA . TYR A 1 334 ? -15.007 4.972 29.167 1.00 93.50 334 TYR A CA 1
ATOM 2635 C C . TYR A 1 334 ? -14.228 5.456 30.396 1.00 93.50 334 TYR A C 1
ATOM 2637 O O . TYR A 1 334 ? -14.461 6.573 30.867 1.00 93.50 334 TYR A O 1
ATOM 2645 N N . GLU A 1 335 ? -13.267 4.668 30.883 1.00 92.19 335 GLU A N 1
ATOM 2646 C CA . GLU A 1 335 ? -12.411 5.060 32.008 1.00 92.19 335 GLU A CA 1
ATOM 2647 C C . GLU A 1 335 ? -11.524 6.261 31.661 1.00 92.19 335 GLU A C 1
ATOM 2649 O O . GLU A 1 335 ? -11.422 7.202 32.450 1.00 92.19 335 GLU A O 1
ATOM 2654 N N . TRP A 1 336 ? -10.976 6.308 30.445 1.00 92.19 336 TRP A N 1
ATOM 2655 C CA . TRP A 1 336 ? -10.262 7.485 29.949 1.00 92.19 336 TRP A CA 1
ATOM 2656 C C . TRP A 1 336 ? -11.144 8.744 29.937 1.00 92.19 336 TRP A C 1
ATOM 2658 O O . TRP A 1 336 ? -10.744 9.789 30.450 1.00 92.19 336 TRP A O 1
ATOM 2668 N N . ASN A 1 337 ? -12.386 8.649 29.451 1.00 91.06 337 ASN A N 1
ATOM 2669 C CA . ASN A 1 337 ? -13.332 9.771 29.469 1.00 91.06 337 ASN A CA 1
ATOM 2670 C C . ASN A 1 337 ? -13.657 10.253 30.895 1.00 91.06 337 ASN A C 1
ATOM 2672 O O . ASN A 1 337 ? -13.851 11.453 31.113 1.00 91.06 337 ASN A O 1
ATOM 2676 N N . LYS A 1 338 ? -13.726 9.349 31.883 1.00 89.06 338 LYS A N 1
ATOM 2677 C CA . LYS A 1 338 ? -13.886 9.735 33.297 1.00 89.06 338 LYS A CA 1
ATOM 2678 C C . LYS A 1 338 ? -12.666 10.489 33.818 1.00 89.06 338 LYS A C 1
ATOM 2680 O O . LYS A 1 338 ? -12.839 11.500 34.497 1.00 89.06 338 LYS A O 1
ATOM 2685 N N . GLN A 1 339 ? -11.461 10.019 33.497 1.00 87.94 339 GLN A N 1
ATOM 2686 C CA . GLN A 1 339 ? -10.206 10.654 33.911 1.00 87.94 339 GLN A CA 1
ATOM 2687 C C . GLN A 1 339 ? -10.086 12.076 33.351 1.00 87.94 339 GLN A C 1
ATOM 2689 O O . GLN A 1 339 ? -9.813 13.001 34.117 1.00 87.94 339 GLN A O 1
ATOM 2694 N N . LEU A 1 340 ? -10.433 12.272 32.073 1.00 86.12 340 LEU A N 1
ATOM 2695 C CA . LEU A 1 340 ? -10.463 13.594 31.438 1.00 86.12 340 LEU A CA 1
ATOM 2696 C C . LEU A 1 340 ? -11.409 14.567 32.156 1.00 86.12 340 LEU A C 1
ATOM 2698 O O . LEU A 1 340 ? -11.039 15.707 32.428 1.00 86.12 340 LEU A O 1
ATOM 2702 N N . LYS A 1 341 ? -12.615 14.118 32.531 1.00 82.00 341 LYS A N 1
ATOM 2703 C CA . LYS A 1 341 ? -13.567 14.937 33.311 1.00 82.00 341 LYS A CA 1
ATOM 2704 C C . LYS A 1 341 ? -13.077 15.228 34.731 1.00 82.00 341 LYS A C 1
ATOM 2706 O O . LYS A 1 341 ? -13.450 16.248 35.303 1.00 82.00 341 LYS A O 1
ATOM 2711 N N . GLY A 1 342 ? -12.267 14.334 35.296 1.00 77.31 342 GLY A N 1
ATOM 2712 C CA . GLY A 1 342 ? -11.624 14.495 36.599 1.00 77.31 342 GLY A CA 1
ATOM 2713 C C . GLY A 1 342 ? -10.375 15.381 36.585 1.00 77.31 342 GLY A C 1
ATOM 2714 O O . GLY A 1 342 ? -9.832 15.642 37.654 1.00 77.31 342 GLY A O 1
ATOM 2715 N N . GLY A 1 343 ? -9.922 15.844 35.412 1.00 70.38 343 GLY A N 1
ATOM 2716 C CA . GLY A 1 343 ? -8.707 16.651 35.264 1.00 70.38 343 GLY A CA 1
ATOM 2717 C C . GLY A 1 343 ? -7.403 15.856 35.384 1.00 70.38 343 GLY A C 1
ATOM 2718 O O . GLY A 1 343 ? -6.356 16.453 35.626 1.00 70.38 343 GLY A O 1
ATOM 2719 N N . PHE A 1 344 ? -7.457 14.529 35.240 1.00 66.31 344 PHE A N 1
ATOM 2720 C CA . PHE A 1 344 ? -6.280 13.661 35.239 1.00 66.31 344 PHE A CA 1
ATOM 2721 C C . PHE A 1 344 ? -5.883 13.311 33.802 1.00 66.31 344 PHE A C 1
ATOM 2723 O O . PHE A 1 344 ? -6.731 12.931 32.994 1.00 66.31 344 PHE A O 1
ATOM 2730 N N . ASP A 1 345 ? -4.588 13.403 33.500 1.00 62.12 345 ASP A N 1
ATOM 2731 C CA . ASP A 1 345 ? -4.038 12.913 32.237 1.00 62.12 345 ASP A CA 1
ATOM 2732 C C . ASP A 1 345 ? -4.032 11.377 32.250 1.00 62.12 345 ASP A C 1
ATOM 2734 O O . ASP A 1 345 ? -3.473 10.758 33.157 1.00 62.12 345 ASP A O 1
ATOM 2738 N N . ALA A 1 346 ? -4.634 10.748 31.239 1.00 63.59 346 ALA A N 1
ATOM 2739 C CA . ALA A 1 346 ? -4.503 9.309 31.052 1.00 63.59 346 ALA A CA 1
ATOM 2740 C C . ALA A 1 346 ? -3.114 8.993 30.490 1.00 63.59 346 ALA A C 1
ATOM 2742 O O . ALA A 1 346 ? -2.804 9.347 29.358 1.00 63.59 346 ALA A O 1
ATOM 2743 N N . GLU A 1 347 ? -2.284 8.283 31.254 1.00 67.06 347 GLU A N 1
ATOM 2744 C CA . GLU A 1 347 ? -0.895 7.990 30.863 1.00 67.06 347 GLU A CA 1
ATOM 2745 C C . GLU A 1 347 ? -0.772 7.076 29.625 1.00 67.06 347 GLU A C 1
ATOM 2747 O O . GLU A 1 347 ? 0.300 6.989 29.033 1.00 67.06 347 GLU A O 1
ATOM 2752 N N . SER A 1 348 ? -1.852 6.390 29.219 1.00 82.62 348 SER A N 1
ATOM 2753 C CA . SER A 1 348 ? -1.819 5.373 28.150 1.00 82.62 348 SER A CA 1
ATOM 2754 C C . SER A 1 348 ? -2.362 5.814 26.786 1.00 82.62 348 SER A C 1
ATOM 2756 O O . SER A 1 348 ? -2.184 5.080 25.815 1.00 82.62 348 SER A O 1
ATOM 2758 N N . ILE A 1 349 ? -3.049 6.958 26.698 1.00 89.12 349 ILE A N 1
ATOM 2759 C CA . ILE A 1 349 ? -3.650 7.471 25.455 1.00 89.12 349 ILE A CA 1
ATOM 2760 C C . ILE A 1 349 ? -3.031 8.832 25.154 1.00 89.12 349 ILE A C 1
ATOM 2762 O O . ILE A 1 349 ? -2.857 9.652 26.055 1.00 89.12 349 ILE A O 1
ATOM 2766 N N . ASP A 1 350 ? -2.666 9.062 23.895 1.00 89.44 350 ASP A N 1
ATOM 2767 C CA . ASP A 1 350 ? -2.025 10.308 23.495 1.00 89.44 350 ASP A CA 1
ATOM 2768 C C . ASP A 1 350 ? -2.977 11.505 23.647 1.00 89.44 350 ASP A C 1
ATOM 2770 O O . ASP A 1 350 ? -4.167 11.429 23.342 1.00 89.44 350 ASP A O 1
ATOM 2774 N N . LYS A 1 351 ? -2.440 12.650 24.079 1.00 87.88 351 LYS A N 1
ATOM 2775 C CA . LYS A 1 351 ? -3.235 13.860 24.342 1.00 87.88 351 LYS A CA 1
ATOM 2776 C C . LYS A 1 351 ? -3.959 14.390 23.106 1.00 87.88 351 LYS A C 1
ATOM 2778 O O . LYS A 1 351 ? -4.980 15.056 23.257 1.00 87.88 351 LYS A O 1
ATOM 2783 N N . SER A 1 352 ? -3.462 14.101 21.900 1.00 87.62 352 SER A N 1
ATOM 2784 C CA . SER A 1 352 ? -4.131 14.506 20.657 1.00 87.62 352 SER A CA 1
ATOM 2785 C C . SER A 1 352 ? -5.469 13.803 20.409 1.00 87.62 352 SER A C 1
ATOM 2787 O O . SER A 1 352 ? -6.236 14.248 19.563 1.00 87.62 352 SER A O 1
ATOM 2789 N N . GLU A 1 353 ? -5.792 12.758 21.173 1.00 90.56 353 GLU A N 1
ATOM 2790 C CA . GLU A 1 353 ? -7.075 12.057 21.097 1.00 90.56 353 GLU A CA 1
ATOM 2791 C C . GLU A 1 353 ? -8.153 12.689 22.002 1.00 90.56 353 GLU A C 1
ATOM 2793 O O . GLU A 1 353 ? -9.334 12.359 21.886 1.00 90.56 353 GLU A O 1
ATOM 2798 N N . ASN A 1 354 ? -7.792 13.613 22.899 1.00 90.06 354 ASN A N 1
ATOM 2799 C CA . ASN A 1 354 ? -8.720 14.162 23.898 1.00 90.06 354 ASN A CA 1
ATOM 2800 C C . ASN A 1 354 ? -9.977 14.791 23.272 1.00 90.06 354 ASN A C 1
ATOM 2802 O O . ASN A 1 354 ? -11.075 14.624 23.807 1.00 90.06 354 ASN A O 1
ATOM 2806 N N . ASP A 1 355 ? -9.837 15.438 22.114 1.00 87.69 355 ASP A N 1
ATOM 2807 C CA . ASP A 1 355 ? -10.945 16.104 21.421 1.00 87.69 355 ASP A CA 1
ATOM 2808 C C . ASP A 1 355 ? -11.960 15.108 20.838 1.00 87.69 355 ASP A C 1
ATOM 2810 O O . ASP A 1 355 ? -13.152 15.409 20.733 1.00 87.69 355 ASP A O 1
ATOM 2814 N N . ILE A 1 356 ? -11.517 13.890 20.499 1.00 90.19 356 ILE A N 1
ATOM 2815 C CA . ILE A 1 356 ? -12.371 12.828 19.948 1.00 90.19 356 ILE A CA 1
ATOM 2816 C C . ILE A 1 356 ? -12.899 11.862 21.018 1.00 90.19 356 ILE A C 1
ATOM 2818 O O . ILE A 1 356 ? -13.800 11.070 20.743 1.00 90.19 356 ILE A O 1
ATOM 2822 N N . ALA A 1 357 ? -12.427 11.964 22.263 1.00 91.06 357 ALA A N 1
ATOM 2823 C CA . ALA A 1 357 ? -12.745 11.036 23.349 1.00 91.06 357 ALA A CA 1
ATOM 2824 C C . ALA A 1 357 ? -14.253 10.804 23.556 1.00 91.06 357 ALA A C 1
ATOM 2826 O O . ALA A 1 357 ? -14.702 9.659 23.664 1.00 91.06 357 ALA A O 1
ATOM 2827 N N . CYS A 1 358 ? -15.044 11.884 23.587 1.00 90.81 358 CYS A N 1
ATOM 2828 C CA . CYS A 1 358 ? -16.495 11.806 23.780 1.00 90.81 358 CYS A CA 1
ATOM 2829 C C . CYS A 1 358 ? -17.202 11.137 22.595 1.00 90.81 358 CYS A C 1
ATOM 2831 O O . CYS A 1 358 ? -18.129 10.351 22.798 1.00 90.81 358 CYS A O 1
ATOM 2833 N N . PHE A 1 359 ? -16.760 11.435 21.371 1.00 91.12 359 PHE A N 1
ATOM 2834 C CA . PHE A 1 359 ? -17.306 10.845 20.152 1.00 91.12 359 PHE A CA 1
ATOM 2835 C C . PHE A 1 359 ? -16.992 9.347 20.072 1.00 91.12 359 PHE A C 1
ATOM 2837 O O . PHE A 1 359 ? -17.898 8.549 19.835 1.00 91.12 359 PHE A O 1
ATOM 2844 N N . LEU A 1 360 ? -15.749 8.949 20.373 1.00 93.44 360 LEU A N 1
ATOM 2845 C CA . LEU A 1 360 ? -15.361 7.537 20.440 1.00 93.44 360 LEU A CA 1
ATOM 2846 C C . LEU A 1 360 ? -16.197 6.767 21.464 1.00 93.44 360 LEU A C 1
ATOM 2848 O O . LEU A 1 360 ? -16.680 5.682 21.154 1.00 93.44 360 LEU A O 1
ATOM 2852 N N . LEU A 1 361 ? -16.418 7.325 22.661 1.00 94.44 361 LEU A N 1
ATOM 2853 C CA . LEU A 1 361 ? -17.259 6.682 23.673 1.00 94.44 361 LEU A CA 1
ATOM 2854 C C . LEU A 1 361 ? -18.696 6.474 23.173 1.00 94.44 361 LEU A C 1
ATOM 2856 O O . LEU A 1 361 ? -19.265 5.405 23.382 1.00 94.44 361 LEU A O 1
ATOM 2860 N N . LEU A 1 362 ? -19.272 7.478 22.506 1.00 93.31 362 LEU A N 1
ATOM 2861 C CA . LEU A 1 362 ? -20.617 7.409 21.927 1.00 93.31 362 LEU A CA 1
ATOM 2862 C C . LEU A 1 362 ? -20.730 6.282 20.894 1.00 93.31 362 LEU A C 1
ATOM 2864 O O . LEU A 1 362 ? -21.620 5.437 21.002 1.00 93.31 362 LEU A O 1
ATOM 2868 N N . VAL A 1 363 ? -19.801 6.245 19.937 1.00 92.94 363 VAL A N 1
ATOM 2869 C CA . VAL A 1 363 ? -19.747 5.231 18.874 1.00 92.94 363 VAL A CA 1
ATOM 2870 C C . VAL A 1 363 ? -19.568 3.832 19.460 1.00 92.94 363 VAL A C 1
ATOM 2872 O O . VAL A 1 363 ? -20.321 2.917 19.129 1.00 92.94 363 VAL A O 1
ATOM 2875 N N . MET A 1 364 ? -18.611 3.659 20.371 1.00 95.38 364 MET A N 1
ATOM 2876 C CA . MET A 1 364 ? -18.309 2.359 20.975 1.00 95.38 364 MET A CA 1
ATOM 2877 C C . MET A 1 364 ? -19.463 1.844 21.833 1.00 95.38 364 MET A C 1
ATOM 2879 O O . MET A 1 364 ? -19.830 0.672 21.745 1.00 95.38 364 MET A O 1
ATOM 2883 N N . HIS A 1 365 ? -20.106 2.727 22.600 1.00 94.38 365 HIS A N 1
ATOM 2884 C CA . HIS A 1 365 ? -21.316 2.381 23.335 1.00 94.38 365 HIS A CA 1
ATOM 2885 C C . HIS A 1 365 ? -22.440 1.939 22.387 1.00 94.38 365 HIS A C 1
ATOM 2887 O O . HIS A 1 365 ? -23.046 0.892 22.605 1.00 94.38 365 HIS A O 1
ATOM 2893 N N . GLN A 1 366 ? -22.709 2.687 21.312 1.00 93.19 366 GLN A N 1
ATOM 2894 C CA . GLN A 1 366 ? -23.734 2.322 20.327 1.00 93.19 366 GLN A CA 1
ATOM 2895 C C . GLN A 1 366 ? -23.427 0.992 19.621 1.00 93.19 366 GLN A C 1
ATOM 2897 O O . GLN A 1 366 ? -24.343 0.194 19.402 1.00 93.19 366 GLN A O 1
ATOM 2902 N N . ALA A 1 367 ? -22.159 0.719 19.305 1.00 93.62 367 ALA A N 1
ATOM 2903 C CA . ALA A 1 367 ? -21.732 -0.559 18.741 1.00 93.62 367 ALA A CA 1
ATOM 2904 C C . ALA A 1 367 ? -21.989 -1.717 19.721 1.00 93.62 367 ALA A C 1
ATOM 2906 O O . ALA A 1 367 ? -22.612 -2.710 19.347 1.00 93.62 367 ALA A O 1
ATOM 2907 N N . CYS A 1 368 ? -21.617 -1.558 20.996 1.00 94.00 368 CYS A N 1
ATOM 2908 C CA . CYS A 1 368 ? -21.917 -2.534 22.047 1.00 94.00 368 CYS A CA 1
ATOM 2909 C C . CYS A 1 368 ? -23.430 -2.738 22.253 1.00 94.00 368 CYS A C 1
ATOM 2911 O O . CYS A 1 368 ? -23.873 -3.870 22.430 1.00 94.00 368 CYS A O 1
ATOM 2913 N N . VAL A 1 369 ? -24.242 -1.675 22.184 1.00 93.25 369 VAL A N 1
ATOM 2914 C CA . VAL A 1 369 ? -25.714 -1.769 22.279 1.00 93.25 369 VAL A CA 1
ATOM 2915 C C . VAL A 1 369 ? -26.298 -2.539 21.096 1.00 93.25 369 VAL A C 1
ATOM 2917 O O . VAL A 1 369 ? -27.204 -3.352 21.282 1.00 93.25 369 VAL A O 1
ATOM 2920 N N . SER A 1 370 ? -25.774 -2.312 19.892 1.00 92.25 370 SER A N 1
ATOM 2921 C CA . SER A 1 370 ? -26.226 -2.997 18.674 1.00 92.25 370 SER A CA 1
ATOM 2922 C C . SER A 1 370 ? -25.895 -4.493 18.696 1.00 92.25 370 SER A C 1
ATOM 2924 O O . SER A 1 370 ? -26.625 -5.294 18.122 1.00 92.25 370 SER A O 1
ATOM 2926 N N . LEU A 1 371 ? -24.844 -4.877 19.427 1.00 91.56 371 LEU A N 1
ATOM 2927 C CA . LEU A 1 371 ? -24.393 -6.259 19.611 1.00 91.56 371 LEU A CA 1
ATOM 2928 C C . LEU A 1 371 ? -24.759 -6.846 20.983 1.00 91.56 371 LEU A C 1
ATOM 2930 O O . LEU A 1 371 ? -24.192 -7.860 21.392 1.00 91.56 371 LEU A O 1
ATOM 2934 N N . LYS A 1 372 ? -25.702 -6.232 21.709 1.00 90.62 372 LYS A N 1
ATOM 2935 C CA . LYS A 1 372 ? -26.034 -6.609 23.095 1.00 90.62 372 LYS A CA 1
ATOM 2936 C C . LYS A 1 372 ? -26.378 -8.089 23.265 1.00 90.62 372 LYS A C 1
ATOM 2938 O O . LYS A 1 372 ? -26.049 -8.665 24.295 1.00 90.62 372 LYS A O 1
ATOM 2943 N N . ASP A 1 373 ? -27.001 -8.704 22.260 1.00 90.00 373 ASP A N 1
ATOM 2944 C CA . ASP A 1 373 ? -27.464 -10.093 22.328 1.00 90.00 373 ASP A CA 1
ATOM 2945 C C . ASP A 1 373 ? -26.293 -11.093 22.312 1.00 90.00 373 ASP A C 1
ATOM 2947 O O . ASP A 1 373 ? -26.452 -12.236 22.732 1.00 90.00 373 ASP A O 1
ATOM 2951 N N . LEU A 1 374 ? -25.106 -10.647 21.884 1.00 89.44 374 LEU A N 1
ATOM 2952 C CA . LEU A 1 374 ? -23.855 -11.408 21.918 1.00 89.44 374 LEU A CA 1
ATOM 2953 C C . LEU A 1 374 ? -23.036 -11.144 23.196 1.00 89.44 374 LEU A C 1
ATOM 2955 O O . LEU A 1 374 ? -22.044 -11.825 23.449 1.00 89.44 374 LEU A O 1
ATOM 2959 N N . LEU A 1 375 ? -23.423 -10.158 24.015 1.00 90.25 375 LEU A N 1
ATOM 2960 C CA . LEU A 1 375 ? -22.755 -9.856 25.280 1.00 90.25 375 LEU A CA 1
ATOM 2961 C C . LEU A 1 375 ? -23.319 -10.721 26.423 1.00 90.25 375 LEU A C 1
ATOM 2963 O O . LEU A 1 375 ? -24.536 -10.876 26.532 1.00 90.25 375 LEU A O 1
ATOM 2967 N N . PRO A 1 376 ? -22.475 -11.209 27.351 1.00 90.69 376 PRO A N 1
ATOM 2968 C CA . PRO A 1 376 ? -22.925 -11.796 28.612 1.00 90.69 376 PRO A CA 1
ATOM 2969 C C . PRO A 1 376 ? -23.831 -10.847 29.411 1.00 90.69 376 PRO A C 1
ATOM 2971 O O . PRO A 1 376 ? -23.602 -9.636 29.433 1.00 90.69 376 PRO A O 1
ATOM 2974 N N . SER A 1 377 ? -24.811 -11.387 30.142 1.00 88.44 377 SER A N 1
ATOM 2975 C CA . SER A 1 377 ? -25.819 -10.593 30.870 1.00 88.44 377 SER A CA 1
ATOM 2976 C C . SER A 1 377 ? -25.228 -9.588 31.867 1.00 88.44 377 SER A C 1
ATOM 2978 O O . SER A 1 377 ? -25.765 -8.497 32.039 1.00 88.44 377 SER A O 1
ATOM 2980 N N . GLU A 1 378 ? -24.101 -9.924 32.498 1.00 89.88 378 GLU A N 1
ATOM 2981 C CA . GLU A 1 378 ? -23.390 -9.019 33.408 1.00 89.88 378 GLU A CA 1
ATOM 2982 C C . GLU A 1 378 ? -22.868 -7.769 32.679 1.00 89.88 378 GLU A C 1
ATOM 2984 O O . GLU A 1 378 ? -23.073 -6.647 33.143 1.00 89.88 378 GLU A O 1
ATOM 2989 N N . LYS A 1 379 ? -22.296 -7.946 31.481 1.00 90.69 379 LYS A N 1
ATOM 2990 C CA . LYS A 1 379 ? -21.830 -6.842 30.630 1.00 90.69 379 LYS A CA 1
ATOM 2991 C C . LYS A 1 379 ? -22.991 -6.024 30.066 1.00 90.69 379 LYS A C 1
ATOM 2993 O O . LYS A 1 379 ? -22.884 -4.808 29.969 1.00 90.69 379 LYS A O 1
ATOM 2998 N N . GLN A 1 380 ? -24.131 -6.650 29.762 1.00 89.88 380 GLN A N 1
ATOM 2999 C CA . GLN A 1 380 ? -25.335 -5.923 29.335 1.00 89.88 380 GLN A CA 1
ATOM 3000 C C . GLN A 1 380 ? -25.846 -4.962 30.423 1.00 89.88 380 GLN A C 1
ATOM 3002 O O . GLN A 1 380 ? -26.213 -3.825 30.126 1.00 89.88 380 GLN A O 1
ATOM 3007 N N . LEU A 1 381 ? -25.838 -5.392 31.691 1.00 89.00 381 LEU A N 1
ATOM 3008 C CA . LEU A 1 381 ? -26.192 -4.532 32.825 1.00 89.00 381 LEU A CA 1
ATOM 3009 C C . LEU A 1 381 ? -25.187 -3.390 33.001 1.00 89.00 381 LEU A C 1
ATOM 3011 O O . LEU A 1 381 ? -25.589 -2.257 33.258 1.00 89.00 381 LEU A O 1
ATOM 3015 N N . GLN A 1 382 ? -23.889 -3.661 32.855 1.00 90.62 382 GLN A N 1
ATOM 3016 C CA . GLN A 1 382 ? -22.860 -2.620 32.914 1.00 90.62 382 GLN A CA 1
ATOM 3017 C C . GLN A 1 382 ? -23.024 -1.600 31.784 1.00 90.62 382 GLN A C 1
ATOM 3019 O O . GLN A 1 382 ? -22.992 -0.401 32.051 1.00 90.62 382 GLN A O 1
ATOM 3024 N N . LEU A 1 383 ? -23.286 -2.062 30.558 1.00 90.62 383 LEU A N 1
ATOM 3025 C CA . LEU A 1 383 ? -23.529 -1.215 29.392 1.00 90.62 383 LEU A CA 1
ATOM 3026 C C . LEU A 1 383 ? -24.697 -0.256 29.635 1.00 90.62 383 LEU A C 1
ATOM 3028 O O . LEU A 1 383 ? -24.560 0.943 29.427 1.00 90.62 383 LEU A O 1
ATOM 3032 N N . ALA A 1 384 ? -25.818 -0.766 30.153 1.00 87.94 384 ALA A N 1
ATOM 3033 C CA . ALA A 1 384 ? -26.996 0.045 30.462 1.00 87.94 384 ALA A CA 1
ATOM 3034 C C . ALA A 1 384 ? -26.740 1.122 31.535 1.00 87.94 384 ALA A C 1
ATOM 3036 O O . ALA A 1 384 ? -27.456 2.120 31.585 1.00 87.94 384 ALA A O 1
ATOM 3037 N N . ASN A 1 385 ? -25.732 0.925 32.388 1.00 88.94 385 ASN A N 1
ATOM 3038 C CA . ASN A 1 385 ? -25.355 1.857 33.449 1.00 88.94 385 ASN A CA 1
ATOM 3039 C C . ASN A 1 385 ? -24.229 2.829 33.042 1.00 88.94 385 ASN A C 1
ATOM 3041 O O . ASN A 1 385 ? -23.868 3.702 33.837 1.00 88.94 385 ASN A O 1
ATOM 3045 N N . MET A 1 386 ? -23.652 2.705 31.840 1.00 90.06 386 MET A N 1
ATOM 3046 C CA . MET A 1 386 ? -22.602 3.616 31.379 1.00 90.06 386 MET A CA 1
ATOM 3047 C C . MET A 1 386 ? -23.159 5.026 31.145 1.00 90.06 386 MET A C 1
ATOM 3049 O O . MET A 1 386 ? -24.144 5.233 30.440 1.00 90.06 386 MET A O 1
ATOM 3053 N N . VAL A 1 387 ? -22.489 6.028 31.718 1.00 84.69 387 VAL A N 1
ATOM 3054 C CA . VAL A 1 387 ? -22.849 7.441 31.527 1.00 84.69 387 VAL A CA 1
ATOM 3055 C C . VAL A 1 387 ? -22.227 7.958 30.232 1.00 84.69 387 VAL A C 1
ATOM 3057 O O . VAL A 1 387 ? -21.038 8.280 30.191 1.00 84.69 387 VAL A O 1
ATOM 3060 N N . VAL A 1 388 ? -23.043 8.065 29.187 1.00 81.06 388 VAL A N 1
ATOM 3061 C CA . VAL A 1 388 ? -22.637 8.524 27.851 1.00 81.06 388 VAL A CA 1
ATOM 3062 C C . VAL A 1 388 ? -23.105 9.972 27.627 1.00 81.06 388 VAL A C 1
ATOM 3064 O O . VAL A 1 388 ? -24.169 10.345 28.129 1.00 81.06 388 VAL A O 1
ATOM 3067 N N . PRO A 1 389 ? -22.338 10.825 26.917 1.00 72.19 389 PRO A N 1
ATOM 3068 C CA . PRO A 1 389 ? -22.811 12.151 26.517 1.00 72.19 389 PRO A CA 1
ATOM 3069 C C . PRO A 1 389 ? -24.132 12.056 25.736 1.00 72.19 389 PRO A C 1
ATOM 3071 O O . PRO A 1 389 ? -24.279 11.190 24.876 1.00 72.19 389 PRO A O 1
ATOM 3074 N N . ALA A 1 390 ? -25.095 12.937 26.024 1.00 58.00 390 ALA A N 1
ATOM 3075 C CA . ALA A 1 390 ? -26.347 12.997 25.269 1.00 58.00 390 ALA A CA 1
ATOM 3076 C C . ALA A 1 390 ? -26.053 13.311 23.791 1.00 58.00 390 ALA A C 1
ATOM 3078 O O . ALA A 1 390 ? -25.234 14.191 23.534 1.00 58.00 390 ALA A O 1
ATOM 3079 N N . ASN A 1 391 ? -26.701 12.571 22.874 1.00 53.72 391 ASN A N 1
ATOM 3080 C CA . ASN A 1 391 ? -26.537 12.598 21.411 1.00 53.72 391 ASN A CA 1
ATOM 3081 C C . ASN A 1 391 ? -25.893 13.890 20.881 1.00 53.72 391 ASN A C 1
ATOM 3083 O O . ASN A 1 391 ? -26.583 14.882 20.654 1.00 53.72 391 ASN A O 1
ATOM 3087 N N . MET A 1 392 ? -24.576 13.859 20.665 1.00 52.84 392 MET A N 1
ATOM 3088 C CA . MET A 1 392 ? -23.924 14.830 19.792 1.00 52.84 392 MET A CA 1
ATOM 3089 C C . MET A 1 392 ? -24.321 14.486 18.361 1.00 52.84 392 MET A C 1
ATOM 3091 O O . MET A 1 392 ? -24.101 13.360 17.915 1.00 52.84 392 MET A O 1
ATOM 3095 N N . ASP A 1 393 ? -24.912 15.444 17.654 1.00 54.66 393 ASP A N 1
ATOM 3096 C CA . ASP A 1 393 ? -25.099 15.336 16.212 1.00 54.66 393 ASP A CA 1
ATOM 3097 C C . ASP A 1 393 ? -23.711 15.264 15.544 1.00 54.66 393 ASP A C 1
ATOM 3099 O O . ASP A 1 393 ? -22.820 16.063 15.850 1.00 54.66 393 ASP A O 1
ATOM 3103 N N . VAL A 1 394 ? -23.512 14.300 14.641 1.00 52.47 394 VAL A N 1
ATOM 3104 C CA . VAL A 1 394 ? -22.264 14.108 13.877 1.00 52.47 394 VAL A CA 1
ATOM 3105 C C . VAL A 1 394 ? -21.893 15.394 13.126 1.00 52.47 394 VAL A C 1
ATOM 3107 O O . VAL A 1 394 ? -20.712 15.734 13.014 1.00 52.47 394 VAL A O 1
ATOM 3110 N N . HIS A 1 395 ? -22.894 16.174 12.700 1.00 51.62 395 HIS A N 1
ATOM 3111 C CA . HIS A 1 395 ? -22.696 17.484 12.083 1.00 51.62 395 HIS A CA 1
ATOM 3112 C C . HIS A 1 395 ? -22.182 18.551 13.062 1.00 51.62 395 HIS A C 1
ATOM 3114 O O . HIS A 1 395 ? -21.350 19.378 12.683 1.00 51.62 395 HIS A O 1
ATOM 3120 N N . GLU A 1 396 ? -22.618 18.526 14.325 1.00 51.81 396 GLU A N 1
ATOM 3121 C CA . GLU A 1 396 ? -22.126 19.438 15.365 1.00 51.81 396 GLU A CA 1
ATOM 3122 C C . GLU A 1 396 ? -20.676 19.101 15.754 1.00 51.81 396 GLU A C 1
ATOM 3124 O O . GLU A 1 396 ? -19.860 19.998 15.979 1.00 51.81 396 GLU A O 1
ATOM 3129 N N . PHE A 1 397 ? -20.319 17.814 15.757 1.00 56.97 397 PHE A N 1
ATOM 3130 C CA . PHE A 1 397 ? -18.961 17.348 16.036 1.00 56.97 397 PHE A CA 1
ATOM 3131 C C . PHE A 1 397 ? -17.975 17.680 14.899 1.00 56.97 397 PHE A C 1
ATOM 3133 O O . PHE A 1 397 ? -16.912 18.250 15.157 1.00 56.97 397 PHE A O 1
ATOM 3140 N N . HIS A 1 398 ? -18.353 17.446 13.634 1.00 51.84 398 HIS A N 1
ATOM 3141 C CA . HIS A 1 398 ? -17.569 17.895 12.472 1.00 51.84 398 HIS A CA 1
ATOM 3142 C C . HIS A 1 398 ? -17.369 19.416 12.453 1.00 51.84 398 HIS A C 1
ATOM 3144 O O . HIS A 1 398 ? -16.297 19.893 12.076 1.00 51.84 398 HIS A O 1
ATOM 3150 N N . ALA A 1 399 ? -18.384 20.190 12.851 1.00 53.84 399 ALA A N 1
ATOM 3151 C CA . ALA A 1 399 ? -18.275 21.642 12.935 1.00 53.84 399 ALA A CA 1
ATOM 3152 C C . ALA A 1 399 ? -17.282 22.080 14.024 1.00 53.84 399 ALA A C 1
ATOM 3154 O O . ALA A 1 399 ? -16.484 22.981 13.775 1.00 53.84 399 ALA A O 1
ATOM 3155 N N . ARG A 1 400 ? -17.280 21.424 15.194 1.00 53.38 400 ARG A N 1
ATOM 3156 C CA . ARG A 1 400 ? -16.342 21.716 16.294 1.00 53.38 400 ARG A CA 1
ATOM 3157 C C . ARG A 1 400 ? -14.892 21.395 15.930 1.00 53.38 400 ARG A C 1
ATOM 3159 O O . ARG A 1 400 ? -14.032 22.248 16.112 1.00 53.38 400 ARG A O 1
ATOM 3166 N N . LEU A 1 401 ? -14.635 20.236 15.326 1.00 52.47 401 LEU A N 1
ATOM 3167 C CA . LEU A 1 401 ? -13.283 19.849 14.904 1.00 52.47 401 LEU A CA 1
ATOM 3168 C C . LEU A 1 401 ? -12.735 20.713 13.757 1.00 52.47 401 LEU A C 1
ATOM 3170 O O . LEU A 1 401 ? -11.548 21.017 13.726 1.00 52.47 401 LEU A O 1
ATOM 3174 N N . ASN A 1 402 ? -13.587 21.161 12.828 1.00 46.50 402 ASN A N 1
ATOM 3175 C CA . ASN A 1 402 ? -13.169 22.070 11.755 1.00 46.50 402 ASN A CA 1
ATOM 3176 C C . ASN A 1 402 ? -12.967 23.523 12.225 1.00 46.50 402 ASN A C 1
ATOM 3178 O O . ASN A 1 402 ? -12.264 24.283 11.555 1.00 46.50 402 ASN A O 1
ATOM 3182 N N . PHE A 1 403 ? -13.577 23.930 13.345 1.00 40.12 403 PHE A N 1
ATOM 3183 C CA . PHE A 1 403 ? -13.369 25.260 13.926 1.00 40.12 403 PHE A CA 1
ATOM 3184 C C . PHE A 1 403 ? -11.977 25.399 14.560 1.00 40.12 403 PHE A C 1
ATOM 3186 O O . PHE A 1 403 ? -11.353 26.445 14.384 1.00 40.12 403 PHE A O 1
ATOM 3193 N N . ASP A 1 404 ? -11.454 24.345 15.197 1.00 36.75 404 ASP A N 1
ATOM 3194 C CA . ASP A 1 404 ? -10.101 24.352 15.780 1.00 36.75 404 ASP A CA 1
ATOM 3195 C C . ASP A 1 404 ? -8.974 24.290 14.738 1.00 36.75 404 ASP A C 1
ATOM 3197 O O . ASP A 1 404 ? -7.867 24.762 14.979 1.00 36.75 404 ASP A O 1
ATOM 3201 N N . VAL A 1 405 ? -9.248 23.802 13.525 1.00 36.50 405 VAL A N 1
ATOM 3202 C CA . VAL A 1 405 ? -8.266 23.839 12.424 1.00 36.50 405 VAL A CA 1
ATOM 3203 C C . VAL A 1 405 ? -8.170 25.237 11.790 1.00 36.50 405 VAL A C 1
ATOM 3205 O O . VAL A 1 405 ? -7.127 25.608 11.254 1.00 36.50 405 VAL A O 1
ATOM 3208 N N . LYS A 1 406 ? -9.230 26.055 11.873 1.00 33.06 406 LYS A N 1
ATOM 3209 C CA . LYS A 1 406 ? -9.252 27.431 11.335 1.00 33.06 406 LYS A CA 1
ATOM 3210 C C . LYS A 1 406 ? -8.793 28.504 12.330 1.00 33.06 406 LYS A C 1
ATOM 3212 O O . LYS A 1 406 ? -8.713 29.668 11.943 1.00 33.06 406 LYS A O 1
ATOM 3217 N N . SER A 1 407 ? -8.501 28.147 13.581 1.00 29.06 407 SER A N 1
ATOM 3218 C CA . SER A 1 407 ? -8.099 29.086 14.639 1.00 29.06 407 SER A CA 1
ATOM 3219 C C . SER A 1 407 ? -6.579 29.239 14.812 1.00 29.06 407 SER A C 1
ATOM 3221 O O . SER A 1 407 ? -6.143 29.980 15.694 1.00 29.06 407 SER A O 1
ATOM 3223 N N . LEU A 1 408 ? -5.756 28.635 13.946 1.00 31.22 408 LEU A N 1
ATOM 3224 C CA . LEU A 1 408 ? -4.337 28.990 13.851 1.00 31.22 408 LEU A CA 1
ATOM 3225 C C . LEU A 1 408 ? -4.200 30.361 13.161 1.00 31.22 408 LEU A C 1
ATOM 3227 O O . LEU A 1 408 ? -4.644 30.510 12.019 1.00 31.22 408 LEU A O 1
ATOM 3231 N N . PRO A 1 409 ? -3.623 31.382 13.822 1.00 29.77 409 PRO A N 1
ATOM 3232 C CA . PRO A 1 409 ? -3.458 32.687 13.208 1.00 29.77 409 PRO A CA 1
ATOM 3233 C C . PRO A 1 409 ? -2.483 32.570 12.037 1.00 29.77 409 PRO A C 1
ATOM 3235 O O . PRO A 1 409 ? -1.382 32.043 12.184 1.00 29.77 409 PRO A O 1
ATOM 3238 N N . LEU A 1 410 ? -2.907 33.088 10.883 1.00 35.84 410 LEU A N 1
ATOM 3239 C CA . LEU A 1 410 ? -2.023 33.460 9.785 1.00 35.84 410 LEU A CA 1
ATOM 3240 C C . LEU A 1 410 ? -0.896 34.339 10.346 1.00 35.84 410 LEU A C 1
ATOM 3242 O O . LEU A 1 410 ? -1.134 35.501 10.688 1.00 35.84 410 LEU A O 1
ATOM 3246 N N . LEU A 1 411 ? 0.301 33.770 10.445 1.00 30.22 411 LEU A N 1
ATOM 3247 C CA . LEU A 1 411 ? 1.565 34.485 10.579 1.00 30.22 411 LEU A CA 1
ATOM 3248 C C . LEU A 1 411 ? 2.532 33.954 9.530 1.00 30.22 411 LEU A C 1
ATOM 3250 O O . LEU A 1 411 ? 2.786 32.729 9.541 1.00 30.22 411 LEU A O 1
#

Sequence (411 aa):
MRYESQVAGLLAQDITFERGNLREECLLFSLSHANQFDPLLSFLDELCDIPRLRVLESRLQFFLLSHLADLVKIFSGSRIMKLFEDVAELLSWSTCSESCDPLEKITFRISCWSGLKLCLDESSHHTQDYKSSMEKCMEFLFTLLPSAHTDGPCQGKIFEEWSEAFRCLEKAQQGWLLDLLKVSEVNFTVANSLSFETVKKIQAIAKLVQSGSLPLTVLGKLKACLLDCRSQDIWDALTEVSITVQHAEGNAKRQWLIEALEISCITRFPSTALQFVGLLCGSCCIYRPVLIVDKFTVLSDLPVTLTSLLSDSSWMVVADSVVSYLWASTERIYEWNKQLKGGFDAESIDKSENDIACFLLLVMHQACVSLKDLLPSEKQLQLANMVVPANMDVHEFHARLNFDVKSLPLL

Radius of gyration: 27.95 Å; chains: 1; bounding box: 57×52×99 Å

Organism: Solanum tuberosum (NCBI:txid4113)

pLDDT: mean 82.53, std 16.77, range [29.06, 97.31]

Secondary structure (DSSP, 8-state):
---HHHHTTT--S-----TT-HHHHHHHHHHHHTTT-HHHHHHHHHHTSHHHHHHS-HHHHHHHHHTHHHHHHHS-HHHHHHHHHHHHHHHHHHHH-TTS-HHHHHHHHHHHHHHHHHHHHSTTS--HHHHHHHHHHHHHHHHHPPPTT--STTHHHHHHHHHHHHHHHTTS-HHHHHHHTPPPTHHHHS-SS--HHHHHHHHHHHHHHHTTSS-HHHHHTTHHHHHTS-HHHHHHHHHHHHHHHHTS-HHHHHHHHHHHHHHHTT-S-HHHHHHHHHHHHHHHSTTTTT--SSHHHHHHTHHHHHHHHHTSTTTGGGHHHHHHHHHHHHHHHHHHHHHHHTT---TTS-GGGTTTHHHHHHHHHHHHHHTGGGS-HHHHHHHHT--PPS---HHHHHHHHHHHHS-S---

InterPro domains:
  IPR045163 Focadhesin/RST1 [PTHR16212] (1-388)